Protein AF-A0AA48L8S7-F1 (afdb_monomer_lite)

Sequence (577 aa):
MWNQPLPTMQGAMQGAVQNVGHGKAKVSKDSKDSMDSMANSGSRNTSRSRLGARAPCTAPFRMSGSRSGSWAASNRTNSGKAKVSGKAKPQPSWSQSQNQQQQSWGQQNNAQQHGQNHGQGKPHDGHHGKHGKPYKPSGFNAFAADSEDEDDSFEAFMHGTGKFATGKKNKHQTASVPLHGGNTMSSFNGRSDRLINAPTGHGVRHHYLNAKLGPPLLSRSPFIPRAIVEHLMRRKKDAAISIKYMPGDAISNMEGVAHTFVTPIVLALMHGDYAYKGSHTVLPYAGRAREVVVSAAIQPDFEDTNGMMALARLEHYPIQGEDWKAWNQNIASPDEKYNNNTRMSYDARVRSHLIFHLIKRLPSLSEVQILSVSQAIKHIEAGGITKGMAVQLKKGVVSLELLFRSYVEALSNEIGALEATCLKYVYTSDPPAIFARECDATLLNRLQATALKHLVNLNPGQIKNMRIFAFNDYADPQSVSYFANALLMTNTMVMSKSDLFPTSQGGYYWPPPEGRGCLLVLHNNSDAFGQNIETEGPGGSMDGAIGCNSSVAGSLRRDRHDLVSQIFERGMRLSVW

Foldseek 3Di:
DDDDDDDDDDDDDDDDDDDDDDDDDDDDDDDDDDDDDDDDDDDDDDDDDDDDDDYDDDDDDDDDDDDDDDDDDDDDDDDDDDDDDDDDDDDDDPDDDPVVVLVVLVVVVVVVPPDDDDDDDDDDDDDDDDDDDDDDDDDDDDDDDDDDDDDDDDDDDDDDPDDDDPPPPPPPPFFWFAFPPGDTDGFDAFAQQDKDFDDPPDFQLVVLLPDDFAAWFKFFFPLQDLLLVLQLLQQFDADCPPHQDDQLRLAALLSLLRQLRIKTKDFKWFQFCWDDDVFTAGHGDVRITGGFIEIAREAQFQLDCTGNVVLFFAAQAKQAADRPVCCSPPRDGSNLCSPVVSVVVVSSNSSSNLCCVQPRMGHHPVQADEDELVRLLVCLVVVHDQPRYWYDWPVGIGRSSSLLSSLLSSCLRRLLVCLSRWQAEAEEDEFLVSRCNGHQSSSSLSSNLSSLLLLCVQFQPSNARYAEYAYACPRPVCSQVSNCVSCVRYNYHTYHVCVQQPVVVVRGGDDDPSSGSGHYYHHANDGSRHCCLQRPDLGHGSSNNRSSRMSVNSNSPSPDPCNSVNYGDPVSGRDRD

Structure (mmCIF, N/CA/C/O backbone):
data_AF-A0AA48L8S7-F1
#
_entry.id   AF-A0AA48L8S7-F1
#
loop_
_atom_site.group_PDB
_atom_site.id
_atom_site.type_symbol
_atom_site.label_atom_id
_atom_site.label_alt_id
_atom_site.label_comp_id
_atom_site.label_asym_id
_atom_site.label_entity_id
_atom_site.label_seq_id
_atom_site.pdbx_PDB_ins_code
_atom_site.Cartn_x
_atom_site.Cartn_y
_atom_site.Cartn_z
_atom_site.occupancy
_atom_site.B_iso_or_equiv
_atom_site.auth_seq_id
_atom_site.auth_comp_id
_atom_site.auth_asym_id
_atom_site.auth_atom_id
_atom_site.pdbx_PDB_model_num
ATOM 1 N N . MET A 1 1 ? -25.498 22.545 -37.491 1.00 37.38 1 MET A N 1
ATOM 2 C CA . MET A 1 1 ? -26.957 22.487 -37.753 1.00 37.38 1 MET A CA 1
ATOM 3 C C . MET A 1 1 ? -27.326 21.027 -37.976 1.00 37.38 1 MET A C 1
ATOM 5 O O . MET A 1 1 ? -26.505 20.365 -38.592 1.00 37.38 1 MET A O 1
ATOM 9 N N . TRP A 1 2 ? -28.504 20.573 -37.511 1.00 32.12 2 TRP A N 1
ATOM 10 C CA . TRP A 1 2 ? -28.992 19.170 -37.547 1.00 32.12 2 TRP A CA 1
ATOM 11 C C . TRP A 1 2 ? -28.115 18.196 -36.719 1.00 32.12 2 TRP A C 1
ATOM 13 O O . TRP A 1 2 ? -26.974 17.948 -37.077 1.00 32.12 2 TRP A O 1
ATOM 23 N N . ASN A 1 3 ? -28.479 17.681 -35.537 1.00 33.22 3 ASN A N 1
ATOM 24 C CA . ASN A 1 3 ? -29.747 17.575 -34.793 1.00 33.22 3 ASN A CA 1
ATOM 25 C C . ASN A 1 3 ? -30.712 16.466 -35.277 1.00 33.22 3 ASN A C 1
ATOM 27 O O . ASN A 1 3 ? -31.530 16.736 -36.149 1.00 33.22 3 ASN A O 1
ATOM 31 N N . GLN A 1 4 ? -30.620 15.262 -34.676 1.00 33.00 4 GLN A N 1
ATOM 32 C CA . GLN A 1 4 ? -31.693 14.420 -34.070 1.00 33.00 4 GLN A CA 1
ATOM 33 C C . GLN A 1 4 ? -31.244 12.925 -33.927 1.00 33.00 4 GLN A C 1
ATOM 35 O O . GLN A 1 4 ? -30.268 12.541 -34.573 1.00 33.00 4 GLN A O 1
ATOM 40 N N . PRO A 1 5 ? -31.846 12.110 -33.023 1.00 39.62 5 PRO A N 1
ATOM 41 C CA . PRO A 1 5 ? -31.195 10.928 -32.426 1.00 39.62 5 PRO A CA 1
ATOM 42 C C . PRO A 1 5 ? -31.658 9.548 -32.947 1.00 39.62 5 PRO A C 1
ATOM 44 O O . PRO A 1 5 ? -32.644 9.422 -33.669 1.00 39.62 5 PRO A O 1
ATOM 47 N N . LEU A 1 6 ? -30.959 8.493 -32.503 1.00 33.22 6 LEU A N 1
ATOM 48 C CA . LEU A 1 6 ? -31.337 7.082 -32.686 1.00 33.22 6 LEU A CA 1
ATOM 49 C C . LEU A 1 6 ? -32.454 6.645 -31.706 1.00 33.22 6 LEU A C 1
ATOM 51 O O . LEU A 1 6 ? -32.449 7.093 -30.557 1.00 33.22 6 LEU A O 1
ATOM 55 N N . PRO A 1 7 ? -33.382 5.758 -32.120 1.00 38.47 7 PRO A N 1
ATOM 56 C CA . PRO A 1 7 ? -34.530 5.352 -31.309 1.00 38.47 7 PRO A CA 1
ATOM 57 C C . PRO A 1 7 ? -34.220 4.240 -30.295 1.00 38.47 7 PRO A C 1
ATOM 59 O O . PRO A 1 7 ? -33.364 3.379 -30.503 1.00 38.47 7 PRO A O 1
ATOM 62 N N . THR A 1 8 ? -34.989 4.229 -29.208 1.00 35.38 8 THR A N 1
ATOM 63 C CA . THR A 1 8 ? -35.020 3.175 -28.187 1.00 35.38 8 THR A CA 1
ATOM 64 C C . THR A 1 8 ? -35.781 1.933 -28.663 1.00 35.38 8 THR A C 1
ATOM 66 O O . THR A 1 8 ? -36.837 2.040 -29.281 1.00 35.38 8 THR A O 1
ATOM 69 N N . MET A 1 9 ? -35.294 0.739 -28.304 1.00 31.64 9 MET A N 1
ATOM 70 C CA . MET A 1 9 ? -36.049 -0.513 -28.438 1.00 31.64 9 MET A CA 1
ATOM 71 C C . MET A 1 9 ? -36.555 -1.008 -27.077 1.00 31.64 9 MET A C 1
ATOM 73 O O . MET A 1 9 ? -35.789 -1.483 -26.242 1.00 31.64 9 MET A O 1
ATOM 77 N N . GLN A 1 10 ? -37.873 -0.951 -26.898 1.00 31.28 10 GLN A N 1
ATOM 78 C CA . GLN A 1 10 ? -38.652 -1.734 -25.938 1.00 31.28 10 GLN A CA 1
ATOM 79 C C . GLN A 1 10 ? -39.882 -2.257 -26.687 1.00 31.28 10 GLN A C 1
ATOM 81 O O . GLN A 1 10 ? -40.591 -1.461 -27.296 1.00 31.28 10 GLN A O 1
ATOM 86 N N . GLY A 1 11 ? -40.156 -3.566 -26.650 1.00 30.83 11 GLY A N 1
ATOM 87 C CA . GLY A 1 11 ? -41.373 -4.094 -27.280 1.00 30.83 11 GLY A CA 1
ATOM 88 C C . GLY A 1 11 ? -41.393 -5.596 -27.567 1.00 30.83 11 GLY A C 1
ATOM 89 O O . GLY A 1 11 ? -41.032 -6.014 -28.654 1.00 30.83 11 GLY A O 1
ATOM 90 N N . ALA A 1 12 ? -41.892 -6.358 -26.590 1.00 29.77 12 ALA A N 1
ATOM 91 C CA . ALA A 1 12 ? -42.728 -7.560 -26.731 1.00 29.77 12 ALA A CA 1
ATOM 92 C C . ALA A 1 12 ? -42.362 -8.697 -27.721 1.00 29.77 12 ALA A C 1
ATOM 94 O O . ALA A 1 12 ? -42.488 -8.571 -28.934 1.00 29.77 12 ALA A O 1
ATOM 95 N N . MET A 1 13 ? -42.202 -9.905 -27.161 1.00 28.94 13 MET A N 1
ATOM 96 C CA . MET A 1 13 ? -42.764 -11.130 -27.752 1.00 28.94 13 MET A CA 1
ATOM 97 C C . MET A 1 13 ? -43.433 -12.008 -26.679 1.00 28.94 13 MET A C 1
ATOM 99 O O . MET A 1 13 ? -42.788 -12.787 -25.983 1.00 28.94 13 MET A O 1
ATOM 103 N N . GLN A 1 14 ? -44.758 -11.896 -26.588 1.00 31.69 14 GLN A N 1
ATOM 104 C CA . GLN A 1 14 ? -45.634 -13.068 -26.461 1.00 31.69 14 GLN A CA 1
ATOM 105 C C . GLN A 1 14 ? -45.866 -13.574 -27.902 1.00 31.69 14 GLN A C 1
ATOM 107 O O . GLN A 1 14 ? -45.894 -12.759 -28.816 1.00 31.69 14 GLN A O 1
ATOM 112 N N . GLY A 1 15 ? -46.056 -14.851 -28.218 1.00 30.27 15 GLY A N 1
ATOM 113 C CA . GLY A 1 15 ? -46.039 -16.080 -27.428 1.00 30.27 15 GLY A CA 1
ATOM 114 C C . GLY A 1 15 ? -46.705 -17.182 -28.267 1.00 30.27 15 GLY A C 1
ATOM 115 O O . GLY A 1 15 ? -47.681 -16.902 -28.956 1.00 30.27 15 GLY A O 1
ATOM 116 N N . ALA A 1 16 ? -46.200 -18.418 -28.244 1.00 29.30 16 ALA A N 1
ATOM 117 C CA . ALA A 1 16 ? -46.860 -19.549 -28.903 1.00 29.30 16 ALA A CA 1
ATOM 118 C C . ALA A 1 16 ? -46.525 -20.867 -28.193 1.00 29.30 16 ALA A C 1
ATOM 120 O O . ALA A 1 16 ? -45.362 -21.238 -28.047 1.00 29.30 16 ALA A O 1
ATOM 121 N N . VAL A 1 17 ? -47.567 -21.565 -27.748 1.00 33.66 17 VAL A N 1
ATOM 122 C CA . VAL A 1 17 ? -47.509 -22.897 -27.136 1.00 33.66 17 VAL A CA 1
ATOM 123 C C . VAL A 1 17 ? -47.839 -23.932 -28.204 1.00 33.66 17 VAL A C 1
ATOM 125 O O . VAL A 1 17 ? -48.873 -23.784 -28.849 1.00 33.66 17 VAL A O 1
ATOM 128 N N . GLN A 1 18 ? -47.065 -25.019 -28.311 1.00 31.56 18 GLN A N 1
ATOM 129 C CA . GLN A 1 18 ? -47.638 -26.347 -28.576 1.00 31.56 18 GLN A CA 1
ATOM 130 C C . GLN A 1 18 ? -46.699 -27.511 -28.214 1.00 31.56 18 GLN A C 1
ATOM 132 O O . GLN A 1 18 ? -45.484 -27.366 -28.119 1.00 31.56 18 GLN A O 1
ATOM 137 N N . ASN A 1 19 ? -47.331 -28.650 -27.925 1.00 34.12 19 ASN A N 1
ATOM 138 C CA . ASN A 1 19 ? -46.771 -29.844 -27.292 1.00 34.12 19 ASN A CA 1
ATOM 139 C C . ASN A 1 19 ? -45.838 -30.689 -28.178 1.00 34.12 19 ASN A C 1
ATOM 141 O O . ASN A 1 19 ? -45.963 -30.682 -29.397 1.00 34.12 19 ASN A O 1
ATOM 145 N N . VAL A 1 20 ? -45.050 -31.533 -27.491 1.00 32.75 20 VAL A N 1
ATOM 146 C CA . VAL A 1 20 ? -44.791 -32.993 -27.660 1.00 32.75 20 VAL A CA 1
ATOM 147 C C . VAL A 1 20 ? -43.320 -33.232 -27.261 1.00 32.75 20 VAL A C 1
ATOM 149 O O . VAL A 1 20 ? -42.444 -32.518 -27.718 1.00 32.75 20 VAL A O 1
ATOM 152 N N . GLY A 1 21 ? -42.919 -34.173 -26.404 1.00 29.70 21 GLY A N 1
ATOM 153 C CA . GLY A 1 21 ? -43.577 -35.311 -25.766 1.00 29.70 21 GLY A CA 1
ATOM 154 C C . GLY A 1 21 ? -42.628 -35.939 -24.723 1.00 29.70 21 GLY A C 1
ATOM 155 O O . GLY A 1 21 ? -41.503 -35.481 -24.529 1.00 29.70 21 GLY A O 1
ATOM 156 N N . HIS A 1 22 ? -43.082 -36.962 -23.995 1.00 35.31 22 HIS A N 1
ATOM 157 C CA . HIS A 1 22 ? -42.318 -37.555 -22.889 1.00 35.31 22 HIS A CA 1
ATOM 158 C C . HIS A 1 22 ? -41.214 -38.528 -23.339 1.00 35.31 22 HIS A C 1
ATOM 160 O O . HIS A 1 22 ? -41.480 -39.468 -24.081 1.00 35.31 22 HIS A O 1
ATOM 166 N N . GLY A 1 23 ? -40.021 -38.397 -22.748 1.00 30.55 23 GLY A N 1
ATOM 167 C CA . GLY A 1 23 ? -38.948 -39.395 -22.807 1.00 30.55 23 GLY A CA 1
ATOM 168 C C . GLY A 1 23 ? -38.259 -39.557 -21.449 1.00 30.55 23 GLY A C 1
ATOM 169 O O . GLY A 1 23 ? -37.340 -38.813 -21.124 1.00 30.55 23 GLY A O 1
ATOM 170 N N . LYS A 1 24 ? -38.705 -40.521 -20.630 1.00 35.34 24 LYS A N 1
ATOM 171 C CA . LYS A 1 24 ? -38.028 -40.891 -19.373 1.00 35.34 24 LYS A CA 1
ATOM 172 C C . LYS A 1 24 ? -36.927 -41.914 -19.659 1.00 35.34 24 LYS A C 1
ATOM 174 O O . LYS A 1 24 ? -37.247 -43.037 -20.036 1.00 35.34 24 LYS A O 1
ATOM 179 N N . ALA A 1 25 ? -35.672 -41.582 -19.365 1.00 33.31 25 ALA A N 1
ATOM 180 C CA . ALA A 1 25 ? -34.589 -42.561 -19.274 1.00 33.31 25 ALA A CA 1
ATOM 181 C C . ALA A 1 25 ? -34.227 -42.806 -17.799 1.00 33.31 25 ALA A C 1
ATOM 183 O O . ALA A 1 25 ? -33.749 -41.911 -17.105 1.00 33.31 25 ALA A O 1
ATOM 184 N N . LYS A 1 26 ? -34.476 -44.028 -17.313 1.00 35.41 26 LYS A N 1
ATOM 185 C CA . LYS A 1 26 ? -33.884 -44.533 -16.065 1.00 35.41 26 LYS A CA 1
ATOM 186 C C . LYS A 1 26 ? -32.418 -44.880 -16.335 1.00 35.41 26 LYS A C 1
ATOM 188 O O . LYS A 1 26 ? -32.140 -45.504 -17.353 1.00 35.41 26 LYS A O 1
ATOM 193 N N . VAL A 1 27 ? -31.530 -44.613 -15.382 1.00 33.75 27 VAL A N 1
ATOM 194 C CA . VAL A 1 27 ? -30.256 -45.340 -15.261 1.00 33.75 27 VAL A CA 1
ATOM 195 C C . VAL A 1 27 ? -30.267 -46.049 -13.912 1.00 33.75 27 VAL A C 1
ATOM 197 O O . VAL A 1 27 ? -30.553 -45.438 -12.882 1.00 33.75 27 VAL A O 1
ATOM 200 N N . SER A 1 28 ? -30.065 -47.363 -13.946 1.00 32.44 28 SER A N 1
ATOM 201 C CA . SER A 1 28 ? -30.156 -48.261 -12.796 1.00 32.44 28 SER A CA 1
ATOM 202 C C . SER A 1 28 ? -28.821 -48.436 -12.073 1.00 32.44 28 SER A C 1
ATOM 204 O O . SER A 1 28 ? -27.749 -48.160 -12.604 1.00 32.44 28 SER A O 1
ATOM 206 N N . LYS A 1 29 ? -28.931 -48.919 -10.837 1.00 36.25 29 LYS A N 1
ATOM 207 C CA . LYS A 1 29 ? -27.844 -49.356 -9.961 1.00 36.25 29 LYS A CA 1
ATOM 208 C C . LYS A 1 29 ? -27.402 -50.811 -10.243 1.00 36.25 29 LYS A C 1
ATOM 210 O O . LYS A 1 29 ? -28.127 -51.550 -10.901 1.00 36.25 29 LYS A O 1
ATOM 215 N N . ASP A 1 30 ? -26.290 -51.169 -9.589 1.00 33.66 30 ASP A N 1
ATOM 216 C CA . ASP A 1 30 ? -25.870 -52.499 -9.086 1.00 33.66 30 ASP A CA 1
ATOM 217 C C . ASP A 1 30 ? -25.132 -53.510 -9.998 1.00 33.66 30 ASP A C 1
ATOM 219 O O . ASP A 1 30 ? -25.738 -54.187 -10.818 1.00 33.66 30 ASP A O 1
ATOM 223 N N . SER A 1 31 ? -23.825 -53.672 -9.712 1.00 31.12 31 SER A N 1
ATOM 224 C CA . SER A 1 31 ? -23.009 -54.918 -9.592 1.00 31.12 31 SER A CA 1
ATOM 225 C C . SER A 1 31 ? -21.522 -54.485 -9.565 1.00 31.12 31 SER A C 1
ATOM 227 O O . SER A 1 31 ? -21.091 -53.856 -10.526 1.00 31.12 31 SER A O 1
ATOM 229 N N . LYS A 1 32 ? -20.673 -54.578 -8.530 1.00 33.44 32 LYS A N 1
ATOM 230 C CA . LYS A 1 32 ? -20.447 -55.478 -7.377 1.00 33.44 32 LYS A CA 1
ATOM 231 C C . LYS A 1 32 ? -19.621 -56.747 -7.690 1.00 33.44 32 LYS A C 1
ATOM 233 O O . LYS A 1 32 ? -19.941 -57.457 -8.631 1.00 33.44 32 LYS A O 1
ATOM 238 N N . ASP A 1 33 ? -18.632 -56.986 -6.812 1.00 31.09 33 ASP A N 1
ATOM 239 C CA . ASP A 1 33 ? -17.780 -58.183 -6.622 1.00 31.09 33 ASP A CA 1
ATOM 240 C C . ASP A 1 33 ? -16.675 -58.449 -7.690 1.00 31.09 33 ASP A C 1
ATOM 242 O O . ASP A 1 33 ? -16.882 -58.186 -8.866 1.00 31.09 33 ASP A O 1
ATOM 246 N N . SER A 1 34 ? -15.461 -58.953 -7.385 1.00 33.12 34 SER A N 1
ATOM 247 C CA . SER A 1 34 ? -14.708 -59.131 -6.112 1.00 33.12 34 SER A CA 1
ATOM 248 C C . SER A 1 34 ? -13.234 -59.549 -6.383 1.00 33.12 34 SER A C 1
ATOM 250 O O . SER A 1 34 ? -12.939 -59.939 -7.508 1.00 33.12 34 SER A O 1
ATOM 252 N N . MET A 1 35 ? -12.374 -59.564 -5.342 1.00 31.28 35 MET A N 1
ATOM 253 C CA . MET A 1 35 ? -11.051 -60.253 -5.268 1.00 31.28 35 MET A CA 1
ATOM 254 C C . MET A 1 35 ? -9.908 -59.698 -6.178 1.00 31.28 35 MET A C 1
ATOM 256 O O . MET A 1 35 ? -10.165 -59.086 -7.203 1.00 31.28 35 MET A O 1
ATOM 260 N N . ASP A 1 36 ? -8.608 -59.799 -5.858 1.00 31.20 36 ASP A N 1
ATOM 261 C CA . ASP A 1 36 ? -7.956 -60.357 -4.666 1.00 31.20 36 ASP A CA 1
ATOM 262 C C . ASP A 1 36 ? -6.653 -59.628 -4.253 1.00 31.20 36 ASP A C 1
ATOM 264 O O . ASP A 1 36 ? -6.027 -58.871 -4.992 1.00 31.20 36 ASP A O 1
ATOM 268 N N . SER A 1 37 ? -6.304 -59.916 -3.008 1.00 33.19 37 SER A N 1
ATOM 269 C CA . SER A 1 37 ? -5.162 -59.586 -2.161 1.00 33.19 37 SER A CA 1
ATOM 270 C C . SER A 1 37 ? -3.735 -59.875 -2.680 1.00 33.19 37 SER A C 1
ATOM 272 O O . SER A 1 37 ? -3.486 -60.854 -3.374 1.00 33.19 37 SER A O 1
ATOM 274 N N . MET A 1 38 ? -2.749 -59.104 -2.185 1.00 31.91 38 MET A N 1
ATOM 275 C CA . MET A 1 38 ? -1.490 -59.659 -1.644 1.00 31.91 38 MET A CA 1
ATOM 276 C C . MET A 1 38 ? -0.722 -58.651 -0.767 1.00 31.91 38 MET A C 1
ATOM 278 O O . MET A 1 38 ? -0.798 -57.441 -0.973 1.00 31.91 38 MET A O 1
ATOM 282 N N . ALA A 1 39 ? 0.025 -59.157 0.221 1.00 34.44 39 ALA A N 1
ATOM 283 C CA . ALA A 1 39 ? 0.775 -58.367 1.201 1.00 34.44 39 ALA A CA 1
ATOM 284 C C . ALA A 1 39 ? 2.172 -58.957 1.476 1.00 34.44 39 ALA A C 1
ATOM 286 O O . ALA A 1 39 ? 2.334 -60.172 1.459 1.00 34.44 39 ALA A O 1
ATOM 287 N N . ASN A 1 40 ? 3.151 -58.095 1.783 1.00 30.88 40 ASN A N 1
ATOM 288 C CA . ASN A 1 40 ? 4.361 -58.352 2.594 1.00 30.88 40 ASN A CA 1
ATOM 289 C C . ASN A 1 40 ? 5.097 -57.003 2.777 1.00 30.88 40 ASN A C 1
ATOM 291 O O . ASN A 1 40 ? 5.200 -56.262 1.807 1.00 30.88 40 ASN A O 1
ATOM 295 N N . SER A 1 41 ? 5.522 -56.499 3.945 1.00 33.09 41 SER A N 1
ATOM 296 C CA . SER A 1 41 ? 5.994 -57.030 5.248 1.00 33.09 41 SER A CA 1
ATOM 297 C C . SER A 1 41 ? 7.527 -57.231 5.358 1.00 33.09 41 SER A C 1
ATOM 299 O O . SER A 1 41 ? 8.147 -57.820 4.480 1.00 33.09 41 SER A O 1
ATOM 301 N N . GLY A 1 42 ? 8.131 -56.688 6.438 1.00 28.78 42 GLY A N 1
ATOM 302 C CA . GLY A 1 42 ? 9.591 -56.588 6.693 1.00 28.78 42 GLY A CA 1
ATOM 303 C C . GLY A 1 42 ? 10.009 -55.155 7.111 1.00 28.78 42 GLY A C 1
ATOM 304 O O . GLY A 1 42 ? 9.984 -54.284 6.254 1.00 28.78 42 GLY A O 1
ATOM 305 N N . SER A 1 43 ? 10.302 -54.732 8.360 1.00 31.39 43 SER A N 1
ATOM 306 C CA . SER A 1 43 ? 10.898 -55.363 9.569 1.00 31.39 43 SER A CA 1
ATOM 307 C C . SER A 1 43 ? 12.363 -55.792 9.331 1.00 31.39 43 SER A C 1
ATOM 309 O O . SER A 1 43 ? 12.585 -56.549 8.398 1.00 31.39 43 SER A O 1
ATOM 311 N N . ARG A 1 44 ? 13.408 -55.394 10.096 1.00 35.28 44 ARG A N 1
ATOM 312 C CA . ARG A 1 44 ? 13.523 -54.800 11.462 1.00 35.28 44 ARG A CA 1
ATOM 313 C C . ARG A 1 44 ? 14.959 -54.260 11.740 1.00 35.28 44 ARG A C 1
ATOM 315 O O . ARG A 1 44 ? 15.892 -54.774 11.141 1.00 35.28 44 ARG A O 1
ATOM 322 N N . ASN A 1 45 ? 15.121 -53.432 12.792 1.00 31.44 45 ASN A N 1
ATOM 323 C CA . ASN A 1 45 ? 16.344 -53.235 13.629 1.00 31.44 45 ASN A CA 1
ATOM 324 C C . ASN A 1 45 ? 17.620 -52.625 12.961 1.00 31.44 45 ASN A C 1
ATOM 326 O O . ASN A 1 45 ? 17.728 -52.598 11.747 1.00 31.44 45 ASN A O 1
ATOM 330 N N . THR A 1 46 ? 18.619 -52.043 13.660 1.00 29.95 46 THR A N 1
ATOM 331 C CA . THR A 1 46 ? 19.047 -52.129 15.085 1.00 29.95 46 THR A CA 1
ATOM 332 C C . THR A 1 46 ? 19.687 -50.810 15.604 1.00 29.95 46 THR A C 1
ATOM 334 O O . THR A 1 46 ? 19.919 -49.878 14.845 1.00 29.95 46 THR A O 1
ATOM 337 N N . SER A 1 47 ? 19.986 -50.741 16.909 1.00 31.61 47 SER A N 1
ATOM 338 C CA . SER A 1 47 ? 20.473 -49.576 17.691 1.00 31.61 47 SER A CA 1
ATOM 339 C C . SER A 1 47 ? 21.989 -49.562 18.023 1.00 31.61 47 SER A C 1
ATOM 341 O O . SER A 1 47 ? 22.627 -50.598 17.862 1.00 31.61 47 SER A O 1
ATOM 343 N N . ARG A 1 48 ? 22.470 -48.478 18.692 1.00 31.53 48 ARG A N 1
ATOM 344 C CA . ARG A 1 48 ? 23.803 -48.213 19.346 1.00 31.53 48 ARG A CA 1
ATOM 345 C C . ARG A 1 48 ? 24.843 -47.465 18.472 1.00 31.53 48 ARG A C 1
ATOM 347 O O . ARG A 1 48 ? 24.862 -47.684 17.275 1.00 31.53 48 ARG A O 1
ATOM 354 N N . SER A 1 49 ? 25.769 -46.627 18.986 1.00 30.89 49 SER A N 1
ATOM 355 C CA . SER A 1 49 ? 25.945 -45.937 20.299 1.00 30.89 49 SER A CA 1
ATOM 356 C C . SER A 1 49 ? 27.201 -45.021 20.303 1.00 30.89 49 SER A C 1
ATOM 358 O O . SER A 1 49 ? 28.091 -45.301 19.508 1.00 30.89 49 SER A O 1
ATOM 360 N N . ARG A 1 50 ? 27.352 -44.123 21.313 1.00 30.20 50 ARG A N 1
ATOM 361 C CA . ARG A 1 50 ? 28.620 -43.456 21.774 1.00 30.20 50 ARG A CA 1
ATOM 362 C C . ARG A 1 50 ? 29.239 -42.420 20.802 1.00 30.20 50 ARG A C 1
ATOM 364 O O . ARG A 1 50 ? 28.989 -42.502 19.614 1.00 30.20 50 ARG A O 1
ATOM 371 N N . LEU A 1 51 ? 30.119 -41.470 21.155 1.00 32.34 51 LEU A N 1
ATOM 372 C CA . LEU A 1 51 ? 30.542 -40.649 22.325 1.00 32.34 51 LEU A CA 1
ATOM 373 C C . LEU A 1 51 ? 31.919 -40.050 21.903 1.00 32.34 51 LEU A C 1
ATOM 375 O O . LEU A 1 51 ? 32.689 -40.764 21.267 1.00 32.34 51 LEU A O 1
ATOM 379 N N . GLY A 1 52 ? 32.275 -38.818 22.300 1.00 28.70 52 GLY A N 1
ATOM 380 C CA . GLY A 1 52 ? 33.605 -38.205 22.046 1.00 28.70 52 GLY A CA 1
ATOM 381 C C . GLY A 1 52 ? 33.568 -37.052 21.017 1.00 28.70 52 GLY A C 1
ATOM 382 O O . GLY A 1 52 ? 33.035 -37.261 19.938 1.00 28.70 52 GLY A O 1
ATOM 383 N N . ALA A 1 53 ? 34.002 -35.795 21.202 1.00 31.27 53 ALA A N 1
ATOM 384 C CA . ALA A 1 53 ? 34.855 -35.043 22.147 1.00 31.27 53 ALA A CA 1
ATOM 385 C C . ALA A 1 53 ? 36.167 -34.496 21.514 1.00 31.27 53 ALA A C 1
ATOM 387 O O . ALA A 1 53 ? 37.106 -35.242 21.285 1.00 31.27 53 ALA A O 1
ATOM 388 N N . ARG A 1 54 ? 36.218 -33.156 21.370 1.00 31.09 54 ARG A N 1
ATOM 389 C CA . ARG A 1 54 ? 37.384 -32.227 21.372 1.00 31.09 54 ARG A CA 1
ATOM 390 C C . ARG A 1 54 ? 38.545 -32.339 20.338 1.00 31.09 54 ARG A C 1
ATOM 392 O O . ARG A 1 54 ? 39.520 -33.028 20.590 1.00 31.09 54 ARG A O 1
ATOM 399 N N . ALA A 1 55 ? 38.541 -31.371 19.401 1.00 29.97 55 ALA A N 1
ATOM 400 C CA . ALA A 1 55 ? 39.593 -30.337 19.178 1.00 29.97 55 ALA A CA 1
ATOM 401 C C . ALA A 1 55 ? 41.008 -30.759 18.629 1.00 29.97 55 ALA A C 1
ATOM 403 O O . ALA A 1 55 ? 41.195 -31.926 18.315 1.00 29.97 55 ALA A O 1
ATOM 404 N N . PRO A 1 56 ? 41.982 -29.831 18.403 1.00 54.94 56 PRO A N 1
ATOM 405 C CA . PRO A 1 56 ? 42.047 -28.946 17.215 1.00 54.94 56 PRO A CA 1
ATOM 406 C C . PRO A 1 56 ? 43.459 -28.824 16.543 1.00 54.94 56 PRO A C 1
ATOM 408 O O . PRO A 1 56 ? 44.404 -29.485 16.960 1.00 54.94 56 PRO A O 1
ATOM 411 N N . CYS A 1 57 ? 43.609 -27.874 15.591 1.00 27.53 57 CYS A N 1
ATOM 412 C CA . CYS A 1 57 ? 44.856 -27.421 14.905 1.00 27.53 57 CYS A CA 1
ATOM 413 C C . CYS A 1 57 ? 45.393 -28.380 13.798 1.00 27.53 57 CYS A C 1
ATOM 415 O O . CYS A 1 57 ? 45.063 -29.555 13.821 1.00 27.53 57 CYS A O 1
ATOM 417 N N . THR A 1 58 ? 46.153 -27.985 12.755 1.00 29.70 58 THR A N 1
ATOM 418 C CA . THR A 1 58 ? 47.000 -26.797 12.458 1.00 29.70 58 THR A CA 1
ATOM 419 C C . THR A 1 58 ? 47.040 -26.408 10.952 1.00 29.70 58 THR A C 1
ATOM 421 O O . THR A 1 58 ? 47.067 -27.281 10.098 1.00 29.70 58 THR A O 1
ATOM 424 N N . ALA A 1 59 ? 47.176 -25.096 10.678 1.00 32.88 59 ALA A N 1
ATOM 425 C CA . ALA A 1 59 ? 48.061 -24.409 9.695 1.00 32.88 59 ALA A CA 1
ATOM 426 C C . ALA A 1 59 ? 48.114 -24.772 8.165 1.00 32.88 59 ALA A C 1
ATOM 428 O O . ALA A 1 59 ? 47.709 -25.850 7.746 1.00 32.88 59 ALA A O 1
ATOM 429 N N . PRO A 1 60 ? 48.593 -23.847 7.288 1.00 45.00 60 PRO A N 1
ATOM 430 C CA . PRO A 1 60 ? 48.304 -23.872 5.846 1.00 45.00 60 PRO A CA 1
ATOM 431 C C . PRO A 1 60 ? 49.468 -24.316 4.938 1.00 45.00 60 PRO A C 1
ATOM 433 O O . PRO A 1 60 ? 50.641 -24.177 5.283 1.00 45.00 60 PRO A O 1
ATOM 436 N N . PHE A 1 61 ? 49.140 -24.711 3.702 1.00 29.19 61 PHE A N 1
ATOM 437 C CA . PHE A 1 61 ? 50.112 -24.900 2.619 1.00 29.19 61 PHE A CA 1
ATOM 438 C C . PHE A 1 61 ? 50.169 -23.684 1.682 1.00 29.19 61 PHE A C 1
ATOM 440 O O . PHE A 1 61 ? 49.152 -23.224 1.166 1.00 29.19 61 PHE A O 1
ATOM 447 N N . ARG A 1 62 ? 51.384 -23.187 1.427 1.00 31.31 62 ARG A N 1
ATOM 448 C CA . ARG A 1 62 ? 51.693 -22.142 0.442 1.00 31.31 62 ARG A CA 1
ATOM 449 C C . ARG A 1 62 ? 52.946 -22.584 -0.308 1.00 31.31 62 ARG A C 1
ATOM 451 O O . ARG A 1 62 ? 53.982 -22.761 0.323 1.00 31.31 62 ARG A O 1
ATOM 458 N N . MET A 1 63 ? 52.877 -22.735 -1.628 1.00 30.27 63 MET A N 1
ATOM 459 C CA . MET A 1 63 ? 54.072 -22.903 -2.462 1.00 30.27 63 MET A CA 1
ATOM 460 C C . MET A 1 63 ? 53.991 -22.107 -3.762 1.00 30.27 63 MET A C 1
ATOM 462 O O . MET A 1 63 ? 52.921 -21.687 -4.199 1.00 30.27 63 MET A O 1
ATOM 466 N N . SER A 1 64 ? 55.174 -21.828 -4.298 1.00 30.50 64 SER A N 1
ATOM 467 C CA . SER A 1 64 ? 55.487 -20.825 -5.311 1.00 30.50 64 SER A CA 1
ATOM 468 C C . SER A 1 64 ? 56.186 -21.451 -6.523 1.00 30.50 64 SER A C 1
ATOM 470 O O . SER A 1 64 ? 56.784 -22.517 -6.420 1.00 30.50 64 SER A O 1
ATOM 472 N N . GLY A 1 65 ? 56.156 -20.747 -7.660 1.00 27.16 65 GLY A N 1
ATOM 473 C CA . GLY A 1 65 ? 56.848 -21.124 -8.903 1.00 27.16 65 GLY A CA 1
ATOM 474 C C . GLY A 1 65 ? 55.948 -20.846 -10.116 1.00 27.16 65 GLY A C 1
ATOM 475 O O . GLY A 1 65 ? 54.950 -21.534 -10.256 1.00 27.16 65 GLY A O 1
ATOM 476 N N . SER A 1 66 ? 56.065 -19.812 -10.961 1.00 28.75 66 SER A N 1
ATOM 477 C CA . SER A 1 66 ? 57.157 -18.972 -11.505 1.00 28.75 66 SER A CA 1
ATOM 478 C C . SER A 1 66 ? 57.575 -19.384 -12.925 1.00 28.75 66 SER A C 1
ATOM 480 O O . SER A 1 66 ? 57.939 -20.539 -13.117 1.00 28.75 66 SER A O 1
ATOM 482 N N . ARG A 1 67 ? 57.677 -18.389 -13.832 1.00 29.73 67 ARG A N 1
ATOM 483 C CA . ARG A 1 67 ? 58.213 -18.460 -15.219 1.00 29.73 67 ARG A CA 1
ATOM 484 C C . ARG A 1 67 ? 57.349 -19.262 -16.218 1.00 29.73 67 ARG A C 1
ATOM 486 O O . ARG A 1 67 ? 56.670 -20.194 -15.829 1.00 29.73 67 ARG A O 1
ATOM 493 N N . SER A 1 68 ? 57.320 -18.964 -17.521 1.00 28.81 68 SER A N 1
ATOM 494 C CA . SER A 1 68 ? 57.768 -17.796 -18.318 1.00 28.81 68 SER A CA 1
ATOM 495 C C . SER A 1 68 ? 57.254 -17.958 -19.758 1.00 28.81 68 SER A C 1
ATOM 497 O O . SER A 1 68 ? 57.175 -19.092 -20.220 1.00 28.81 68 SER A O 1
ATOM 499 N N . GLY A 1 69 ? 56.998 -16.878 -20.506 1.00 27.59 69 GLY A N 1
ATOM 500 C CA . GLY A 1 69 ? 56.646 -17.014 -21.928 1.00 27.59 69 GLY A CA 1
ATOM 501 C C . GLY A 1 69 ? 56.230 -15.717 -22.617 1.00 27.59 69 GLY A C 1
ATOM 502 O O . GLY A 1 69 ? 55.045 -15.466 -22.797 1.00 27.59 69 GLY A O 1
ATOM 503 N N . SER A 1 70 ? 57.200 -14.897 -23.022 1.00 27.95 70 SER A N 1
ATOM 504 C CA . SER A 1 70 ? 56.976 -13.758 -23.919 1.00 27.95 70 SER A CA 1
ATOM 505 C C . SER A 1 70 ? 57.292 -14.139 -25.364 1.00 27.95 70 SER A C 1
ATOM 507 O O . SER A 1 70 ? 58.410 -14.577 -25.627 1.00 27.95 70 SER A O 1
ATOM 509 N N . TRP A 1 71 ? 56.384 -13.863 -26.299 1.00 29.33 71 TRP A N 1
ATOM 510 C CA . TRP A 1 71 ? 56.718 -13.612 -27.707 1.00 29.33 71 TRP A CA 1
ATOM 511 C C . TRP A 1 71 ? 56.030 -12.317 -28.154 1.00 29.33 71 TRP A C 1
ATOM 513 O O . TRP A 1 71 ? 54.996 -11.936 -27.605 1.00 29.33 71 TRP A O 1
ATOM 523 N N . ALA A 1 72 ? 56.665 -11.591 -29.072 1.00 28.86 72 ALA A N 1
ATOM 524 C CA . ALA A 1 72 ? 56.401 -10.177 -29.334 1.00 28.86 72 ALA A CA 1
ATOM 525 C C . ALA A 1 72 ? 56.327 -9.863 -30.838 1.00 28.86 72 ALA A C 1
ATOM 527 O O . ALA A 1 72 ? 56.768 -10.673 -31.646 1.00 28.86 72 ALA A O 1
ATOM 528 N N . ALA A 1 73 ? 55.904 -8.624 -31.151 1.00 29.44 73 ALA A N 1
ATOM 529 C CA . ALA A 1 73 ? 56.025 -7.937 -32.452 1.00 29.44 73 ALA A CA 1
ATOM 530 C C . ALA A 1 73 ? 55.134 -8.493 -33.599 1.00 29.44 73 ALA A C 1
ATOM 532 O O . ALA A 1 73 ? 54.904 -9.688 -33.683 1.00 29.44 73 ALA A O 1
ATOM 533 N N . SER A 1 74 ? 54.586 -7.708 -34.543 1.00 29.39 74 SER A N 1
ATOM 534 C CA . SER A 1 74 ? 54.498 -6.239 -34.771 1.00 29.39 74 SER A CA 1
ATOM 535 C C . SER A 1 74 ? 53.219 -5.941 -35.616 1.00 29.39 74 SER A C 1
ATOM 537 O O . SER A 1 74 ? 52.414 -6.852 -35.760 1.00 29.39 74 SER A O 1
ATOM 539 N N . ASN A 1 75 ? 52.878 -4.775 -36.195 1.00 27.92 75 ASN A N 1
ATOM 540 C CA . ASN A 1 75 ? 53.502 -3.453 -36.436 1.00 27.92 75 ASN A CA 1
ATOM 541 C C . ASN A 1 75 ? 52.354 -2.386 -36.512 1.00 27.92 75 ASN A C 1
ATOM 543 O O . ASN A 1 75 ? 51.195 -2.763 -36.628 1.00 27.92 75 ASN A O 1
ATOM 547 N N . ARG A 1 76 ? 52.536 -1.082 -36.225 1.00 30.59 76 ARG A N 1
ATOM 548 C CA . ARG A 1 76 ? 52.896 0.050 -37.136 1.00 30.59 76 ARG A CA 1
ATOM 549 C C . ARG A 1 76 ? 52.103 0.104 -38.465 1.00 30.59 76 ARG A C 1
ATOM 551 O O . ARG A 1 76 ? 52.056 -0.906 -39.147 1.00 30.59 76 ARG A O 1
ATOM 558 N N . THR A 1 77 ? 51.554 1.228 -38.955 1.00 31.19 77 THR A N 1
ATOM 559 C CA . THR A 1 77 ? 51.569 2.679 -38.587 1.00 31.19 77 THR A CA 1
ATOM 560 C C . THR A 1 77 ? 50.115 3.270 -38.682 1.00 31.19 77 THR A C 1
ATOM 562 O O . THR A 1 77 ? 49.186 2.477 -38.729 1.00 31.19 77 THR A O 1
ATOM 565 N N . ASN A 1 78 ? 49.762 4.578 -38.658 1.00 30.30 78 ASN A N 1
ATOM 566 C CA . ASN A 1 78 ? 50.539 5.830 -38.600 1.00 30.30 78 ASN A CA 1
ATOM 567 C C . ASN A 1 78 ? 49.827 7.056 -37.956 1.00 30.30 78 ASN A C 1
ATOM 569 O O . ASN A 1 78 ? 48.612 7.187 -37.964 1.00 30.30 78 ASN A O 1
ATOM 573 N N . SER A 1 79 ? 50.665 7.977 -37.469 1.00 29.89 79 SER A N 1
ATOM 574 C CA . SER A 1 79 ? 50.595 9.456 -37.442 1.00 29.89 79 SER A CA 1
ATOM 575 C C . SER A 1 79 ? 49.275 10.258 -37.537 1.00 29.89 79 SER A C 1
ATOM 577 O O . SER A 1 79 ? 48.668 10.367 -38.599 1.00 29.89 79 SER A O 1
ATOM 579 N N . GLY A 1 80 ? 49.034 11.078 -36.504 1.00 29.62 80 GLY A N 1
ATOM 580 C CA . GLY A 1 80 ? 48.214 12.298 -36.558 1.00 29.62 80 GLY A CA 1
ATOM 581 C C . GLY A 1 80 ? 48.476 13.200 -35.342 1.00 29.62 80 GLY A C 1
ATOM 582 O O . GLY A 1 80 ? 47.869 13.013 -34.293 1.00 29.62 80 GLY A O 1
ATOM 583 N N . LYS A 1 81 ? 49.429 14.142 -35.435 1.00 32.59 81 LYS A N 1
ATOM 584 C CA . LYS A 1 81 ? 49.780 15.062 -34.332 1.00 32.59 81 LYS A CA 1
ATOM 585 C C . LYS A 1 81 ? 48.902 16.320 -34.349 1.00 32.59 81 LYS A C 1
ATOM 587 O O . LYS A 1 81 ? 48.953 17.069 -35.316 1.00 32.59 81 LYS A O 1
ATOM 592 N N . ALA A 1 82 ? 48.288 16.643 -33.214 1.00 32.38 82 ALA A N 1
ATOM 593 C CA . ALA A 1 82 ? 48.025 18.016 -32.774 1.00 32.38 82 ALA A CA 1
ATOM 594 C C . ALA A 1 82 ? 48.203 18.072 -31.243 1.00 32.38 82 ALA A C 1
ATOM 596 O O . ALA A 1 82 ? 47.949 17.080 -30.560 1.00 32.38 82 ALA A O 1
ATOM 597 N N . LYS A 1 83 ? 48.734 19.172 -30.696 1.00 32.56 83 LYS A N 1
ATOM 598 C CA . LYS A 1 83 ? 49.208 19.246 -29.299 1.00 32.56 83 LYS A CA 1
ATOM 599 C C . LYS A 1 83 ? 49.021 20.664 -28.744 1.00 32.56 83 LYS A C 1
ATOM 601 O O . LYS A 1 83 ? 49.275 21.604 -29.486 1.00 32.56 83 LYS A O 1
ATOM 606 N N . VAL A 1 84 ? 48.760 20.771 -27.427 1.00 33.62 84 VAL A N 1
ATOM 607 C CA . VAL A 1 84 ? 48.720 22.020 -26.611 1.00 33.62 84 VAL A CA 1
ATOM 608 C C . VAL A 1 84 ? 47.457 22.873 -26.874 1.00 33.62 84 VAL A C 1
ATOM 610 O O . VAL A 1 84 ? 47.065 23.005 -28.022 1.00 33.62 84 VAL A O 1
ATOM 613 N N . SER A 1 85 ? 46.729 23.465 -25.915 1.00 30.02 85 SER A N 1
ATOM 614 C CA . SER A 1 85 ? 46.725 23.567 -24.428 1.00 30.02 85 SER A CA 1
ATOM 615 C C . SER A 1 85 ? 45.243 23.597 -23.958 1.00 30.02 85 SER A C 1
ATOM 617 O O . SER A 1 85 ? 44.348 23.722 -24.780 1.00 30.02 85 SER A O 1
ATOM 619 N N . GLY A 1 86 ? 44.832 23.492 -22.688 1.00 29.69 86 GLY A N 1
ATOM 620 C CA . GLY A 1 86 ? 45.547 23.439 -21.412 1.00 29.69 86 GLY A CA 1
ATOM 621 C C . GLY A 1 86 ? 44.972 24.445 -20.399 1.00 29.69 86 GLY A C 1
ATOM 622 O O . GLY A 1 86 ? 45.491 25.551 -20.302 1.00 29.69 86 GLY A O 1
ATOM 623 N N . LYS A 1 87 ? 43.922 24.054 -19.650 1.00 29.45 87 LYS A N 1
ATOM 624 C CA . LYS A 1 87 ? 43.526 24.565 -18.310 1.00 29.45 87 LYS A CA 1
ATOM 625 C C . LYS A 1 87 ? 42.271 23.827 -17.808 1.00 29.45 87 LYS A C 1
ATOM 627 O O . LYS A 1 87 ? 41.151 24.184 -18.158 1.00 29.45 87 LYS A O 1
ATOM 632 N N . ALA A 1 88 ? 42.458 22.796 -16.984 1.00 31.03 88 ALA A N 1
ATOM 633 C CA . ALA A 1 88 ? 41.357 22.143 -16.274 1.00 31.03 88 ALA A CA 1
ATOM 634 C C . ALA A 1 88 ? 40.952 22.973 -15.041 1.00 31.03 88 ALA A C 1
ATOM 636 O O . ALA A 1 88 ? 41.820 23.460 -14.316 1.00 31.03 88 ALA A O 1
ATOM 637 N N . LYS A 1 89 ? 39.645 23.126 -14.796 1.00 32.81 89 LYS A N 1
ATOM 638 C CA . LYS A 1 89 ? 39.101 23.645 -13.528 1.00 32.81 89 LYS A CA 1
ATOM 639 C C . LYS A 1 89 ? 38.761 22.468 -12.595 1.00 32.81 89 LYS A C 1
ATOM 641 O O . LYS A 1 89 ? 38.395 21.408 -13.104 1.00 32.81 89 LYS A O 1
ATOM 646 N N . PRO A 1 90 ? 38.893 22.621 -11.265 1.00 33.19 90 PRO A N 1
ATOM 647 C CA . PRO A 1 90 ? 38.689 21.527 -10.316 1.00 33.19 90 PRO A CA 1
ATOM 648 C C . PRO A 1 90 ? 37.212 21.130 -10.175 1.00 33.19 90 PRO A C 1
ATOM 650 O O . PRO A 1 90 ? 36.310 21.937 -10.401 1.00 33.19 90 PRO A O 1
ATOM 653 N N . GLN A 1 91 ? 36.980 19.880 -9.762 1.00 32.84 91 GLN A N 1
ATOM 654 C CA . GLN A 1 91 ? 35.654 19.374 -9.398 1.00 32.84 91 GLN A CA 1
ATOM 655 C C . GLN A 1 91 ? 35.112 20.100 -8.152 1.00 32.84 91 GLN A C 1
ATOM 657 O O . GLN A 1 91 ? 35.872 20.292 -7.201 1.00 32.84 91 GLN A O 1
ATOM 662 N N . PRO A 1 92 ? 33.811 20.434 -8.090 1.00 31.33 92 PRO A N 1
ATOM 663 C CA . PRO A 1 92 ? 33.175 20.827 -6.842 1.00 31.33 92 PRO A CA 1
ATOM 664 C C . PRO A 1 92 ? 32.891 19.592 -5.973 1.00 31.33 92 PRO A C 1
ATOM 666 O O . PRO A 1 92 ? 32.283 18.614 -6.412 1.00 31.33 92 PRO A O 1
ATOM 669 N N . SER A 1 93 ? 33.329 19.657 -4.719 1.00 27.06 93 SER A N 1
ATOM 670 C CA . SER A 1 93 ? 33.044 18.678 -3.670 1.00 27.06 93 SER A CA 1
ATOM 671 C C . SER A 1 93 ? 31.560 18.675 -3.289 1.00 27.06 93 SER A C 1
ATOM 673 O O . SER A 1 93 ? 30.997 19.720 -2.957 1.00 27.06 93 SER A O 1
ATOM 675 N N . TRP A 1 94 ? 30.934 17.498 -3.271 1.00 28.75 94 TRP A N 1
ATOM 676 C CA . TRP A 1 94 ? 29.555 17.328 -2.805 1.00 28.75 94 TRP A CA 1
ATOM 677 C C . TRP A 1 94 ? 29.482 17.319 -1.274 1.00 28.75 94 TRP A C 1
ATOM 679 O O . TRP A 1 94 ? 29.587 16.269 -0.647 1.00 28.75 94 TRP A O 1
ATOM 689 N N . SER A 1 95 ? 29.275 18.491 -0.668 1.00 37.00 95 SER A N 1
ATOM 690 C CA . SER A 1 95 ? 29.013 18.601 0.774 1.00 37.00 95 SER A CA 1
ATOM 691 C C . SER A 1 95 ? 28.266 19.888 1.162 1.00 37.00 95 SER A C 1
ATOM 693 O O . SER A 1 95 ? 28.798 20.684 1.930 1.00 37.00 95 SER A O 1
ATOM 695 N N . GLN A 1 96 ? 27.050 20.109 0.636 1.00 31.58 96 GLN A N 1
ATOM 696 C CA . GLN A 1 96 ? 26.038 21.037 1.195 1.00 31.58 96 GLN A CA 1
ATOM 697 C C . GLN A 1 96 ? 24.722 21.008 0.386 1.00 31.58 96 GLN A C 1
ATOM 699 O O . GLN A 1 96 ? 24.711 21.436 -0.764 1.00 31.58 96 GLN A O 1
ATOM 704 N N . SER A 1 97 ? 23.608 20.545 0.980 1.00 32.88 97 SER A N 1
ATOM 705 C CA . SER A 1 97 ? 22.223 20.937 0.593 1.00 32.88 97 SER A CA 1
ATOM 706 C C . SER A 1 97 ? 21.095 20.367 1.488 1.00 32.88 97 SER A C 1
ATOM 708 O O . SER A 1 97 ? 19.968 20.206 1.031 1.00 32.88 97 SER A O 1
ATOM 710 N N . GLN A 1 98 ? 21.315 20.141 2.793 1.00 36.28 98 GLN A N 1
ATOM 711 C CA . GLN A 1 98 ? 20.202 19.770 3.696 1.00 36.28 98 GLN A CA 1
ATOM 712 C C . GLN A 1 98 ? 19.223 20.935 3.982 1.00 36.28 98 GLN A C 1
ATOM 714 O O . GLN A 1 98 ? 18.033 20.698 4.172 1.00 36.28 98 GLN A O 1
ATOM 719 N N . ASN A 1 99 ? 19.665 22.201 3.913 1.00 34.09 99 ASN A N 1
ATOM 720 C CA . ASN A 1 99 ? 18.805 23.360 4.223 1.00 34.09 99 ASN A CA 1
ATOM 721 C C . ASN A 1 99 ? 17.866 23.822 3.089 1.00 34.09 99 ASN A C 1
ATOM 723 O O . ASN A 1 99 ? 16.935 24.575 3.361 1.00 34.09 99 ASN A O 1
ATOM 727 N N . GLN A 1 100 ? 18.057 23.391 1.835 1.00 32.69 100 GLN A N 1
ATOM 728 C CA . GLN A 1 100 ? 17.131 23.757 0.745 1.00 32.69 100 GLN A CA 1
ATOM 729 C C . GLN A 1 100 ? 15.907 22.832 0.663 1.00 32.69 100 GLN A C 1
ATOM 731 O O . GLN A 1 100 ? 14.847 23.266 0.212 1.00 32.69 100 GLN A O 1
ATOM 736 N N . GLN A 1 101 ? 16.001 21.590 1.156 1.00 35.41 101 GLN A N 1
ATOM 737 C CA . GLN A 1 101 ? 14.860 20.668 1.153 1.00 35.41 101 GLN A CA 1
ATOM 738 C C . GLN A 1 101 ? 13.718 21.129 2.070 1.00 35.41 101 GLN A C 1
ATOM 740 O O . GLN A 1 101 ? 12.566 20.988 1.678 1.00 35.41 101 GLN A O 1
ATOM 745 N N . GLN A 1 102 ? 13.993 21.763 3.217 1.00 34.94 102 GLN A N 1
ATOM 746 C CA . GLN A 1 102 ? 12.931 22.269 4.104 1.00 34.94 102 GLN A CA 1
ATOM 747 C C . GLN A 1 102 ? 12.198 23.509 3.552 1.00 34.94 102 GLN A C 1
ATOM 749 O O . GLN A 1 10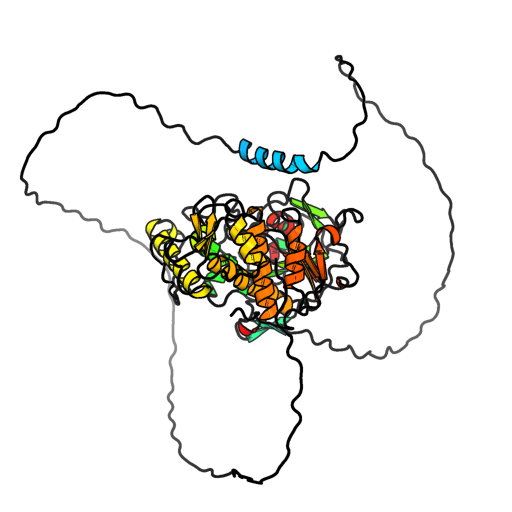2 ? 11.019 23.700 3.843 1.00 34.94 102 GLN A O 1
ATOM 754 N N . GLN A 1 103 ? 12.843 24.340 2.724 1.00 33.06 103 GLN A N 1
ATOM 755 C CA . GLN A 1 103 ? 12.238 25.600 2.265 1.00 33.06 103 GLN A CA 1
ATOM 756 C C . GLN A 1 103 ? 11.163 25.413 1.180 1.00 33.06 103 GLN A C 1
ATOM 758 O O . GLN A 1 103 ? 10.185 26.161 1.168 1.00 33.06 103 GLN A O 1
ATOM 763 N N . SER A 1 104 ? 11.277 24.392 0.319 1.00 33.41 104 SER A N 1
ATOM 764 C CA . SER A 1 104 ? 10.240 24.115 -0.698 1.00 33.41 104 SER A CA 1
ATOM 765 C C . SER A 1 104 ? 8.897 23.683 -0.086 1.00 33.41 104 SER A C 1
ATOM 767 O O . SER A 1 104 ? 7.843 24.115 -0.549 1.00 33.41 104 SER A O 1
ATOM 769 N N . TRP A 1 105 ? 8.932 22.929 1.020 1.00 34.88 105 TRP A N 1
ATOM 770 C CA . TRP A 1 105 ? 7.740 22.511 1.770 1.00 34.88 105 TRP A CA 1
ATOM 771 C C . TRP A 1 105 ? 7.070 23.664 2.530 1.00 34.88 105 TRP A C 1
ATOM 773 O O . TRP A 1 105 ? 5.853 23.656 2.710 1.00 34.88 105 TRP A O 1
ATOM 783 N N . GLY A 1 106 ? 7.831 24.682 2.944 1.00 35.09 106 GLY A N 1
ATOM 784 C CA . GLY A 1 106 ? 7.262 25.898 3.531 1.00 35.09 106 GLY A CA 1
ATOM 785 C C . GLY A 1 106 ? 6.504 26.754 2.509 1.00 35.09 106 GLY A C 1
ATOM 786 O O . GLY A 1 106 ? 5.425 27.264 2.802 1.00 35.09 106 GLY A O 1
ATOM 787 N N . GLN A 1 107 ? 7.027 26.884 1.285 1.00 34.25 107 GLN A N 1
ATOM 788 C CA . GLN A 1 107 ? 6.454 27.803 0.293 1.00 34.25 107 GLN A CA 1
ATOM 789 C C . GLN A 1 107 ? 5.146 27.315 -0.348 1.00 34.25 107 GLN A C 1
ATOM 791 O O . GLN A 1 107 ? 4.296 28.151 -0.646 1.00 34.25 107 GLN A O 1
ATOM 796 N N . GLN A 1 108 ? 4.924 26.003 -0.504 1.00 35.12 108 GLN A N 1
ATOM 797 C CA . GLN A 1 108 ? 3.627 25.498 -0.992 1.00 35.12 108 GLN A CA 1
ATOM 798 C C . GLN A 1 108 ? 2.501 25.616 0.053 1.00 35.12 108 GLN A C 1
ATOM 800 O O . GLN A 1 108 ? 1.345 25.790 -0.325 1.00 35.12 108 GLN A O 1
ATOM 805 N N . ASN A 1 109 ? 2.819 25.601 1.352 1.00 39.34 109 ASN A N 1
ATOM 806 C CA . ASN A 1 109 ? 1.815 25.681 2.423 1.00 39.34 109 ASN A CA 1
ATOM 807 C C . ASN A 1 109 ? 1.398 27.122 2.784 1.00 39.34 109 ASN A C 1
ATOM 809 O O . ASN A 1 109 ? 0.298 27.333 3.295 1.00 39.34 109 ASN A O 1
ATOM 813 N N . ASN A 1 110 ? 2.201 28.139 2.447 1.00 33.66 110 ASN A N 1
ATOM 814 C CA . ASN A 1 110 ? 1.822 29.545 2.664 1.00 33.66 110 ASN A CA 1
ATOM 815 C C . ASN A 1 110 ? 0.636 30.009 1.791 1.00 33.66 110 ASN A C 1
ATOM 817 O O . ASN A 1 110 ? -0.002 31.012 2.110 1.00 33.66 110 ASN A O 1
ATOM 821 N N . ALA A 1 111 ? 0.283 29.269 0.733 1.00 32.47 111 ALA A N 1
ATOM 822 C CA . ALA A 1 111 ? -0.897 29.548 -0.087 1.00 32.47 111 ALA A CA 1
ATOM 823 C C . ALA A 1 111 ? -2.238 29.309 0.647 1.00 32.47 111 ALA A C 1
ATOM 825 O O . ALA A 1 111 ? -3.270 29.781 0.180 1.00 32.47 111 ALA A O 1
ATOM 826 N N . GLN A 1 112 ? -2.239 28.620 1.798 1.00 40.97 112 GLN A N 1
ATOM 827 C CA . GLN A 1 112 ? -3.447 28.348 2.593 1.00 40.97 112 GLN A CA 1
ATOM 828 C C . GLN A 1 112 ? -3.690 29.338 3.753 1.00 40.97 112 GLN A C 1
ATOM 830 O O . GLN A 1 112 ? -4.668 29.176 4.477 1.00 40.97 112 GLN A O 1
ATOM 835 N N . GLN A 1 113 ? -2.849 30.367 3.947 1.00 35.50 113 GLN A N 1
ATOM 836 C CA . GLN A 1 113 ? -2.992 31.317 5.072 1.00 35.50 113 GLN A CA 1
ATOM 837 C C . GLN A 1 113 ? -3.452 32.739 4.702 1.00 35.50 113 GLN A C 1
ATOM 839 O O . GLN A 1 113 ? -3.740 33.531 5.598 1.00 35.50 113 GLN A O 1
ATOM 844 N N . HIS A 1 114 ? -3.606 33.076 3.418 1.00 31.14 114 HIS A N 1
ATOM 845 C CA . HIS A 1 114 ? -4.133 34.384 3.003 1.00 31.14 114 HIS A CA 1
ATOM 846 C C . HIS A 1 114 ? -5.583 34.297 2.525 1.00 31.14 114 HIS A C 1
ATOM 848 O O . HIS A 1 114 ? -5.866 34.238 1.332 1.00 31.14 114 HIS A O 1
ATOM 854 N N . GLY A 1 115 ? -6.501 34.310 3.497 1.00 33.66 115 GLY A N 1
ATOM 855 C CA . GLY A 1 115 ? -7.944 34.243 3.252 1.00 33.66 115 GLY A CA 1
ATOM 856 C C . GLY A 1 115 ? -8.834 35.005 4.239 1.00 33.66 115 GLY A C 1
ATOM 857 O O . GLY A 1 115 ? -10.045 34.817 4.178 1.00 33.66 115 GLY A O 1
ATOM 858 N N . GLN A 1 116 ? -8.296 35.841 5.143 1.00 35.56 116 GLN A N 1
ATOM 859 C CA . GLN A 1 116 ? -9.113 36.669 6.049 1.00 35.56 116 GLN A CA 1
ATOM 860 C C . GLN A 1 116 ? -8.521 38.068 6.324 1.00 35.56 116 GLN A C 1
ATOM 862 O O . GLN A 1 116 ? -7.354 38.209 6.671 1.00 35.56 116 GLN A O 1
ATOM 867 N N . ASN A 1 117 ? -9.406 39.066 6.215 1.00 33.03 117 ASN A N 1
ATOM 868 C CA . ASN A 1 117 ? -9.397 40.426 6.777 1.00 33.03 117 ASN A CA 1
ATOM 869 C C . ASN A 1 117 ? -8.220 41.386 6.501 1.00 33.03 117 ASN A C 1
ATOM 871 O O . ASN A 1 117 ? -7.206 41.406 7.195 1.00 33.03 117 ASN A O 1
ATOM 875 N N . HIS A 1 118 ? -8.478 42.356 5.614 1.00 30.86 118 HIS A N 1
ATOM 876 C CA . HIS A 1 118 ? -7.825 43.666 5.651 1.00 30.86 118 HIS A CA 1
ATOM 877 C C . HIS A 1 118 ? -8.456 44.558 6.736 1.00 30.86 118 HIS A C 1
ATOM 879 O O . HIS A 1 118 ? -9.606 44.971 6.609 1.00 30.86 118 HIS A O 1
ATOM 885 N N . GLY A 1 119 ? -7.674 44.920 7.755 1.00 30.97 119 GLY A N 1
ATOM 886 C CA . GLY A 1 119 ? -7.947 46.034 8.670 1.00 30.97 119 GLY A CA 1
ATOM 887 C C . GLY A 1 119 ? -6.770 47.009 8.636 1.00 30.97 119 GLY A C 1
ATOM 888 O O . GLY A 1 119 ? -5.622 46.589 8.756 1.00 30.97 119 GLY A O 1
ATOM 889 N N . GLN A 1 120 ? -7.027 48.295 8.394 1.00 34.72 120 GLN A N 1
ATOM 890 C CA . GLN A 1 120 ? -5.975 49.294 8.171 1.00 34.72 120 GLN A CA 1
ATOM 891 C C . GLN A 1 120 ? -5.357 49.789 9.490 1.00 34.72 120 GLN A C 1
ATOM 893 O O . GLN A 1 120 ? -6.078 50.161 10.411 1.00 34.72 120 GLN A O 1
ATOM 898 N N . GLY A 1 121 ? -4.025 49.882 9.545 1.00 31.36 121 GLY A N 1
ATOM 899 C CA . GLY A 1 121 ? -3.283 50.514 10.642 1.00 31.36 121 GLY A CA 1
ATOM 900 C C . GLY A 1 121 ? -1.847 50.831 10.218 1.00 31.36 121 GLY A C 1
ATOM 901 O O . GLY A 1 121 ? -1.141 49.953 9.729 1.00 31.36 121 GLY A O 1
ATOM 902 N N . LYS A 1 122 ? -1.430 52.098 10.340 1.00 36.41 122 LYS A N 1
ATOM 903 C CA . LYS A 1 122 ? -0.084 52.580 9.968 1.00 36.41 122 LYS A CA 1
ATOM 904 C C . LYS A 1 122 ? 0.924 52.425 11.127 1.00 36.41 122 LYS A C 1
ATOM 906 O O . LYS A 1 122 ? 0.495 52.309 12.273 1.00 36.41 122 LYS A O 1
ATOM 911 N N . PRO A 1 123 ? 2.242 52.401 10.843 1.00 40.97 123 PRO A N 1
ATOM 912 C CA . PRO A 1 123 ? 3.267 52.061 11.829 1.00 40.97 123 PRO A CA 1
ATOM 913 C C . PRO A 1 123 ? 3.711 53.260 12.678 1.00 40.97 123 PRO A C 1
ATOM 915 O O . PRO A 1 123 ? 3.564 54.408 12.263 1.00 40.97 123 PRO A O 1
ATOM 918 N N . HIS A 1 124 ? 4.349 52.967 13.813 1.00 37.16 124 HIS A N 1
ATOM 919 C CA . HIS A 1 124 ? 5.241 53.893 14.510 1.00 37.16 124 HIS A CA 1
ATOM 920 C C . HIS A 1 124 ? 6.527 53.183 14.949 1.00 37.16 124 HIS A C 1
ATOM 922 O O . HIS A 1 124 ? 6.506 52.005 15.312 1.00 37.16 124 HIS A O 1
ATOM 928 N N . ASP A 1 125 ? 7.633 53.921 14.876 1.00 33.97 125 ASP A N 1
ATOM 929 C CA . ASP A 1 125 ? 8.993 53.440 15.107 1.00 33.97 125 ASP A CA 1
ATOM 930 C C . ASP A 1 125 ? 9.348 53.209 16.584 1.00 33.97 125 ASP A C 1
ATOM 932 O O . ASP A 1 125 ? 8.711 53.716 17.507 1.00 33.97 125 ASP A O 1
ATOM 936 N N . GLY A 1 126 ? 10.391 52.401 16.783 1.00 32.03 126 GLY A N 1
ATOM 937 C CA . GLY A 1 126 ? 10.785 51.849 18.076 1.00 32.03 126 GLY A CA 1
ATOM 938 C C . GLY A 1 126 ? 11.526 52.767 19.050 1.00 32.03 126 GLY A C 1
ATOM 939 O O . GLY A 1 126 ? 11.783 53.937 18.793 1.00 32.03 126 GLY A O 1
ATOM 940 N N . HIS A 1 127 ? 11.965 52.158 20.159 1.00 32.91 127 HIS A N 1
ATOM 941 C CA . HIS A 1 127 ? 13.259 52.456 20.781 1.00 32.91 127 HIS A CA 1
ATOM 942 C C . HIS A 1 127 ? 13.703 51.383 21.795 1.00 32.91 127 HIS A C 1
ATOM 944 O O . HIS A 1 127 ? 12.952 50.483 22.166 1.00 32.91 127 HIS A O 1
ATOM 950 N N . HIS A 1 128 ? 14.972 51.471 22.204 1.00 33.50 128 HIS A N 1
ATOM 951 C CA . HIS A 1 128 ? 15.653 50.551 23.120 1.00 33.50 128 HIS A CA 1
ATOM 952 C C . HIS A 1 128 ? 15.193 50.692 24.585 1.00 33.50 128 HIS A C 1
ATOM 954 O O . HIS A 1 128 ? 14.913 51.795 25.042 1.00 33.50 128 HIS A O 1
ATOM 960 N N . GLY A 1 129 ? 15.276 49.608 25.368 1.00 31.16 129 GLY A N 1
ATOM 961 C CA . GLY A 1 129 ? 15.112 49.636 26.830 1.00 31.16 129 GLY A CA 1
ATOM 962 C C . GLY A 1 129 ? 15.791 48.442 27.515 1.00 31.16 129 GLY A C 1
ATOM 963 O O . GLY A 1 129 ? 15.687 47.315 27.040 1.00 31.16 129 GLY A O 1
ATOM 964 N N . LYS A 1 130 ? 16.537 48.685 28.602 1.00 33.84 130 LYS A N 1
ATOM 965 C CA . LYS A 1 130 ? 17.367 47.686 29.312 1.00 33.84 130 LYS A CA 1
ATOM 966 C C . LYS A 1 130 ? 16.642 47.048 30.512 1.00 33.84 130 LYS A C 1
ATOM 968 O O . LYS A 1 130 ? 15.776 47.670 31.105 1.00 33.84 130 LYS A O 1
ATOM 973 N N . HIS A 1 131 ? 17.112 45.854 30.893 1.00 37.38 131 HIS A N 1
ATOM 974 C CA . HIS A 1 131 ? 17.093 45.209 32.224 1.00 37.38 131 HIS A CA 1
ATOM 975 C C . HIS A 1 131 ? 16.007 45.579 33.265 1.00 37.38 131 HIS A C 1
ATOM 977 O O . HIS A 1 131 ? 16.028 46.658 33.847 1.00 37.38 131 HIS A O 1
ATOM 983 N N . GLY A 1 132 ? 15.234 44.569 33.689 1.00 31.50 132 GLY A N 1
ATOM 984 C CA . GLY A 1 132 ? 14.468 44.560 34.944 1.00 31.50 132 GLY A CA 1
ATOM 985 C C . GLY A 1 132 ? 14.384 43.144 35.539 1.00 31.50 132 GLY A C 1
ATOM 986 O O . GLY A 1 132 ? 14.275 42.171 34.798 1.00 31.50 132 GLY A O 1
ATOM 987 N N . LYS A 1 133 ? 14.501 43.020 36.869 1.00 34.66 133 LYS A N 1
ATOM 988 C CA . LYS A 1 133 ? 14.436 41.751 37.636 1.00 34.66 133 LYS A CA 1
ATOM 989 C C . LYS A 1 133 ? 12.980 41.433 38.079 1.00 34.66 133 LYS A C 1
ATOM 991 O O . LYS A 1 133 ? 12.106 42.262 37.843 1.00 34.66 133 LYS A O 1
ATOM 996 N N . PRO A 1 134 ? 12.672 40.231 38.616 1.00 42.94 134 PRO A N 1
ATOM 997 C CA . PRO A 1 134 ? 11.350 39.619 38.445 1.00 42.94 134 PRO A CA 1
ATOM 998 C C . PRO A 1 134 ? 10.260 40.170 39.373 1.00 42.94 134 PRO A C 1
ATOM 1000 O O . PRO A 1 134 ? 10.519 40.516 40.525 1.00 42.94 134 PRO A O 1
ATOM 1003 N N . TYR A 1 135 ? 9.021 40.142 38.879 1.00 30.42 135 TYR A N 1
ATOM 1004 C CA . TYR A 1 135 ? 7.812 40.496 39.623 1.00 30.42 135 TYR A CA 1
ATOM 1005 C C . TYR A 1 135 ? 7.058 39.233 40.071 1.00 30.42 135 TYR A C 1
ATOM 1007 O O . TYR A 1 135 ? 6.887 38.297 39.290 1.00 30.42 135 TYR A O 1
ATOM 1015 N N . LYS A 1 136 ? 6.591 39.209 41.325 1.00 40.25 136 LYS A N 1
ATOM 1016 C CA . LYS A 1 136 ? 5.617 38.218 41.819 1.00 40.25 136 LYS A CA 1
ATOM 1017 C C . LYS A 1 136 ? 4.201 38.643 41.406 1.00 40.25 136 LYS A C 1
ATOM 1019 O O . LYS A 1 136 ? 3.896 39.822 41.571 1.00 40.25 136 LYS A O 1
ATOM 1024 N N . PRO A 1 137 ? 3.304 37.721 41.027 1.00 45.19 137 PRO A N 1
ATOM 1025 C CA . PRO A 1 137 ? 1.871 37.974 41.059 1.00 45.19 137 PRO A CA 1
ATOM 1026 C C . PRO A 1 137 ? 1.269 37.537 42.404 1.00 45.19 137 PRO A C 1
ATOM 1028 O O . PRO A 1 137 ? 1.353 36.371 42.791 1.00 45.19 137 PRO A O 1
ATOM 1031 N N . SER A 1 138 ? 0.595 38.467 43.079 1.00 31.77 138 SER A N 1
ATOM 1032 C CA . SER A 1 138 ? -0.708 38.181 43.695 1.00 31.77 138 SER A CA 1
ATOM 1033 C C . SER A 1 138 ? -1.653 37.623 42.605 1.00 31.77 138 SER A C 1
ATOM 1035 O O . SER A 1 138 ? -1.513 37.967 41.437 1.00 31.77 138 SER A O 1
ATOM 1037 N N . GLY A 1 139 ? -2.598 36.720 42.856 1.00 31.11 139 GLY A N 1
ATOM 1038 C CA . GLY A 1 139 ? -3.416 36.589 44.054 1.00 31.11 139 GLY A CA 1
ATOM 1039 C C . GLY A 1 139 ? -4.689 37.418 43.882 1.00 31.11 139 GLY A C 1
ATOM 1040 O O . GLY A 1 139 ? -4.698 38.560 44.321 1.00 31.11 139 GLY A O 1
ATOM 1041 N N . PHE A 1 140 ? -5.721 36.861 43.232 1.00 29.67 140 PHE A N 1
ATOM 1042 C CA . PHE A 1 140 ? -7.113 37.329 43.315 1.00 29.67 140 PHE A CA 1
ATOM 1043 C C . PHE A 1 140 ? -8.112 36.249 42.848 1.00 29.67 140 PHE A C 1
ATOM 1045 O O . PHE A 1 140 ? -7.885 35.582 41.844 1.00 29.67 140 PHE A O 1
ATOM 1052 N N . ASN A 1 141 ? -9.174 36.114 43.647 1.00 31.03 141 ASN A N 1
ATOM 1053 C CA . ASN A 1 141 ? -10.511 35.505 43.510 1.00 31.03 141 ASN A CA 1
ATOM 1054 C C . ASN A 1 141 ? -10.869 34.735 42.212 1.00 31.03 141 ASN A C 1
ATOM 1056 O O . ASN A 1 141 ? -10.646 35.219 41.110 1.00 31.03 141 ASN A O 1
ATOM 1060 N N . ALA A 1 142 ? -11.452 33.529 42.248 1.00 31.41 142 ALA A N 1
ATOM 1061 C CA . ALA A 1 142 ? -12.627 33.066 43.012 1.00 31.41 142 ALA A CA 1
ATOM 1062 C C . ALA A 1 142 ? -13.942 33.762 42.598 1.00 31.41 142 ALA A C 1
ATOM 1064 O O . ALA A 1 142 ? -14.312 34.796 43.146 1.00 31.41 142 ALA A O 1
ATOM 1065 N N . PHE A 1 143 ? -14.664 33.148 41.660 1.00 31.73 143 PHE A N 1
ATOM 1066 C CA . PHE A 1 143 ? -16.084 33.404 41.418 1.00 31.73 143 PHE A CA 1
ATOM 1067 C C . PHE A 1 143 ? -16.861 32.123 41.713 1.00 31.73 143 PHE A C 1
ATOM 1069 O O . PHE A 1 143 ? -16.513 31.060 41.199 1.00 31.73 143 PHE A O 1
ATOM 1076 N N . ALA A 1 144 ? -17.878 32.240 42.561 1.00 33.56 144 ALA A N 1
ATOM 1077 C CA . ALA A 1 144 ? -18.864 31.199 42.802 1.00 33.56 144 ALA A CA 1
ATOM 1078 C C . ALA A 1 144 ? -20.038 31.356 41.825 1.00 33.56 144 ALA A C 1
ATOM 1080 O O . ALA A 1 144 ? -20.326 32.469 41.379 1.00 33.56 144 ALA A O 1
ATOM 1081 N N . ALA A 1 145 ? -20.703 30.243 41.533 1.00 34.94 145 ALA A N 1
ATOM 1082 C CA . ALA A 1 145 ? -22.036 30.201 40.951 1.00 34.94 145 ALA A CA 1
ATOM 1083 C C . ALA A 1 145 ? -22.723 28.912 41.431 1.00 34.94 145 ALA A C 1
ATOM 1085 O O . ALA A 1 145 ? -22.408 27.823 40.953 1.00 34.94 145 ALA A O 1
ATOM 1086 N N . ASP A 1 146 ? -23.551 29.072 42.461 1.00 31.78 146 ASP A N 1
ATOM 1087 C CA . ASP A 1 146 ? -24.843 28.421 42.733 1.00 31.78 146 ASP A CA 1
ATOM 1088 C C . ASP A 1 146 ? -25.257 27.366 41.675 1.00 31.78 146 ASP A C 1
ATOM 1090 O O . ASP A 1 146 ? -25.351 27.674 40.488 1.00 31.78 146 ASP A O 1
ATOM 1094 N N . SER A 1 147 ? -25.334 26.067 41.986 1.00 33.94 147 SER A N 1
ATOM 1095 C CA . SER A 1 147 ? -26.289 25.361 42.869 1.00 33.94 147 SER A CA 1
ATOM 1096 C C . SER A 1 147 ? -27.697 25.205 42.275 1.00 33.94 147 SER A C 1
ATOM 1098 O O . SER A 1 147 ? -28.546 26.073 42.458 1.00 33.94 147 SER A O 1
ATOM 1100 N N . GLU A 1 148 ? -27.960 24.042 41.676 1.00 37.03 148 GLU A N 1
ATOM 1101 C CA . GLU A 1 148 ? -29.260 23.361 41.764 1.00 37.03 148 GLU A CA 1
ATOM 1102 C C . GLU A 1 148 ? -28.971 21.872 42.010 1.00 37.03 148 GLU A C 1
ATOM 1104 O O . GLU A 1 148 ? -28.452 21.174 41.136 1.00 37.03 148 GLU A O 1
ATOM 1109 N N . ASP A 1 149 ? -29.231 21.422 43.238 1.00 32.50 149 ASP A N 1
ATOM 1110 C CA . ASP A 1 149 ? -29.205 20.013 43.629 1.00 32.50 149 ASP A CA 1
ATOM 1111 C C . ASP A 1 149 ? -30.594 19.408 43.372 1.00 32.50 149 ASP A C 1
ATOM 1113 O O . ASP A 1 149 ? -31.594 19.943 43.852 1.00 32.50 149 ASP A O 1
ATOM 1117 N N . GLU A 1 150 ? -30.665 18.267 42.682 1.00 39.97 150 GLU A N 1
ATOM 1118 C CA . GLU A 1 150 ? -31.803 17.349 42.815 1.00 39.97 150 GLU A CA 1
ATOM 1119 C C . GLU A 1 150 ? -31.335 16.103 43.573 1.00 39.97 150 GLU A C 1
ATOM 1121 O O . GLU A 1 150 ? -30.588 15.267 43.055 1.00 39.97 150 GLU A O 1
ATOM 1126 N N . ASP A 1 151 ? -31.772 16.012 44.831 1.00 33.12 151 ASP A N 1
ATOM 1127 C CA . ASP A 1 151 ? -31.727 14.792 45.629 1.00 33.12 151 ASP A CA 1
ATOM 1128 C C . ASP A 1 151 ? -32.562 13.699 44.952 1.00 33.12 151 ASP A C 1
ATOM 1130 O O . ASP A 1 151 ? -33.753 13.888 44.708 1.00 33.12 151 ASP A O 1
ATOM 1134 N N . ASP A 1 152 ? -31.986 12.509 44.783 1.00 32.22 152 ASP A N 1
ATOM 1135 C CA . ASP A 1 152 ? -32.790 11.290 44.758 1.00 32.22 152 ASP A CA 1
ATOM 1136 C C . ASP A 1 152 ? -32.085 10.205 45.579 1.00 32.22 152 ASP A C 1
ATOM 1138 O O . ASP A 1 152 ? -31.110 9.563 45.170 1.00 32.22 152 ASP A O 1
ATOM 1142 N N . SER A 1 153 ? -32.546 10.072 46.821 1.00 33.47 153 SER A N 1
ATOM 1143 C CA . SER A 1 153 ? -32.013 9.121 47.789 1.00 33.47 153 SER A CA 1
ATOM 1144 C C . SER A 1 153 ? -32.642 7.746 47.573 1.00 33.47 153 SER A C 1
ATOM 1146 O O . SER A 1 153 ? -33.861 7.604 47.513 1.00 33.47 153 SER A O 1
ATOM 1148 N N . PHE A 1 154 ? -31.814 6.702 47.498 1.00 29.19 154 PHE A N 1
ATOM 1149 C CA . PHE A 1 154 ? -32.307 5.327 47.542 1.00 29.19 154 PHE A CA 1
ATOM 1150 C C . PHE A 1 154 ? -31.541 4.519 48.585 1.00 29.19 154 PHE A C 1
ATOM 1152 O O . PHE A 1 154 ? -30.405 4.088 48.371 1.00 29.19 154 PHE A O 1
ATOM 1159 N N . GLU A 1 155 ? -32.175 4.339 49.743 1.00 31.52 155 GLU A N 1
ATOM 1160 C CA . GLU A 1 155 ? -31.655 3.498 50.814 1.00 31.52 155 GLU A CA 1
ATOM 1161 C C . GLU A 1 155 ? -31.557 2.030 50.385 1.00 31.52 155 GLU A C 1
ATOM 1163 O O . GLU A 1 155 ? -32.363 1.497 49.617 1.00 31.52 155 GLU A O 1
ATOM 1168 N N . ALA A 1 156 ? -30.564 1.342 50.941 1.00 32.12 156 ALA A N 1
ATOM 1169 C CA . ALA A 1 156 ? -30.430 -0.095 50.803 1.00 32.12 156 ALA A CA 1
ATOM 1170 C C . ALA A 1 156 ? -31.341 -0.820 51.799 1.00 32.12 156 ALA A C 1
ATOM 1172 O O . ALA A 1 156 ? -31.210 -0.597 52.998 1.00 32.12 156 ALA A O 1
ATOM 1173 N N . PHE A 1 157 ? -32.137 -1.795 51.345 1.00 28.91 157 PHE A N 1
ATOM 1174 C CA . PHE A 1 157 ? -32.471 -2.952 52.182 1.00 28.91 157 PHE A CA 1
ATOM 1175 C C . PHE A 1 157 ? -32.853 -4.203 51.372 1.00 28.91 157 PHE A C 1
ATOM 1177 O O . PHE A 1 157 ? -33.257 -4.132 50.216 1.00 28.91 157 PHE A O 1
ATOM 1184 N N . MET A 1 158 ? -32.769 -5.344 52.063 1.00 28.92 158 MET A N 1
ATOM 1185 C CA . MET A 1 158 ? -33.221 -6.699 51.709 1.00 28.92 158 MET A CA 1
ATOM 1186 C C . MET A 1 158 ? -32.338 -7.588 50.817 1.00 28.92 158 MET A C 1
ATOM 1188 O O . MET A 1 158 ? -32.267 -7.491 49.594 1.00 28.92 158 MET A O 1
ATOM 1192 N N . HIS A 1 159 ? -31.790 -8.610 51.483 1.00 34.50 159 HIS A N 1
ATOM 1193 C CA . HIS A 1 159 ? -31.339 -9.862 50.886 1.00 34.50 159 HIS A CA 1
ATOM 1194 C C . HIS A 1 159 ? -32.463 -10.549 50.092 1.00 34.50 159 HIS A C 1
ATOM 1196 O O . HIS A 1 159 ? -33.507 -10.884 50.649 1.00 34.50 159 HIS A O 1
ATOM 1202 N N . GLY A 1 160 ? -32.198 -10.881 48.827 1.00 27.83 160 GLY A N 1
ATOM 1203 C CA . GLY A 1 160 ? -33.051 -11.750 48.014 1.00 27.83 160 GLY A CA 1
ATOM 1204 C C . GLY A 1 160 ? -32.216 -12.747 47.213 1.00 27.83 160 GLY A C 1
ATOM 1205 O O . GLY A 1 160 ? -31.570 -12.381 46.235 1.00 27.83 160 GLY A O 1
ATOM 1206 N N . THR A 1 161 ? -32.229 -14.024 47.602 1.00 37.31 161 THR A N 1
ATOM 1207 C CA . THR A 1 161 ? -31.514 -15.118 46.917 1.00 37.31 161 THR A CA 1
ATOM 1208 C C . THR A 1 161 ? -32.236 -15.568 45.638 1.00 37.31 161 THR A C 1
ATOM 1210 O O . THR A 1 161 ? -32.687 -16.705 45.496 1.00 37.31 161 THR A O 1
ATOM 1213 N N . GLY A 1 162 ? -32.333 -14.658 44.666 1.00 29.05 162 GLY A N 1
ATOM 1214 C CA . GLY A 1 162 ? -32.894 -14.924 43.345 1.00 29.05 162 GLY A CA 1
ATOM 1215 C C . GLY A 1 162 ? -31.968 -15.784 42.481 1.00 29.05 162 GLY A C 1
ATOM 1216 O O . GLY A 1 162 ? -30.899 -15.341 42.061 1.00 29.05 162 GLY A O 1
ATOM 1217 N N . LYS A 1 163 ? -32.392 -17.012 42.156 1.00 33.62 163 LYS A N 1
ATOM 1218 C CA . LYS A 1 163 ? -31.737 -17.848 41.136 1.00 33.62 163 LYS A CA 1
ATOM 1219 C C . LYS A 1 163 ? -31.874 -17.184 39.763 1.00 33.62 163 LYS A C 1
ATOM 1221 O O . LYS A 1 163 ? -32.897 -17.344 39.101 1.00 33.62 163 LYS A O 1
ATOM 1226 N N . PHE A 1 164 ? -30.836 -16.483 39.311 1.00 32.19 164 PHE A N 1
ATOM 1227 C CA . PHE A 1 164 ? -30.779 -15.987 37.937 1.00 32.19 164 PHE A CA 1
ATOM 1228 C C . PHE A 1 164 ? -30.808 -17.159 36.954 1.00 32.19 164 PHE A C 1
ATOM 1230 O O . PHE A 1 164 ? -29.885 -17.974 36.900 1.00 32.19 164 PHE A O 1
ATOM 1237 N N . ALA A 1 165 ? -31.873 -17.224 36.153 1.00 33.31 165 ALA A N 1
ATOM 1238 C CA . ALA A 1 165 ? -31.939 -18.123 35.016 1.00 33.31 165 ALA A CA 1
ATOM 1239 C C . ALA A 1 165 ? -30.753 -17.833 34.089 1.00 33.31 165 ALA A C 1
ATOM 1241 O O . ALA A 1 165 ? -30.547 -16.696 33.659 1.00 33.31 165 ALA A O 1
ATOM 1242 N N . THR A 1 166 ? -29.964 -18.861 33.776 1.00 35.41 166 THR A N 1
ATOM 1243 C CA . THR A 1 166 ? -28.822 -18.744 32.867 1.00 35.41 166 THR A CA 1
ATOM 1244 C C . THR A 1 166 ? -29.323 -18.422 31.465 1.00 35.41 166 THR A C 1
ATOM 1246 O O . THR A 1 166 ? -29.661 -19.323 30.693 1.00 35.41 166 THR A O 1
ATOM 1249 N N . GLY A 1 167 ? -29.380 -17.127 31.144 1.00 33.88 167 GLY A N 1
ATOM 1250 C CA . GLY A 1 167 ? -29.739 -16.640 29.821 1.00 33.88 167 GLY A CA 1
ATOM 1251 C C . GLY A 1 167 ? -28.898 -17.353 28.769 1.00 33.88 167 GLY A C 1
ATOM 1252 O O . GLY A 1 167 ? -27.668 -17.393 28.870 1.00 33.88 167 GLY A O 1
ATOM 1253 N N . LYS A 1 168 ? -29.567 -17.950 27.774 1.00 35.78 168 LYS A N 1
ATOM 1254 C CA . LYS A 1 168 ? -28.907 -18.609 26.645 1.00 35.78 168 LYS A CA 1
ATOM 1255 C C . LYS A 1 168 ? -27.991 -17.586 25.978 1.00 35.78 168 LYS A C 1
ATOM 1257 O O . LYS A 1 168 ? -28.466 -16.724 25.245 1.00 35.78 168 LYS A O 1
ATOM 1262 N N . LYS A 1 169 ? -26.681 -17.674 26.237 1.00 38.53 169 LYS A N 1
ATOM 1263 C CA . LYS A 1 169 ? -25.681 -16.889 25.512 1.00 38.53 169 LYS A CA 1
ATOM 1264 C C . LYS A 1 169 ? -25.845 -17.232 24.039 1.00 38.53 169 LYS A C 1
ATOM 1266 O O . LYS A 1 169 ? -25.499 -18.343 23.634 1.00 38.53 169 LYS A O 1
ATOM 1271 N N . ASN A 1 170 ? -26.384 -16.296 23.259 1.00 38.53 170 ASN A N 1
ATOM 1272 C CA . ASN A 1 170 ? -26.396 -16.411 21.810 1.00 38.53 170 ASN A CA 1
ATOM 1273 C C . ASN A 1 170 ? -24.949 -16.634 21.376 1.00 38.53 170 ASN A C 1
ATOM 1275 O O . ASN A 1 170 ? -24.100 -15.755 21.539 1.00 38.53 170 ASN A O 1
ATOM 1279 N N . LYS A 1 171 ? -24.657 -17.840 20.873 1.00 42.59 171 LYS A N 1
ATOM 1280 C CA . LYS A 1 171 ? -23.388 -18.136 20.216 1.00 42.59 171 LYS A CA 1
ATOM 1281 C C . LYS A 1 171 ? -23.367 -17.324 18.928 1.00 42.59 171 LYS A C 1
ATOM 1283 O O . LYS A 1 171 ? -23.755 -17.824 17.876 1.00 42.59 171 LYS A O 1
ATOM 1288 N N . HIS A 1 172 ? -22.933 -16.069 19.022 1.00 50.38 172 HIS A N 1
ATOM 1289 C CA . HIS A 1 172 ? -22.482 -15.323 17.861 1.00 50.38 172 HIS A CA 1
ATOM 1290 C C . HIS A 1 172 ? -21.400 -16.174 17.203 1.00 50.38 172 HIS A C 1
ATOM 1292 O O . HIS A 1 172 ? -20.335 -16.383 17.785 1.00 50.38 172 HIS A O 1
ATOM 1298 N N . GLN A 1 173 ? -21.710 -16.735 16.033 1.00 50.50 173 GLN A N 1
ATOM 1299 C CA . GLN A 1 173 ? -20.719 -17.417 15.217 1.00 50.50 173 GLN A CA 1
ATOM 1300 C C . GLN A 1 173 ? -19.687 -16.368 14.812 1.00 50.50 173 GLN A C 1
ATOM 1302 O O . GLN A 1 173 ? -19.937 -15.533 13.946 1.00 50.50 173 GLN A O 1
ATOM 1307 N N . THR A 1 174 ? -18.542 -16.378 15.489 1.00 62.97 174 THR A N 1
ATOM 1308 C CA . THR A 1 174 ? -17.374 -15.609 15.079 1.00 62.97 174 THR A CA 1
ATOM 1309 C C . THR A 1 174 ? -16.949 -16.135 13.720 1.00 62.97 174 THR A C 1
ATOM 1311 O O . THR A 1 174 ? -16.556 -17.300 13.620 1.00 62.97 174 THR A O 1
ATOM 1314 N N . ALA A 1 175 ? -17.055 -15.305 12.683 1.00 79.75 175 ALA A N 1
ATOM 1315 C CA . ALA A 1 175 ? -16.588 -15.680 11.360 1.00 79.75 175 ALA A CA 1
ATOM 1316 C C . ALA A 1 175 ? -15.095 -16.051 11.438 1.00 79.75 175 ALA A C 1
ATOM 1318 O O . ALA A 1 175 ? -14.283 -15.349 12.047 1.00 79.75 175 ALA A O 1
ATOM 1319 N N . SER A 1 176 ? -14.762 -17.216 10.888 1.00 88.38 176 SER A N 1
ATOM 1320 C CA . SER A 1 176 ? -13.402 -17.737 10.834 1.00 88.38 176 SER A CA 1
ATOM 1321 C C . SER A 1 176 ? -12.757 -17.315 9.521 1.00 88.38 176 SER A C 1
ATOM 1323 O O . SER A 1 176 ? -13.229 -17.696 8.449 1.00 88.38 176 SER A O 1
ATOM 1325 N N . VAL A 1 177 ? -11.669 -16.561 9.603 1.00 90.19 177 VAL A N 1
ATOM 1326 C CA . VAL A 1 177 ? -10.861 -16.153 8.453 1.00 90.19 177 VAL A CA 1
ATOM 1327 C C . VAL A 1 177 ? -9.863 -17.272 8.155 1.00 90.19 177 VAL A C 1
ATOM 1329 O O . VAL A 1 177 ? -9.056 -17.593 9.035 1.00 90.19 177 VAL A O 1
ATOM 1332 N N . PRO A 1 178 ? -9.895 -17.895 6.965 1.00 90.94 178 PRO A N 1
ATOM 1333 C CA . PRO A 1 178 ? -8.985 -18.981 6.646 1.00 90.94 178 PRO A CA 1
ATOM 1334 C C . PRO A 1 178 ? -7.587 -18.455 6.308 1.00 90.94 178 PRO A C 1
ATOM 1336 O O . PRO A 1 178 ? -7.396 -17.380 5.728 1.00 90.94 178 PRO A O 1
ATOM 1339 N N . LEU A 1 179 ? -6.595 -19.245 6.701 1.00 92.44 179 LEU A N 1
ATOM 1340 C CA . LEU A 1 179 ? -5.177 -18.962 6.563 1.00 92.44 179 LEU A CA 1
ATOM 1341 C C . LEU A 1 179 ? -4.512 -20.029 5.698 1.00 92.44 179 LEU A C 1
ATOM 1343 O O . LEU A 1 179 ? -4.871 -21.209 5.703 1.00 92.44 179 LEU A O 1
ATOM 1347 N N . HIS A 1 180 ? -3.459 -19.621 5.000 1.00 87.62 180 HIS A N 1
ATOM 1348 C CA . HIS A 1 180 ? -2.624 -20.524 4.230 1.00 87.62 180 HIS A CA 1
ATOM 1349 C C . HIS A 1 180 ? -2.055 -21.650 5.115 1.00 87.62 180 HIS A C 1
ATOM 1351 O O . HIS A 1 180 ? -1.364 -21.394 6.102 1.00 87.62 180 HIS A O 1
ATOM 1357 N N . GLY A 1 181 ? -2.331 -22.900 4.731 1.00 86.25 181 GLY A N 1
ATOM 1358 C CA . GLY A 1 181 ? -2.010 -24.095 5.519 1.00 86.25 181 GLY A CA 1
ATOM 1359 C C . GLY A 1 181 ? -3.201 -24.709 6.266 1.00 86.25 181 GLY A C 1
ATOM 1360 O O . GLY A 1 181 ? -2.991 -25.642 7.031 1.00 86.25 181 GLY A O 1
ATOM 1361 N N . GLY A 1 182 ? -4.429 -24.217 6.055 1.00 87.50 182 GLY A N 1
ATOM 1362 C CA . GLY A 1 182 ? -5.659 -24.809 6.605 1.00 87.50 182 GLY A CA 1
ATOM 1363 C C . GLY A 1 182 ? -6.003 -24.377 8.034 1.00 87.50 182 GLY A C 1
ATOM 1364 O O . GLY A 1 182 ? -6.990 -24.842 8.597 1.00 87.50 182 GLY A O 1
ATOM 1365 N N . ASN A 1 183 ? -5.214 -23.474 8.618 1.00 90.94 183 ASN A N 1
ATOM 1366 C CA . ASN A 1 183 ? -5.530 -22.835 9.894 1.00 90.94 183 ASN A CA 1
ATOM 1367 C C . ASN A 1 183 ? -6.608 -21.753 9.712 1.00 90.94 183 ASN A C 1
ATOM 1369 O O . ASN A 1 183 ? -6.850 -21.276 8.606 1.00 90.94 183 ASN A O 1
ATOM 1373 N N . THR A 1 184 ? -7.201 -21.293 10.813 1.00 92.62 184 THR A N 1
ATOM 1374 C CA . THR A 1 184 ? -8.126 -20.149 10.823 1.00 92.62 184 THR A CA 1
ATOM 1375 C C . THR A 1 184 ? -7.777 -19.174 11.940 1.00 92.62 184 THR A C 1
ATOM 1377 O O . THR A 1 184 ? -7.385 -19.606 13.023 1.00 92.62 184 THR A O 1
ATOM 1380 N N . MET A 1 185 ? -8.005 -17.880 11.724 1.00 93.50 185 MET A N 1
ATOM 1381 C CA . MET A 1 185 ? -8.069 -16.873 12.791 1.00 93.50 185 MET A CA 1
ATOM 1382 C C . MET A 1 185 ? -9.510 -16.384 12.982 1.00 93.50 185 MET A C 1
ATOM 1384 O O . MET A 1 185 ? -10.331 -16.472 12.070 1.00 93.50 185 MET A O 1
ATOM 1388 N N . SER A 1 186 ? -9.828 -15.845 14.155 1.00 92.25 186 SER A N 1
ATOM 1389 C CA . SER A 1 186 ? -11.088 -15.123 14.360 1.00 92.25 186 SER A CA 1
ATOM 1390 C C . SER A 1 186 ? -11.074 -13.795 13.599 1.00 92.25 186 SER A C 1
ATOM 1392 O O . SER A 1 186 ? -10.043 -13.121 13.573 1.00 92.25 186 SER A O 1
ATOM 1394 N N . SER A 1 187 ? -12.221 -13.377 13.057 1.00 93.38 187 SER A N 1
ATOM 1395 C CA . SER A 1 187 ? -12.439 -11.978 12.663 1.00 93.38 187 SER A CA 1
ATOM 1396 C C . SER A 1 187 ? -12.124 -11.012 13.814 1.00 93.38 187 SER A C 1
ATOM 1398 O O . SER A 1 187 ? -12.295 -11.341 14.994 1.00 93.38 187 SER A O 1
ATOM 1400 N N . PHE A 1 188 ? -11.700 -9.799 13.467 1.00 95.19 188 PHE A N 1
ATOM 1401 C CA . PHE A 1 188 ? -11.511 -8.717 14.419 1.00 95.19 188 PHE A CA 1
ATOM 1402 C C . PHE A 1 188 ? -12.865 -8.275 14.973 1.00 95.19 188 PHE A C 1
ATOM 1404 O O . PHE A 1 188 ? -13.749 -7.815 14.248 1.00 95.19 188 PHE A O 1
ATOM 1411 N N . ASN A 1 189 ? -12.998 -8.408 16.288 1.00 90.12 189 ASN A N 1
ATOM 1412 C CA . ASN A 1 189 ? -14.076 -7.814 17.058 1.00 90.12 189 ASN A CA 1
ATOM 1413 C C . ASN A 1 189 ? -13.541 -6.527 17.688 1.00 90.12 189 ASN A C 1
ATOM 1415 O O . ASN A 1 189 ? -12.397 -6.500 18.133 1.00 90.12 189 ASN A O 1
ATOM 1419 N N . GLY A 1 190 ? -14.369 -5.490 17.739 1.00 91.94 190 GLY A N 1
ATOM 1420 C CA . GLY A 1 190 ? -14.019 -4.207 18.339 1.00 91.94 190 GLY A CA 1
ATOM 1421 C C . GLY A 1 190 ? -14.869 -3.082 17.764 1.00 91.94 190 GLY A C 1
ATOM 1422 O O . GLY A 1 190 ? -15.694 -3.313 16.875 1.00 91.94 190 GLY A O 1
ATOM 1423 N N . ARG A 1 191 ? -14.689 -1.867 18.280 1.00 96.62 191 ARG A N 1
ATOM 1424 C CA . ARG A 1 191 ? -15.340 -0.661 17.744 1.00 96.62 191 ARG A CA 1
ATOM 1425 C C . ARG A 1 191 ? -14.522 0.591 18.020 1.00 96.62 191 ARG A C 1
ATOM 1427 O O . ARG A 1 191 ? -14.085 0.834 19.139 1.00 96.62 191 ARG A O 1
ATOM 1434 N N . SER A 1 192 ? -14.391 1.433 17.007 1.00 97.81 192 SER A N 1
ATOM 1435 C CA . SER A 1 192 ? -13.532 2.614 17.063 1.00 97.81 192 SER A CA 1
ATOM 1436 C C . SER A 1 192 ? -14.267 3.889 17.451 1.00 97.81 192 SER A C 1
ATOM 1438 O O . SER A 1 192 ? -13.631 4.911 17.645 1.00 97.81 192 SER A O 1
ATOM 1440 N N . ASP A 1 193 ? -15.587 3.878 17.619 1.00 96.31 193 ASP A N 1
ATOM 1441 C CA . ASP A 1 193 ? -16.358 5.032 18.110 1.00 96.31 193 ASP A CA 1
ATOM 1442 C C . ASP A 1 193 ? -16.353 5.163 19.649 1.00 96.31 193 ASP A C 1
ATOM 1444 O O . ASP A 1 193 ? -17.066 5.992 20.211 1.00 96.31 193 ASP A O 1
ATOM 1448 N N . ARG A 1 194 ? -15.546 4.354 20.348 1.00 96.06 194 ARG A N 1
ATOM 1449 C CA . ARG A 1 194 ? -15.328 4.431 21.798 1.00 96.06 194 ARG A CA 1
ATOM 1450 C C . ARG A 1 194 ? -13.837 4.425 22.122 1.00 96.06 194 ARG A C 1
ATOM 1452 O O . ARG A 1 194 ? -13.027 3.893 21.369 1.00 96.06 194 ARG A O 1
ATOM 1459 N N . LEU A 1 195 ? -13.502 5.017 23.265 1.00 96.81 195 LEU A N 1
ATOM 1460 C CA . LEU A 1 195 ? -12.176 4.946 23.869 1.00 96.81 195 LEU A CA 1
ATOM 1461 C C . LEU A 1 195 ? -12.214 3.969 25.044 1.00 96.81 195 LEU A C 1
ATOM 1463 O O . LEU A 1 195 ? -13.173 3.975 25.817 1.00 96.81 195 LEU A O 1
ATOM 1467 N N . ILE A 1 196 ? -11.165 3.167 25.187 1.00 96.19 196 ILE A N 1
ATOM 1468 C CA . ILE A 1 196 ? -10.958 2.244 26.306 1.00 96.19 196 ILE A CA 1
ATOM 1469 C C . ILE A 1 196 ? -9.763 2.697 27.147 1.00 96.19 196 ILE A C 1
ATOM 1471 O O . ILE A 1 196 ? -8.868 3.380 26.648 1.00 96.19 196 ILE A O 1
ATOM 1475 N N . ASN A 1 197 ? -9.727 2.308 28.419 1.00 95.69 197 ASN A N 1
ATOM 1476 C CA . ASN A 1 197 ? -8.560 2.540 29.270 1.00 95.69 197 ASN A CA 1
ATOM 1477 C C . ASN A 1 197 ? -7.373 1.720 28.747 1.00 95.69 197 ASN A C 1
ATOM 1479 O O . ASN A 1 197 ? -7.532 0.542 28.423 1.00 95.69 197 ASN A O 1
ATOM 1483 N N . ALA A 1 198 ? -6.194 2.335 28.666 1.00 92.06 198 ALA A N 1
ATOM 1484 C CA . ALA A 1 198 ? -4.993 1.702 28.129 1.00 92.06 198 ALA A CA 1
ATOM 1485 C C . ALA A 1 198 ? -3.744 2.097 28.939 1.00 92.06 198 ALA A C 1
ATOM 1487 O O . ALA A 1 198 ? -3.757 3.125 29.613 1.00 92.06 198 ALA A O 1
ATOM 1488 N N . PRO A 1 199 ? -2.650 1.311 28.901 1.00 81.06 199 PRO A N 1
ATOM 1489 C CA . PRO A 1 199 ? -1.450 1.618 29.679 1.00 81.06 199 PRO A CA 1
ATOM 1490 C C . PRO A 1 199 ? -0.753 2.893 29.185 1.00 81.06 199 PRO A C 1
ATOM 1492 O O . PRO A 1 199 ? -0.299 2.948 28.045 1.00 81.06 199 PRO A O 1
ATOM 1495 N N . THR A 1 200 ? -0.607 3.894 30.057 1.00 67.81 200 THR A N 1
ATOM 1496 C CA . THR A 1 200 ? 0.041 5.188 29.749 1.00 67.81 200 THR A CA 1
ATOM 1497 C C . THR A 1 200 ? 1.362 5.400 30.498 1.00 67.81 200 THR A C 1
ATOM 1499 O O . THR A 1 200 ? 1.692 6.514 30.896 1.00 67.81 200 THR A O 1
ATOM 1502 N N . GLY A 1 201 ? 2.100 4.312 30.738 1.00 65.69 201 GLY A N 1
ATOM 1503 C CA . GLY A 1 201 ? 3.426 4.334 31.367 1.00 65.69 201 GLY A CA 1
ATOM 1504 C C . GLY A 1 201 ? 4.551 4.763 30.414 1.00 65.69 201 GLY A C 1
ATOM 1505 O O . GLY A 1 201 ? 4.314 5.434 29.413 1.00 65.69 201 GLY A O 1
ATOM 1506 N N . HIS A 1 202 ? 5.787 4.354 30.726 1.00 56.22 202 HIS A N 1
ATOM 1507 C CA . HIS A 1 202 ? 7.024 4.708 30.011 1.00 56.22 202 HIS A CA 1
ATOM 1508 C C . HIS A 1 202 ? 6.974 4.466 28.485 1.00 56.22 202 HIS A C 1
ATOM 1510 O O . HIS A 1 202 ? 7.390 3.411 28.015 1.00 56.22 202 HIS A O 1
ATOM 1516 N N . GLY A 1 203 ? 6.513 5.465 27.722 1.00 85.62 203 GLY A N 1
ATOM 1517 C CA . GLY A 1 203 ? 6.482 5.497 26.255 1.00 85.62 203 GLY A CA 1
ATOM 1518 C C . GLY A 1 203 ? 5.592 4.422 25.617 1.00 85.62 203 GLY A C 1
ATOM 1519 O O . GLY A 1 203 ? 5.939 3.245 25.618 1.00 85.62 203 GLY A O 1
ATOM 1520 N N . VAL A 1 204 ? 4.488 4.821 24.976 1.00 91.69 204 VAL A N 1
ATOM 1521 C CA . VAL A 1 204 ? 3.504 3.900 24.361 1.00 91.69 204 VAL A CA 1
ATOM 1522 C C . VAL A 1 204 ? 4.164 2.827 23.475 1.00 91.69 204 VAL A C 1
ATOM 1524 O O . VAL A 1 204 ? 3.936 1.634 23.686 1.00 91.69 204 VAL A O 1
ATOM 1527 N N . ARG A 1 205 ? 5.065 3.215 22.556 1.00 92.25 205 ARG A N 1
ATOM 1528 C CA . ARG A 1 205 ? 5.872 2.259 21.772 1.00 92.25 205 ARG A CA 1
ATOM 1529 C C . ARG A 1 205 ? 6.701 1.313 22.641 1.00 92.25 205 ARG A C 1
ATOM 1531 O O . ARG A 1 205 ? 6.689 0.115 22.389 1.00 92.25 205 ARG A O 1
ATOM 1538 N N . HIS A 1 206 ? 7.438 1.817 23.631 1.00 92.56 206 HIS A N 1
ATOM 1539 C CA . HIS A 1 206 ? 8.314 0.984 24.462 1.00 92.56 206 HIS A CA 1
ATOM 1540 C C . HIS A 1 206 ? 7.514 -0.040 25.280 1.00 92.56 206 HIS A C 1
ATOM 1542 O O . HIS A 1 206 ? 7.917 -1.199 25.368 1.00 92.56 206 HIS A O 1
ATOM 1548 N N . HIS A 1 207 ? 6.340 0.342 25.791 1.00 93.19 207 HIS A N 1
ATOM 1549 C CA . HIS A 1 207 ? 5.399 -0.602 26.389 1.00 93.19 207 HIS A CA 1
ATOM 1550 C C . HIS A 1 207 ? 5.005 -1.711 25.395 1.00 93.19 207 HIS A C 1
ATOM 1552 O O . HIS A 1 207 ? 5.176 -2.894 25.691 1.00 93.19 207 HIS A O 1
ATOM 1558 N N . TYR A 1 208 ? 4.535 -1.353 24.195 1.00 94.50 208 TYR A N 1
ATOM 1559 C CA . TYR A 1 208 ? 4.045 -2.343 23.231 1.00 94.50 208 TYR A CA 1
ATOM 1560 C C . TYR A 1 208 ? 5.129 -3.179 22.547 1.00 94.50 208 TYR A C 1
ATOM 1562 O O . TYR A 1 208 ? 4.861 -4.331 22.213 1.00 94.50 208 TYR A O 1
ATOM 1570 N N . LEU A 1 209 ? 6.353 -2.669 22.394 1.00 93.00 209 LEU A N 1
ATOM 1571 C CA . LEU A 1 209 ? 7.501 -3.463 21.940 1.00 93.00 209 LEU A CA 1
ATOM 1572 C C . LEU A 1 209 ? 7.832 -4.608 22.909 1.00 93.00 209 LEU A C 1
ATOM 1574 O O . LEU A 1 209 ? 8.411 -5.598 22.472 1.00 93.00 209 LEU A O 1
ATOM 1578 N N . ASN A 1 210 ? 7.447 -4.502 24.185 1.00 92.50 210 ASN A N 1
ATOM 1579 C CA . ASN A 1 210 ? 7.632 -5.536 25.207 1.00 92.50 210 ASN A CA 1
ATOM 1580 C C . ASN A 1 210 ? 6.343 -6.322 25.530 1.00 92.50 210 ASN A C 1
ATOM 1582 O O . ASN A 1 210 ? 6.379 -7.277 26.307 1.00 92.50 210 ASN A O 1
ATOM 1586 N N . ALA A 1 211 ? 5.200 -5.946 24.950 1.00 92.88 211 ALA A N 1
ATOM 1587 C CA . ALA A 1 211 ? 3.912 -6.578 25.217 1.00 92.88 211 ALA A CA 1
ATOM 1588 C C . ALA A 1 211 ? 3.702 -7.854 24.383 1.00 92.88 211 ALA A C 1
ATOM 1590 O O . ALA A 1 211 ? 4.112 -7.951 23.225 1.00 92.88 211 ALA A O 1
ATOM 1591 N N . LYS A 1 212 ? 2.970 -8.827 24.942 1.00 92.88 212 LYS A N 1
ATOM 1592 C CA . LYS A 1 212 ? 2.505 -10.004 24.195 1.00 92.88 212 LYS A CA 1
ATOM 1593 C C . LYS A 1 212 ? 1.291 -9.629 23.340 1.00 92.88 212 LYS A C 1
ATOM 1595 O O . LYS A 1 212 ? 0.161 -9.645 23.819 1.00 92.88 212 LYS A O 1
ATOM 1600 N N . LEU A 1 213 ? 1.539 -9.297 22.078 1.00 94.62 213 LEU A N 1
ATOM 1601 C CA . LEU A 1 213 ? 0.524 -8.902 21.097 1.00 94.62 213 LEU A CA 1
ATOM 1602 C C . LEU A 1 213 ? 0.226 -10.040 20.111 1.00 94.62 213 LEU A C 1
ATOM 1604 O O . LEU A 1 213 ? 1.042 -10.947 19.945 1.00 94.62 213 LEU A O 1
ATOM 1608 N N . GLY A 1 214 ? -0.910 -9.978 19.414 1.00 93.31 214 GLY A N 1
ATOM 1609 C CA . GLY A 1 214 ? -1.168 -10.865 18.273 1.00 93.31 214 GLY A CA 1
ATOM 1610 C C . GLY A 1 214 ? -0.190 -10.608 17.111 1.00 93.31 214 GLY A C 1
ATOM 1611 O O . GLY A 1 214 ? 0.393 -9.521 17.041 1.00 93.31 214 GLY A O 1
ATOM 1612 N N . PRO A 1 215 ? 0.034 -11.592 16.223 1.00 94.94 215 PRO A N 1
ATOM 1613 C CA . PRO A 1 215 ? 0.722 -11.369 14.954 1.00 94.94 215 PRO A CA 1
ATOM 1614 C C . PRO A 1 215 ? -0.184 -10.606 13.964 1.00 94.94 215 PRO A C 1
ATOM 1616 O O . PRO A 1 215 ? -1.405 -10.585 14.143 1.00 94.94 215 PRO A O 1
ATOM 1619 N N . PRO A 1 216 ? 0.385 -9.990 12.912 1.00 96.31 216 PRO A N 1
ATOM 1620 C CA . PRO A 1 216 ? -0.390 -9.396 11.825 1.00 96.31 216 PRO A CA 1
ATOM 1621 C C . PRO A 1 216 ? -1.012 -10.478 10.934 1.00 96.31 216 PRO A C 1
ATOM 1623 O O . PRO A 1 216 ? -0.422 -11.544 10.752 1.00 96.31 216 PRO A O 1
ATOM 1626 N N . LEU A 1 217 ? -2.131 -10.164 10.275 1.00 97.06 217 LEU A N 1
ATOM 1627 C CA . LEU A 1 217 ? -2.550 -10.909 9.088 1.00 97.06 217 LEU A CA 1
ATOM 1628 C C . LEU A 1 217 ? -1.790 -10.367 7.875 1.00 97.06 217 LEU A C 1
ATOM 1630 O O . LEU A 1 217 ? -1.898 -9.188 7.552 1.00 97.06 217 LEU A O 1
ATOM 1634 N N . LEU A 1 218 ? -1.054 -11.223 7.173 1.00 97.12 218 LEU A N 1
ATOM 1635 C CA . LEU A 1 218 ? -0.346 -10.860 5.948 1.00 97.12 218 LEU A CA 1
ATOM 1636 C C . LEU A 1 218 ? -1.157 -11.273 4.717 1.00 97.12 218 LEU A C 1
ATOM 1638 O O . LEU A 1 218 ? -1.223 -12.455 4.366 1.00 97.12 218 LEU A O 1
ATOM 1642 N N . SER A 1 219 ? -1.751 -10.295 4.040 1.00 96.38 219 SER A N 1
ATOM 1643 C CA . SER A 1 219 ? -2.316 -10.476 2.702 1.00 96.38 219 SER A CA 1
ATOM 1644 C C . SER A 1 219 ? -1.216 -10.352 1.649 1.00 96.38 219 SER A C 1
ATOM 1646 O O . SER A 1 219 ? -0.293 -9.553 1.809 1.00 96.38 219 SER A O 1
ATOM 1648 N N . ARG A 1 220 ? -1.271 -11.150 0.579 1.00 96.06 220 ARG A N 1
ATOM 1649 C CA . ARG A 1 220 ? -0.267 -11.114 -0.497 1.00 96.06 220 ARG A CA 1
ATOM 1650 C C . ARG A 1 220 ? -0.855 -11.500 -1.844 1.00 96.06 220 ARG A C 1
ATOM 1652 O O . ARG A 1 220 ? -1.709 -12.391 -1.919 1.00 96.06 220 ARG A O 1
ATOM 1659 N N . SER A 1 221 ? -0.312 -10.928 -2.916 1.00 96.44 221 SER A N 1
ATOM 1660 C CA . SER A 1 221 ? -0.631 -11.407 -4.258 1.00 96.44 221 SER A CA 1
ATOM 1661 C C . SER A 1 221 ? -0.064 -12.817 -4.470 1.00 96.44 221 SER A C 1
ATOM 1663 O O . SER A 1 221 ? 0.980 -13.165 -3.902 1.00 96.44 221 SER A O 1
ATOM 1665 N N . PRO A 1 222 ? -0.719 -13.673 -5.279 1.00 94.06 222 PRO A N 1
ATOM 1666 C CA . PRO A 1 222 ? -0.396 -15.100 -5.315 1.00 94.06 222 PRO A CA 1
ATOM 1667 C C . PRO A 1 222 ? 1.024 -15.392 -5.794 1.00 94.06 222 PRO A C 1
ATOM 1669 O O . PRO A 1 222 ? 1.625 -16.370 -5.346 1.00 94.06 222 PRO A O 1
ATOM 1672 N N . PHE A 1 223 ? 1.524 -14.526 -6.678 1.00 95.75 223 PHE A N 1
ATOM 1673 C CA . PHE A 1 223 ? 2.840 -14.599 -7.293 1.00 95.75 223 PHE A CA 1
ATOM 1674 C C . PHE A 1 223 ? 3.991 -14.244 -6.345 1.00 95.75 223 PHE A C 1
ATOM 1676 O O . PHE A 1 223 ? 5.088 -14.732 -6.571 1.00 95.75 223 PHE A O 1
ATOM 1683 N N . ILE A 1 224 ? 3.760 -13.507 -5.249 1.00 96.94 224 ILE A N 1
ATOM 1684 C CA . ILE A 1 224 ? 4.798 -13.237 -4.239 1.00 96.94 224 ILE A CA 1
ATOM 1685 C C . ILE A 1 224 ? 4.973 -14.471 -3.340 1.00 96.94 224 ILE A C 1
ATOM 1687 O O . ILE A 1 224 ? 4.077 -14.751 -2.538 1.00 96.94 224 ILE A O 1
ATOM 1691 N N . PRO A 1 225 ? 6.081 -15.235 -3.412 1.00 95.19 225 PRO A N 1
ATOM 1692 C CA . PRO A 1 225 ? 6.219 -16.470 -2.643 1.00 95.19 225 PRO A CA 1
ATOM 1693 C C . PRO A 1 225 ? 6.303 -16.230 -1.129 1.00 95.19 225 PRO A C 1
ATOM 1695 O O . PRO A 1 225 ? 6.774 -15.187 -0.679 1.00 95.19 225 PRO A O 1
ATOM 1698 N N . ARG A 1 226 ? 5.937 -17.233 -0.314 1.00 94.31 226 ARG A N 1
ATOM 1699 C CA . ARG A 1 226 ? 6.002 -17.138 1.163 1.00 94.31 226 ARG A CA 1
ATOM 1700 C C . ARG A 1 226 ? 7.389 -16.730 1.678 1.00 94.31 226 ARG A C 1
ATOM 1702 O O . ARG A 1 226 ? 7.471 -15.896 2.570 1.00 94.31 226 ARG A O 1
ATOM 1709 N N . ALA A 1 227 ? 8.455 -17.286 1.100 1.00 96.19 227 ALA A N 1
ATOM 1710 C CA . ALA A 1 227 ? 9.829 -16.952 1.476 1.00 96.19 227 ALA A CA 1
ATOM 1711 C C . ALA A 1 227 ? 10.192 -15.487 1.161 1.00 96.19 227 ALA A C 1
ATOM 1713 O O . ALA A 1 227 ? 10.932 -14.869 1.919 1.00 96.19 227 ALA A O 1
ATOM 1714 N N . ILE A 1 228 ? 9.619 -14.906 0.098 1.00 96.94 228 ILE A N 1
ATOM 1715 C CA . ILE A 1 228 ? 9.774 -13.480 -0.219 1.00 96.94 228 ILE A CA 1
ATOM 1716 C C . ILE A 1 228 ? 8.992 -12.620 0.769 1.00 96.94 228 ILE A C 1
ATOM 1718 O O . ILE A 1 228 ? 9.543 -11.644 1.257 1.00 96.94 228 ILE A O 1
ATOM 1722 N N . VAL A 1 229 ? 7.767 -13.000 1.150 1.00 96.12 229 VAL A N 1
ATOM 1723 C CA . VAL A 1 229 ? 7.040 -12.294 2.223 1.00 96.12 229 VAL A CA 1
ATOM 1724 C C . VAL A 1 229 ? 7.835 -12.299 3.528 1.00 96.12 229 VAL A C 1
ATOM 1726 O O . VAL A 1 229 ? 7.949 -11.264 4.173 1.00 96.12 229 VAL A O 1
ATOM 1729 N N . GLU A 1 230 ? 8.437 -13.428 3.906 1.00 96.31 230 GLU A N 1
ATOM 1730 C CA . GLU A 1 230 ? 9.288 -13.489 5.098 1.00 96.31 230 GLU A CA 1
ATOM 1731 C C . GLU A 1 230 ? 10.568 -12.656 4.967 1.00 96.31 230 GLU A C 1
ATOM 1733 O O . GLU A 1 230 ? 10.923 -11.939 5.901 1.00 96.31 230 GLU A O 1
ATOM 1738 N N . HIS A 1 231 ? 11.231 -12.687 3.811 1.00 96.38 231 HIS A N 1
ATOM 1739 C CA . HIS A 1 231 ? 12.377 -11.826 3.537 1.00 96.38 231 HIS A CA 1
ATOM 1740 C C . HIS A 1 231 ? 12.004 -10.339 3.662 1.00 96.38 231 HIS A C 1
ATOM 1742 O O . HIS A 1 231 ? 12.609 -9.626 4.460 1.00 96.38 231 HIS A O 1
ATOM 1748 N N . LEU A 1 232 ? 10.962 -9.897 2.954 1.00 94.94 232 LEU A N 1
ATOM 1749 C CA . LEU A 1 232 ? 10.484 -8.514 2.948 1.00 94.94 232 LEU A CA 1
ATOM 1750 C C . LEU A 1 232 ? 10.059 -8.036 4.343 1.00 94.94 232 LEU A C 1
ATOM 1752 O O . LEU A 1 232 ? 10.483 -6.968 4.772 1.00 94.94 232 LEU A O 1
ATOM 1756 N N . MET A 1 233 ? 9.297 -8.844 5.087 1.00 94.81 233 MET A N 1
ATOM 1757 C CA . MET A 1 233 ? 8.803 -8.468 6.418 1.00 94.81 233 MET A CA 1
ATOM 1758 C C . MET A 1 233 ? 9.879 -8.489 7.512 1.00 94.81 233 MET A C 1
ATOM 1760 O O . MET A 1 233 ? 9.698 -7.834 8.533 1.00 94.81 233 MET A O 1
ATOM 1764 N N . ARG A 1 234 ? 10.979 -9.240 7.347 1.00 95.06 234 ARG A N 1
ATOM 1765 C CA . ARG A 1 234 ? 12.045 -9.354 8.365 1.00 95.06 234 ARG A CA 1
ATOM 1766 C C . ARG A 1 234 ? 13.297 -8.536 8.074 1.00 95.06 234 ARG A C 1
ATOM 1768 O O . ARG A 1 234 ? 14.055 -8.261 8.999 1.00 95.06 234 ARG A O 1
ATOM 1775 N N . ARG A 1 235 ? 13.576 -8.232 6.803 1.00 93.94 235 ARG A N 1
ATOM 1776 C CA . ARG A 1 235 ? 14.878 -7.707 6.353 1.00 93.94 235 ARG A CA 1
ATOM 1777 C C . ARG A 1 235 ? 14.853 -6.239 5.922 1.00 93.94 235 ARG A C 1
ATOM 1779 O O . ARG A 1 235 ? 15.861 -5.759 5.405 1.00 93.94 235 ARG A O 1
ATOM 1786 N N . LYS A 1 236 ? 13.753 -5.518 6.174 1.00 89.56 236 LYS A N 1
ATOM 1787 C CA . LYS A 1 236 ? 13.735 -4.048 6.111 1.00 89.56 236 LYS A CA 1
ATOM 1788 C C . LYS A 1 236 ? 14.801 -3.453 7.030 1.00 89.56 236 LYS A C 1
ATOM 1790 O O . LYS A 1 236 ? 15.074 -4.005 8.100 1.00 89.56 236 LYS A O 1
ATOM 1795 N N . LYS A 1 237 ? 15.354 -2.308 6.637 1.00 87.75 237 LYS A N 1
ATOM 1796 C CA . LYS A 1 237 ? 16.283 -1.512 7.457 1.00 87.75 237 LYS A CA 1
ATOM 1797 C C . LYS A 1 237 ? 15.532 -0.574 8.404 1.00 87.75 237 LYS A C 1
ATOM 1799 O O . LYS A 1 237 ? 14.318 -0.414 8.302 1.00 87.75 237 LYS A O 1
ATOM 1804 N N . ASP A 1 238 ? 16.260 0.035 9.333 1.00 81.69 238 ASP A N 1
ATOM 1805 C CA . ASP A 1 238 ? 15.667 0.837 10.411 1.00 81.69 238 ASP A CA 1
ATOM 1806 C C . ASP A 1 238 ? 15.116 2.192 9.951 1.00 81.69 238 ASP A C 1
ATOM 1808 O O . ASP A 1 238 ? 14.237 2.734 10.607 1.00 81.69 238 ASP A O 1
ATOM 1812 N N . ALA A 1 239 ? 15.595 2.740 8.837 1.00 69.31 239 ALA A N 1
ATOM 1813 C CA . ALA A 1 239 ? 15.030 3.934 8.215 1.00 69.31 239 ALA A CA 1
ATOM 1814 C C . ALA A 1 239 ? 15.318 3.917 6.711 1.00 69.31 239 ALA A C 1
ATOM 1816 O O . ALA A 1 239 ? 16.394 3.484 6.284 1.00 69.31 239 ALA A O 1
ATOM 1817 N N . ALA A 1 240 ? 14.368 4.399 5.911 1.00 63.88 240 ALA A N 1
ATOM 1818 C CA . ALA A 1 240 ? 14.492 4.456 4.452 1.00 63.88 240 ALA A CA 1
ATOM 1819 C C . ALA A 1 240 ? 14.426 5.869 3.858 1.00 63.88 240 ALA A C 1
ATOM 1821 O O . ALA A 1 240 ? 14.495 6.011 2.636 1.00 63.88 240 ALA A O 1
ATOM 1822 N N . ILE A 1 241 ? 14.371 6.910 4.699 1.00 61.09 241 ILE A N 1
ATOM 1823 C CA . ILE A 1 241 ? 14.352 8.315 4.271 1.00 61.09 241 ILE A CA 1
ATOM 1824 C C . ILE A 1 241 ? 15.433 8.567 3.204 1.00 61.09 241 ILE A C 1
ATOM 1826 O O . ILE A 1 241 ? 16.633 8.503 3.474 1.00 61.09 241 ILE A O 1
ATOM 1830 N N . SER A 1 242 ? 14.989 8.902 1.989 1.00 62.03 242 SER A N 1
ATOM 1831 C CA . SER A 1 242 ? 15.764 9.302 0.799 1.00 62.03 242 SER A CA 1
ATOM 1832 C C . SER A 1 242 ? 16.667 8.272 0.095 1.00 62.03 242 SER A C 1
ATOM 1834 O O . SER A 1 242 ? 17.079 8.550 -1.033 1.00 62.03 242 SER A O 1
ATOM 1836 N N . ILE A 1 243 ? 16.980 7.101 0.671 1.00 69.62 243 ILE A N 1
ATOM 1837 C CA . ILE A 1 243 ? 17.849 6.103 0.012 1.00 69.62 243 ILE A CA 1
ATOM 1838 C C . ILE A 1 243 ? 17.233 4.703 0.073 1.00 69.62 243 ILE A C 1
ATOM 1840 O O . ILE A 1 243 ? 17.260 4.034 1.105 1.00 69.62 243 ILE A O 1
ATOM 1844 N N . LYS A 1 244 ? 16.750 4.227 -1.078 1.00 82.56 244 LYS A N 1
ATOM 1845 C CA . LYS A 1 244 ? 16.037 2.947 -1.222 1.00 82.56 244 LYS A CA 1
ATOM 1846 C C . LYS A 1 244 ? 16.956 1.740 -1.017 1.00 82.56 244 LYS A C 1
ATOM 1848 O O . LYS A 1 244 ? 16.767 1.008 -0.051 1.00 82.56 244 LYS A O 1
ATOM 1853 N N . TYR A 1 245 ? 18.016 1.616 -1.820 1.00 89.38 245 TYR A N 1
ATOM 1854 C CA . TYR A 1 245 ? 19.053 0.580 -1.694 1.00 89.38 245 TYR A CA 1
ATOM 1855 C C . TYR A 1 245 ? 20.451 1.177 -1.484 1.00 89.38 245 TYR A C 1
ATOM 1857 O O . TYR A 1 245 ? 20.868 2.066 -2.230 1.00 89.38 245 TYR A O 1
ATOM 1865 N N . MET A 1 246 ? 21.208 0.613 -0.543 1.00 89.62 246 MET A N 1
ATOM 1866 C CA . MET A 1 246 ? 22.652 0.795 -0.365 1.00 89.62 246 MET A CA 1
ATOM 1867 C C . MET A 1 246 ? 23.386 -0.557 -0.419 1.00 89.62 246 MET A C 1
ATOM 1869 O O . MET A 1 246 ? 22.800 -1.577 -0.061 1.00 89.62 246 MET A O 1
ATOM 1873 N N . PRO A 1 247 ? 24.668 -0.612 -0.833 1.00 89.06 247 PRO A N 1
ATOM 1874 C CA . PRO A 1 247 ? 25.461 -1.841 -0.772 1.00 89.06 247 PRO A CA 1
ATOM 1875 C C . PRO A 1 247 ? 25.467 -2.445 0.640 1.00 89.06 247 PRO A C 1
ATOM 1877 O O . PRO A 1 247 ? 25.838 -1.773 1.599 1.00 89.06 247 PRO A O 1
ATOM 1880 N N . GLY A 1 248 ? 25.053 -3.709 0.755 1.00 88.12 248 GLY A N 1
ATOM 1881 C CA . GLY A 1 248 ? 24.847 -4.399 2.035 1.00 88.12 248 GLY A CA 1
ATOM 1882 C C . GLY A 1 248 ? 23.397 -4.401 2.542 1.00 88.12 248 GLY A C 1
ATOM 1883 O O . GLY A 1 248 ? 23.082 -5.189 3.433 1.00 88.12 248 GLY A O 1
ATOM 1884 N N . ASP A 1 249 ? 22.490 -3.610 1.953 1.00 92.94 249 ASP A N 1
ATOM 1885 C CA . ASP A 1 249 ? 21.055 -3.739 2.225 1.00 92.94 249 ASP A CA 1
ATOM 1886 C C . ASP A 1 249 ? 20.553 -5.113 1.760 1.00 92.94 249 ASP A C 1
ATOM 1888 O O . ASP A 1 249 ? 20.877 -5.603 0.672 1.00 92.94 249 ASP A O 1
ATOM 1892 N N . ALA A 1 250 ? 19.716 -5.733 2.588 1.00 94.12 250 ALA A N 1
ATOM 1893 C CA . ALA A 1 250 ? 19.159 -7.045 2.300 1.00 94.12 250 ALA A CA 1
ATOM 1894 C C . ALA A 1 250 ? 18.033 -7.011 1.254 1.00 94.12 250 ALA A C 1
ATOM 1896 O O . ALA A 1 250 ? 17.856 -8.011 0.566 1.00 94.12 250 ALA A O 1
ATOM 1897 N N . ILE A 1 251 ? 17.313 -5.891 1.121 1.00 94.19 251 ILE A N 1
ATOM 1898 C CA . ILE A 1 251 ? 16.207 -5.694 0.170 1.00 94.19 251 ILE A CA 1
ATOM 1899 C C . ILE A 1 251 ? 16.686 -4.792 -0.973 1.00 94.19 251 ILE A C 1
ATOM 1901 O O . ILE A 1 251 ? 17.074 -3.649 -0.742 1.00 94.19 251 ILE A O 1
ATOM 1905 N N . SER A 1 252 ? 16.657 -5.299 -2.205 1.00 94.75 252 SER A N 1
ATOM 1906 C CA . SER A 1 252 ? 16.972 -4.556 -3.428 1.00 94.75 252 SER A CA 1
ATOM 1907 C C . SER A 1 252 ? 15.825 -3.639 -3.868 1.00 94.75 252 SER A C 1
ATOM 1909 O O . SER A 1 252 ? 14.691 -3.748 -3.399 1.00 94.75 252 SER A O 1
ATOM 1911 N N . ASN A 1 253 ? 16.091 -2.744 -4.827 1.00 92.75 253 ASN A N 1
ATOM 1912 C CA . ASN A 1 253 ? 15.074 -1.818 -5.336 1.00 92.75 253 ASN A CA 1
ATOM 1913 C C . ASN A 1 253 ? 13.839 -2.545 -5.896 1.00 92.75 253 ASN A C 1
ATOM 1915 O O . ASN A 1 253 ? 12.723 -2.097 -5.644 1.00 92.75 253 ASN A O 1
ATOM 1919 N N . MET A 1 254 ? 14.009 -3.653 -6.630 1.00 95.75 254 MET A N 1
ATOM 1920 C CA . MET A 1 254 ? 12.877 -4.373 -7.230 1.00 95.75 254 MET A CA 1
ATOM 1921 C C . MET A 1 254 ? 12.170 -5.318 -6.240 1.00 95.75 254 MET A C 1
ATOM 1923 O O . MET A 1 254 ? 10.968 -5.544 -6.364 1.00 95.75 254 MET A O 1
ATOM 1927 N N . GLU A 1 255 ? 12.863 -5.809 -5.208 1.00 95.75 255 GLU A N 1
ATOM 1928 C CA . GLU A 1 255 ? 12.210 -6.448 -4.054 1.00 95.75 255 GLU A CA 1
ATOM 1929 C C . GLU A 1 255 ? 11.352 -5.451 -3.269 1.00 95.75 255 GLU A C 1
ATOM 1931 O O . GLU A 1 255 ? 10.244 -5.791 -2.863 1.00 95.75 255 GLU A O 1
ATOM 1936 N N . GLY A 1 256 ? 11.804 -4.201 -3.126 1.00 93.44 256 GLY A N 1
ATOM 1937 C CA . GLY A 1 256 ? 10.978 -3.128 -2.575 1.00 93.44 256 GLY A CA 1
ATOM 1938 C C . GLY A 1 256 ? 9.667 -2.954 -3.350 1.00 93.44 256 GLY A C 1
ATOM 1939 O O . GLY A 1 256 ? 8.594 -2.931 -2.753 1.00 93.44 256 GLY A O 1
ATOM 1940 N N . VAL A 1 257 ? 9.711 -2.959 -4.688 1.00 94.94 257 VAL A N 1
ATOM 1941 C CA . VAL A 1 257 ? 8.485 -2.927 -5.516 1.00 94.94 257 VAL A CA 1
ATOM 1942 C C . VAL A 1 257 ? 7.590 -4.141 -5.269 1.00 94.94 257 VAL A C 1
ATOM 1944 O O . VAL A 1 257 ? 6.368 -4.014 -5.229 1.00 94.94 257 VAL A O 1
ATOM 1947 N N . ALA A 1 258 ? 8.172 -5.322 -5.053 1.00 96.12 258 ALA A N 1
ATOM 1948 C CA . ALA A 1 258 ? 7.403 -6.514 -4.716 1.00 96.12 258 ALA A CA 1
ATOM 1949 C C . ALA A 1 258 ? 6.630 -6.380 -3.385 1.00 96.12 258 ALA A C 1
ATOM 1951 O O . ALA A 1 258 ? 5.603 -7.038 -3.211 1.00 96.12 258 ALA A O 1
ATOM 1952 N N . HIS A 1 259 ? 7.063 -5.497 -2.478 1.00 93.06 259 HIS A N 1
ATOM 1953 C CA . HIS A 1 259 ? 6.369 -5.215 -1.220 1.00 93.06 259 HIS A CA 1
ATOM 1954 C C . HIS A 1 259 ? 5.031 -4.473 -1.408 1.00 93.06 259 HIS A C 1
ATOM 1956 O O . HIS A 1 259 ? 4.144 -4.624 -0.570 1.00 93.06 259 HIS A O 1
ATOM 1962 N N . THR A 1 260 ? 4.806 -3.769 -2.526 1.00 93.88 260 THR A N 1
ATOM 1963 C CA . THR A 1 260 ? 3.475 -3.232 -2.904 1.00 93.88 260 THR A CA 1
ATOM 1964 C C . THR A 1 260 ? 2.407 -4.335 -2.997 1.00 93.88 260 THR A C 1
ATOM 1966 O O . THR A 1 260 ? 1.217 -4.082 -2.831 1.00 93.88 260 THR A O 1
ATOM 1969 N N . PHE A 1 261 ? 2.824 -5.589 -3.195 1.00 96.19 261 PHE A N 1
ATOM 1970 C CA . PHE A 1 261 ? 1.951 -6.760 -3.293 1.00 96.19 261 PHE A CA 1
ATOM 1971 C C . PHE A 1 261 ? 1.883 -7.586 -1.995 1.00 96.19 261 PHE A C 1
ATOM 1973 O O . PHE A 1 261 ? 1.489 -8.757 -2.026 1.00 96.19 261 PHE A O 1
ATOM 1980 N N . VAL A 1 262 ? 2.266 -6.985 -0.862 1.00 95.81 262 VAL A N 1
ATOM 1981 C CA . VAL A 1 262 ? 2.186 -7.554 0.490 1.00 95.81 262 VAL A CA 1
ATOM 1982 C C . VAL A 1 262 ? 1.585 -6.510 1.433 1.00 95.81 262 VAL A C 1
ATOM 1984 O O . VAL A 1 262 ? 2.172 -5.453 1.650 1.00 95.81 262 VAL A O 1
ATOM 1987 N N . THR A 1 263 ? 0.436 -6.825 2.029 1.00 95.56 263 THR A N 1
ATOM 1988 C CA . THR A 1 263 ? -0.314 -5.924 2.9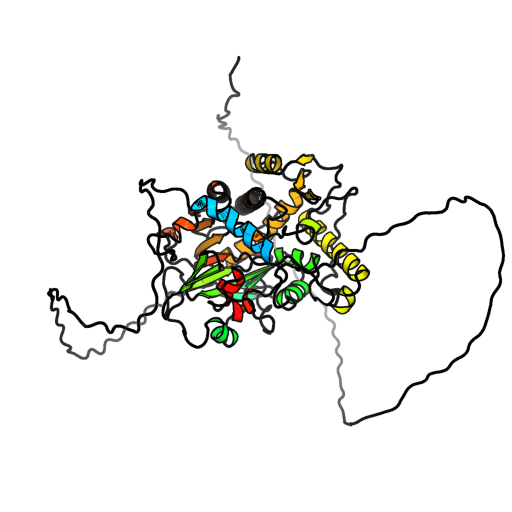15 1.00 95.56 263 THR A CA 1
ATOM 1989 C C . THR A 1 263 ? -0.469 -6.549 4.304 1.00 95.56 263 THR A C 1
ATOM 1991 O O . THR A 1 263 ? -1.287 -7.460 4.477 1.00 95.56 263 THR A O 1
ATOM 1994 N N . PRO A 1 264 ? 0.290 -6.085 5.312 1.00 96.25 264 PRO A N 1
ATOM 1995 C CA . PRO A 1 264 ? 0.051 -6.410 6.712 1.00 96.25 264 PRO A CA 1
ATOM 1996 C C . PRO A 1 264 ? -1.181 -5.668 7.243 1.00 96.25 264 PRO A C 1
ATOM 1998 O O . PRO A 1 264 ? -1.272 -4.446 7.134 1.00 96.25 264 PRO A O 1
ATOM 2001 N N . ILE A 1 265 ? -2.096 -6.406 7.863 1.00 97.38 265 ILE A N 1
ATOM 2002 C CA . ILE A 1 265 ? -3.285 -5.895 8.546 1.00 97.38 265 ILE A CA 1
ATOM 2003 C C . ILE A 1 265 ? -3.152 -6.193 10.046 1.00 97.38 265 ILE A C 1
ATOM 2005 O O . ILE A 1 265 ? -2.900 -7.335 10.441 1.00 97.38 265 ILE A O 1
ATOM 2009 N N . VAL A 1 266 ? -3.326 -5.173 10.890 1.00 97.38 266 VAL A N 1
ATOM 2010 C CA . VAL A 1 266 ? -3.088 -5.249 12.342 1.00 97.38 266 VAL A CA 1
ATOM 2011 C C . VAL A 1 266 ? -4.269 -4.681 13.122 1.00 97.38 266 VAL A C 1
ATOM 2013 O O . VAL A 1 266 ? -4.539 -3.490 13.022 1.00 97.38 266 VAL A O 1
ATOM 2016 N N . LEU A 1 267 ? -4.922 -5.487 13.964 1.00 97.50 267 LEU A N 1
ATOM 2017 C CA . LEU A 1 267 ? -5.791 -4.960 15.024 1.00 97.50 267 LEU A CA 1
ATOM 2018 C C . LEU A 1 267 ? -4.913 -4.372 16.139 1.00 97.50 267 LEU A C 1
ATOM 2020 O O . LEU A 1 267 ? -4.054 -5.065 16.687 1.00 97.50 267 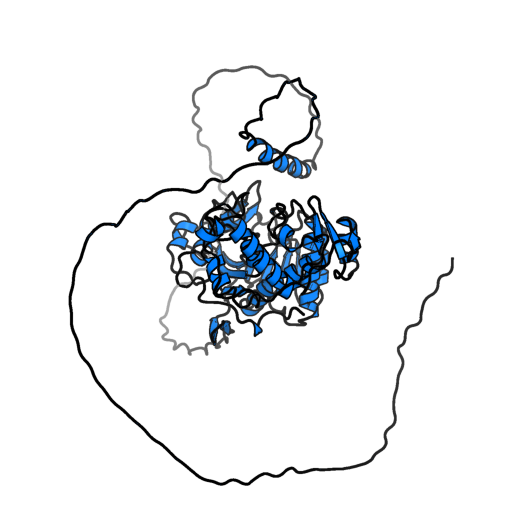LEU A O 1
ATOM 2024 N N . ALA A 1 268 ? -5.107 -3.096 16.457 1.00 96.94 268 ALA A N 1
ATOM 2025 C CA . ALA A 1 268 ? -4.219 -2.328 17.316 1.00 96.94 268 ALA A CA 1
ATOM 2026 C C . ALA A 1 268 ? -4.960 -1.405 18.291 1.00 96.94 268 ALA A C 1
ATOM 2028 O O . ALA A 1 268 ? -6.111 -1.024 18.083 1.00 96.94 268 ALA A O 1
ATOM 2029 N N . LEU A 1 269 ? -4.250 -1.006 19.345 1.00 97.12 269 LEU A N 1
ATOM 2030 C CA . LEU A 1 269 ? -4.644 0.073 20.245 1.00 97.12 269 LEU A CA 1
ATOM 2031 C C . LEU A 1 269 ? -3.866 1.332 19.873 1.00 97.12 269 LEU A C 1
ATOM 2033 O O . LEU A 1 269 ? -2.637 1.314 19.906 1.00 97.12 269 LEU A O 1
ATOM 2037 N N . MET A 1 270 ? -4.575 2.406 19.528 1.00 96.62 270 MET A N 1
ATOM 2038 C CA . MET A 1 270 ? -4.018 3.701 19.129 1.00 96.62 270 MET A CA 1
ATOM 2039 C C . MET A 1 270 ? -4.305 4.750 20.213 1.00 96.62 270 MET A C 1
ATOM 2041 O O . MET A 1 270 ? -5.457 4.951 20.589 1.00 96.62 270 MET A O 1
ATOM 2045 N N . HIS A 1 271 ? -3.272 5.423 20.721 1.00 96.38 271 HIS A N 1
ATOM 2046 C CA . HIS A 1 271 ? -3.344 6.367 21.856 1.00 96.38 271 HIS A CA 1
ATOM 2047 C C . HIS A 1 271 ? -3.653 7.818 21.442 1.00 96.38 271 HIS A C 1
ATOM 2049 O O . HIS A 1 271 ? -3.537 8.740 22.248 1.00 96.38 271 HIS A O 1
ATOM 2055 N N . GLY A 1 272 ? -4.063 8.032 20.192 1.00 95.62 272 GLY A N 1
ATOM 2056 C CA . GLY A 1 272 ? -4.527 9.320 19.687 1.00 95.62 272 GLY A CA 1
ATOM 2057 C C . GLY A 1 272 ? -4.975 9.255 18.227 1.00 95.62 272 GLY A C 1
ATOM 2058 O O . GLY A 1 272 ? -4.577 8.346 17.505 1.00 95.62 272 GLY A O 1
ATOM 2059 N N . ASP A 1 273 ? -5.775 10.216 17.767 1.00 96.06 273 ASP A N 1
ATOM 2060 C CA . ASP A 1 273 ? -6.113 10.313 16.338 1.00 96.06 273 ASP A CA 1
ATOM 2061 C C . ASP A 1 273 ? -4.932 10.914 15.562 1.00 96.06 273 ASP A C 1
ATOM 2063 O O . ASP A 1 273 ? -4.326 11.886 16.012 1.00 96.06 273 ASP A O 1
ATOM 2067 N N . TYR A 1 274 ? -4.574 10.346 14.406 1.00 93.75 274 TYR A N 1
ATOM 2068 C CA . TYR A 1 274 ? -3.511 10.902 13.560 1.00 93.75 274 TYR A CA 1
ATOM 2069 C C . TYR A 1 274 ? -3.874 12.316 13.088 1.00 93.75 274 TYR A C 1
ATOM 2071 O O . TYR A 1 274 ? -4.984 12.552 12.612 1.00 93.75 274 TYR A O 1
ATOM 2079 N N . ALA A 1 275 ? -2.910 13.235 13.146 1.00 91.25 275 ALA A N 1
ATOM 2080 C CA . ALA A 1 275 ? -3.051 14.583 12.616 1.00 91.25 275 ALA A CA 1
ATOM 2081 C C . ALA A 1 275 ? -1.761 15.056 11.934 1.00 91.25 275 ALA A C 1
ATOM 2083 O O . ALA A 1 275 ? -0.663 14.578 12.221 1.00 91.25 275 ALA A O 1
ATOM 2084 N N . TYR A 1 276 ? -1.897 16.052 11.059 1.00 88.81 276 TYR A N 1
ATOM 2085 C CA . TYR A 1 276 ? -0.774 16.764 10.460 1.00 88.81 276 TYR A CA 1
ATOM 2086 C C . TYR A 1 276 ? -0.857 18.249 10.823 1.00 88.81 276 TYR A C 1
ATOM 2088 O O . TYR A 1 276 ? -1.875 18.893 10.574 1.00 88.81 276 TYR A O 1
ATOM 2096 N N . LYS A 1 277 ? 0.195 18.790 11.446 1.00 87.38 277 LYS A N 1
ATOM 2097 C CA . LYS A 1 277 ? 0.274 20.197 11.889 1.00 87.38 277 LYS A CA 1
ATOM 2098 C C . LYS A 1 277 ? 1.666 20.771 11.601 1.00 87.38 277 LYS A C 1
ATOM 2100 O O . LYS A 1 277 ? 2.408 21.106 12.516 1.00 87.38 277 LYS A O 1
ATOM 2105 N N . GLY A 1 278 ? 2.057 20.780 10.325 1.00 85.62 278 GLY A N 1
ATOM 2106 C CA . GLY A 1 278 ? 3.426 21.094 9.876 1.00 85.62 278 GLY A CA 1
ATOM 2107 C C . GLY A 1 278 ? 4.426 19.940 10.061 1.00 85.62 278 GLY A C 1
ATOM 2108 O O . GLY A 1 278 ? 5.482 19.927 9.438 1.00 85.62 278 GLY A O 1
ATOM 2109 N N . SER A 1 279 ? 4.062 18.939 10.859 1.00 88.88 279 SER A N 1
ATOM 2110 C CA . SER A 1 279 ? 4.698 17.627 10.966 1.00 88.88 279 SER A CA 1
ATOM 2111 C C . SER A 1 279 ? 3.636 16.556 11.233 1.00 88.88 279 SER A C 1
ATOM 2113 O O . SER A 1 279 ? 2.485 16.873 11.566 1.00 88.88 279 SER A O 1
ATOM 2115 N N . HIS A 1 280 ? 4.015 15.286 11.082 1.00 90.81 280 HIS A N 1
ATOM 2116 C CA . HIS A 1 280 ? 3.185 14.160 11.508 1.00 90.81 280 HIS A CA 1
ATOM 2117 C C . HIS A 1 280 ? 3.063 14.149 13.040 1.00 90.81 280 HIS A C 1
ATOM 2119 O O . HIS A 1 280 ? 4.024 14.438 13.753 1.00 90.81 280 HIS A O 1
ATOM 2125 N N . THR A 1 281 ? 1.868 13.872 13.562 1.00 91.81 281 THR A N 1
ATOM 2126 C CA . THR A 1 281 ? 1.614 13.830 15.008 1.00 91.81 281 THR A CA 1
ATOM 2127 C C . THR A 1 281 ? 0.345 13.028 15.324 1.00 91.81 281 THR A C 1
ATOM 2129 O O . THR A 1 281 ? -0.323 12.508 14.428 1.00 91.81 281 THR A O 1
ATOM 2132 N N . VAL A 1 282 ? -0.001 12.928 16.607 1.00 93.62 282 VAL A N 1
ATOM 2133 C CA . VAL A 1 282 ? -1.283 12.391 17.078 1.00 93.62 282 VAL A CA 1
ATOM 2134 C C . VAL A 1 282 ? -1.934 13.354 18.071 1.00 93.62 282 VAL A C 1
ATOM 2136 O O . VAL A 1 282 ? -1.248 14.048 18.821 1.00 93.62 282 VAL A O 1
ATOM 2139 N N . LEU A 1 283 ? -3.263 13.389 18.092 1.00 95.06 283 LEU A N 1
ATOM 2140 C CA . LEU A 1 283 ? -4.068 14.080 19.095 1.00 95.06 283 LEU A CA 1
ATOM 2141 C C . LEU A 1 283 ? -4.320 13.097 20.252 1.00 95.06 283 LEU A C 1
ATOM 2143 O O . LEU A 1 283 ? -5.067 12.139 20.053 1.00 95.06 283 LEU A O 1
ATOM 2147 N N . PRO A 1 284 ? -3.673 13.253 21.421 1.00 94.50 284 PRO A N 1
ATOM 2148 C CA . PRO A 1 284 ? -3.583 12.187 22.417 1.00 94.50 284 PRO A CA 1
ATOM 2149 C C . PRO A 1 284 ? -4.881 11.981 23.204 1.00 94.50 284 PRO A C 1
ATOM 2151 O O . PRO A 1 284 ? -5.542 12.939 23.606 1.00 94.50 284 PRO A O 1
ATOM 2154 N N . TYR A 1 285 ? -5.193 10.730 23.541 1.00 93.56 285 TYR A N 1
ATOM 2155 C CA . TYR A 1 285 ? -6.248 10.415 24.504 1.00 93.56 285 TYR A CA 1
ATOM 2156 C C . TYR A 1 285 ? -5.649 10.209 25.898 1.00 93.56 285 TYR A C 1
ATOM 2158 O O . TYR A 1 285 ? -5.057 9.172 26.191 1.00 93.56 285 TYR A O 1
ATOM 2166 N N . ALA A 1 286 ? -5.835 11.178 26.795 1.00 88.50 286 ALA A N 1
ATOM 2167 C CA . ALA A 1 286 ? -5.366 11.068 28.177 1.00 88.50 286 ALA A CA 1
ATOM 2168 C C . ALA A 1 286 ? -5.857 9.758 28.841 1.00 88.50 286 ALA A C 1
ATOM 2170 O O . ALA A 1 286 ? -7.064 9.551 28.992 1.00 88.50 286 ALA A O 1
ATOM 2171 N N . GLY A 1 287 ? -4.923 8.865 29.196 1.00 88.81 287 GLY A N 1
ATOM 2172 C CA . GLY A 1 287 ? -5.197 7.575 29.852 1.00 88.81 287 GLY A CA 1
ATOM 2173 C C . GLY A 1 287 ? -5.773 6.458 28.963 1.00 88.81 287 GLY A C 1
ATOM 2174 O O . GLY A 1 287 ? -6.126 5.397 29.482 1.00 88.81 287 GLY A O 1
ATOM 2175 N N . ARG A 1 288 ? -5.969 6.687 27.656 1.00 95.19 288 ARG A N 1
ATOM 2176 C CA . ARG A 1 288 ? -6.891 5.877 26.840 1.00 95.19 288 ARG A CA 1
ATOM 2177 C C . ARG A 1 288 ? -6.352 5.535 25.452 1.00 95.19 288 ARG A C 1
ATOM 2179 O O . ARG A 1 288 ? -5.449 6.176 24.933 1.00 95.19 288 ARG A O 1
ATOM 2186 N N . ALA A 1 289 ? -6.964 4.533 24.830 1.00 96.88 289 ALA A N 1
ATOM 2187 C CA . ALA A 1 289 ? -6.731 4.169 23.439 1.00 96.88 289 ALA A CA 1
ATOM 2188 C C . ALA A 1 289 ? -8.049 3.910 22.698 1.00 96.88 289 ALA A C 1
ATOM 2190 O O . ALA A 1 289 ? -9.079 3.614 23.305 1.00 96.88 289 ALA A O 1
ATOM 2191 N N . ARG A 1 290 ? -7.996 3.989 21.371 1.00 96.69 290 ARG A N 1
ATOM 2192 C CA . ARG A 1 290 ? -9.038 3.539 20.447 1.00 96.69 290 ARG A CA 1
ATOM 2193 C C . ARG A 1 290 ? -8.606 2.198 19.855 1.00 96.69 290 ARG A C 1
ATOM 2195 O O . ARG A 1 290 ? -7.453 2.058 19.445 1.00 96.69 290 ARG A O 1
ATOM 2202 N N . GLU A 1 291 ? -9.509 1.223 19.796 1.00 97.75 291 GLU A N 1
ATOM 2203 C CA . GLU A 1 291 ? -9.303 0.041 18.950 1.00 97.75 291 GLU A CA 1
ATOM 2204 C C . GLU A 1 291 ? -9.339 0.496 17.491 1.00 97.75 291 GLU A C 1
ATOM 2206 O O . GLU A 1 291 ? -10.283 1.176 17.097 1.00 97.75 291 GLU A O 1
ATOM 2211 N N . VAL A 1 292 ? -8.337 0.154 16.688 1.00 98.12 292 VAL A N 1
ATOM 2212 C CA . VAL A 1 292 ? -8.270 0.466 15.252 1.00 98.12 292 VAL A CA 1
ATOM 2213 C C . VAL A 1 292 ? -7.704 -0.726 14.494 1.00 98.12 292 VAL A C 1
ATOM 2215 O O . VAL A 1 292 ? -7.025 -1.573 15.071 1.00 98.12 292 VAL A O 1
ATOM 2218 N N . VAL A 1 293 ? -7.933 -0.778 13.189 1.00 98.25 293 VAL A N 1
ATOM 2219 C CA . VAL A 1 293 ? -7.162 -1.640 12.292 1.00 98.25 293 VAL A CA 1
ATOM 2220 C C . VAL A 1 293 ? -6.162 -0.763 11.552 1.00 98.25 293 VAL A C 1
ATOM 2222 O O . VAL A 1 293 ? -6.525 0.285 11.034 1.00 98.25 293 VAL A O 1
ATOM 2225 N N . VAL A 1 294 ? -4.899 -1.166 11.491 1.00 97.56 294 VAL A N 1
ATOM 2226 C CA . VAL A 1 294 ? -3.893 -0.499 1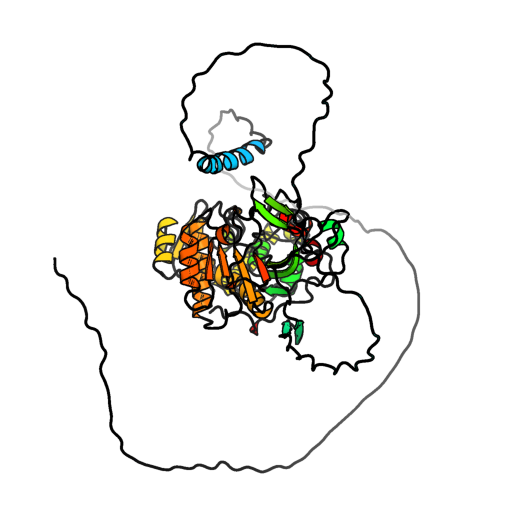0.659 1.00 97.56 294 VAL A CA 1
ATOM 2227 C C . VAL A 1 294 ? -3.578 -1.390 9.473 1.00 97.56 294 VAL A C 1
ATOM 2229 O O . VAL A 1 294 ? -3.206 -2.553 9.640 1.00 97.56 294 VAL A O 1
ATOM 2232 N N . SER A 1 295 ? -3.749 -0.832 8.279 1.00 96.31 295 SER A N 1
ATOM 2233 C CA . SER A 1 295 ? -3.302 -1.426 7.027 1.00 96.31 295 SER A CA 1
ATOM 2234 C C . SER A 1 295 ? -1.951 -0.821 6.674 1.00 96.31 295 SER A C 1
ATOM 2236 O O . SER A 1 295 ? -1.866 0.358 6.341 1.00 96.31 295 SER A O 1
ATOM 2238 N N . ALA A 1 296 ? -0.885 -1.613 6.766 1.00 93.56 296 ALA A N 1
ATOM 2239 C CA . ALA A 1 296 ? 0.465 -1.209 6.375 1.00 93.56 296 ALA A CA 1
ATOM 2240 C C . ALA A 1 296 ? 0.717 -1.486 4.880 1.00 93.56 296 ALA A C 1
ATOM 2242 O O . ALA A 1 296 ? 1.742 -2.055 4.502 1.00 93.56 296 ALA A O 1
ATOM 2243 N N . ALA A 1 297 ? -0.260 -1.148 4.034 1.00 91.19 297 ALA A N 1
ATOM 2244 C CA . ALA A 1 297 ? -0.138 -1.251 2.586 1.00 91.19 297 ALA A CA 1
ATOM 2245 C C . ALA A 1 297 ? 0.958 -0.305 2.071 1.00 91.19 297 ALA A C 1
ATOM 2247 O O . ALA A 1 297 ? 1.044 0.848 2.484 1.00 91.19 297 ALA A O 1
ATOM 2248 N N . ILE A 1 298 ? 1.792 -0.791 1.152 1.00 89.25 298 ILE A N 1
ATOM 2249 C CA . ILE A 1 298 ? 2.856 0.019 0.556 1.00 89.25 298 ILE A CA 1
ATOM 2250 C C . ILE A 1 298 ? 2.344 0.647 -0.738 1.00 89.25 298 ILE A C 1
ATOM 2252 O O . ILE A 1 298 ? 2.019 -0.067 -1.691 1.00 89.25 298 ILE A O 1
ATOM 2256 N N . GLN A 1 299 ? 2.299 1.977 -0.784 1.00 87.38 299 GLN A N 1
ATOM 2257 C CA . GLN A 1 299 ? 1.886 2.715 -1.980 1.00 87.38 299 GLN A CA 1
ATOM 2258 C C . GLN A 1 299 ? 2.911 2.558 -3.124 1.00 87.38 299 GLN A C 1
ATOM 2260 O O . GLN A 1 299 ? 4.111 2.418 -2.870 1.00 87.38 299 GLN A O 1
ATOM 2265 N N . PRO A 1 300 ? 2.479 2.592 -4.400 1.00 88.31 300 PRO A N 1
ATOM 2266 C CA . PRO A 1 300 ? 3.384 2.630 -5.545 1.00 88.31 300 PRO A CA 1
ATOM 2267 C C . PRO A 1 300 ? 4.329 3.840 -5.504 1.00 88.31 300 PRO A C 1
ATOM 2269 O O . PRO A 1 300 ? 3.902 4.991 -5.550 1.00 88.31 300 PRO A O 1
ATOM 2272 N N . ASP A 1 301 ? 5.629 3.565 -5.438 1.00 86.62 301 ASP A N 1
ATOM 2273 C CA . ASP A 1 301 ? 6.661 4.572 -5.194 1.00 86.62 301 ASP A CA 1
ATOM 2274 C C . ASP A 1 301 ? 7.260 5.158 -6.491 1.00 86.62 301 ASP A C 1
ATOM 2276 O O . ASP A 1 301 ? 7.932 4.456 -7.257 1.00 86.62 301 ASP A O 1
ATOM 2280 N N . PHE A 1 302 ? 7.040 6.463 -6.694 1.00 88.44 302 PHE A N 1
ATOM 2281 C CA . PHE A 1 302 ? 7.576 7.307 -7.771 1.00 88.44 302 PHE A CA 1
ATOM 2282 C C . PHE A 1 302 ? 8.367 8.514 -7.221 1.00 88.44 302 PHE A C 1
ATOM 2284 O O . PHE A 1 302 ? 8.342 9.603 -7.804 1.00 88.44 302 PHE A O 1
ATOM 2291 N N . GLU A 1 303 ? 9.064 8.364 -6.088 1.00 84.56 303 GLU A N 1
ATOM 2292 C CA . GLU A 1 303 ? 9.925 9.433 -5.550 1.00 84.56 303 GLU A CA 1
ATOM 2293 C C . GLU A 1 303 ? 11.113 9.748 -6.491 1.00 84.56 303 GLU A C 1
ATOM 2295 O O . GLU A 1 303 ? 11.629 10.868 -6.514 1.00 84.56 303 GLU A O 1
ATOM 2300 N N . ASP A 1 304 ? 11.551 8.754 -7.272 1.00 86.06 304 ASP A N 1
ATOM 2301 C CA . ASP A 1 304 ? 12.723 8.803 -8.148 1.00 86.06 304 ASP A CA 1
ATOM 2302 C C . ASP A 1 304 ? 12.590 7.865 -9.377 1.00 86.06 304 ASP A C 1
ATOM 2304 O O . ASP A 1 304 ? 11.494 7.508 -9.805 1.00 86.06 304 ASP A O 1
ATOM 2308 N N . THR A 1 305 ? 13.719 7.491 -9.994 1.00 87.94 305 THR A N 1
ATOM 2309 C CA . THR A 1 305 ? 13.783 6.554 -11.134 1.00 87.94 305 THR A CA 1
ATOM 2310 C C . THR A 1 305 ? 13.783 5.074 -10.754 1.00 87.94 305 THR A C 1
ATOM 2312 O O . THR A 1 305 ? 13.800 4.232 -11.650 1.00 87.94 305 THR A O 1
ATOM 2315 N N . ASN A 1 306 ? 13.827 4.754 -9.462 1.00 88.44 306 ASN A N 1
ATOM 2316 C CA . ASN A 1 306 ? 13.788 3.397 -8.927 1.00 88.44 306 ASN A CA 1
ATOM 2317 C C . ASN A 1 306 ? 12.325 3.018 -8.619 1.00 88.44 306 ASN A C 1
ATOM 2319 O O . ASN A 1 306 ? 11.400 3.607 -9.177 1.00 88.44 306 ASN A O 1
ATOM 2323 N N . GLY A 1 307 ? 12.087 2.020 -7.764 1.00 88.62 307 GLY A N 1
ATOM 2324 C CA . GLY A 1 307 ? 10.729 1.690 -7.318 1.00 88.62 307 GLY A CA 1
ATOM 2325 C C . GLY A 1 307 ? 9.766 1.377 -8.474 1.00 88.62 307 GLY A C 1
ATOM 2326 O O . GLY A 1 307 ? 10.137 0.725 -9.457 1.00 88.62 307 GLY A O 1
ATOM 2327 N N . MET A 1 308 ? 8.523 1.854 -8.369 1.00 93.25 308 MET A N 1
ATOM 2328 C CA . MET A 1 308 ? 7.479 1.597 -9.367 1.00 93.25 308 MET A CA 1
ATOM 2329 C C . MET A 1 308 ? 7.819 2.213 -10.731 1.00 93.25 308 MET A C 1
ATOM 2331 O O . MET A 1 308 ? 7.497 1.620 -11.762 1.00 93.25 308 MET A O 1
ATOM 2335 N N . MET A 1 309 ? 8.536 3.345 -10.758 1.00 93.31 309 MET A N 1
ATOM 2336 C CA . MET A 1 309 ? 9.047 3.934 -12.001 1.00 93.31 309 MET A CA 1
ATOM 2337 C C . MET A 1 309 ? 9.926 2.928 -12.761 1.00 93.31 309 MET A C 1
ATOM 2339 O O . MET A 1 309 ? 9.731 2.735 -13.959 1.00 93.31 309 MET A O 1
ATOM 2343 N N . ALA A 1 310 ? 10.846 2.236 -12.081 1.00 95.00 310 ALA A N 1
ATOM 2344 C CA . ALA A 1 310 ? 11.711 1.238 -12.716 1.00 95.00 310 ALA A CA 1
ATOM 2345 C C . ALA A 1 310 ? 10.939 0.013 -13.237 1.00 95.00 310 ALA A C 1
ATOM 2347 O O . ALA A 1 310 ? 11.275 -0.508 -14.300 1.00 95.00 310 ALA A O 1
ATOM 2348 N N . LEU A 1 311 ? 9.899 -0.441 -12.527 1.00 97.06 311 LEU A N 1
ATOM 2349 C CA . LEU A 1 311 ? 9.053 -1.543 -12.996 1.00 97.06 311 LEU A CA 1
ATOM 2350 C C . LEU A 1 311 ? 8.255 -1.144 -14.250 1.00 97.06 311 LEU A C 1
ATOM 2352 O O . LEU A 1 311 ? 8.271 -1.873 -15.241 1.00 97.06 311 LEU A O 1
ATOM 2356 N N . ALA A 1 312 ? 7.594 0.016 -14.212 1.00 97.19 312 ALA A N 1
ATOM 2357 C CA . ALA A 1 312 ? 6.633 0.457 -15.223 1.00 97.19 312 ALA A CA 1
ATOM 2358 C C . ALA A 1 312 ? 7.248 1.123 -16.468 1.00 97.19 312 ALA A C 1
ATOM 2360 O O . ALA A 1 312 ? 6.551 1.286 -17.474 1.00 97.19 312 ALA A O 1
ATOM 2361 N N . ARG A 1 313 ? 8.520 1.541 -16.405 1.00 97.44 313 ARG A N 1
ATOM 2362 C CA . ARG A 1 313 ? 9.213 2.271 -17.478 1.00 97.44 313 ARG A CA 1
ATOM 2363 C C . ARG A 1 313 ? 9.342 1.454 -18.759 1.00 97.44 313 ARG A C 1
ATOM 2365 O O . ARG A 1 313 ? 9.851 0.338 -18.740 1.00 97.44 313 ARG A O 1
ATOM 2372 N N . LEU A 1 314 ? 8.950 2.067 -19.872 1.00 98.19 314 LEU A N 1
ATOM 2373 C CA . LEU A 1 314 ? 9.100 1.516 -21.214 1.00 98.19 314 LEU A CA 1
ATOM 2374 C C . LEU A 1 314 ? 10.516 1.722 -21.763 1.00 98.19 314 LEU A C 1
ATOM 2376 O O . LEU A 1 314 ? 11.202 2.696 -21.437 1.00 98.19 314 LEU A O 1
ATOM 2380 N N . GLU A 1 315 ? 10.923 0.808 -22.639 1.00 97.44 315 GLU A N 1
ATOM 2381 C CA . GLU A 1 315 ? 12.227 0.785 -23.304 1.00 97.44 315 GLU A CA 1
ATOM 2382 C C . GLU A 1 315 ? 12.045 0.728 -24.834 1.00 97.44 315 GLU A C 1
ATOM 2384 O O . GLU A 1 315 ? 10.930 0.602 -25.346 1.00 97.44 315 GLU A O 1
ATOM 2389 N N . HIS A 1 316 ? 13.133 0.871 -25.597 1.00 97.81 316 HIS A N 1
ATOM 2390 C CA . HIS A 1 316 ? 13.069 0.841 -27.067 1.00 97.81 316 HIS A CA 1
ATOM 2391 C C . HIS A 1 316 ? 12.679 -0.539 -27.628 1.00 97.81 316 HIS A C 1
ATOM 2393 O O . HIS A 1 316 ? 12.177 -0.622 -28.746 1.00 97.81 316 HIS A O 1
ATOM 2399 N N . TYR A 1 317 ? 12.867 -1.602 -26.846 1.00 97.69 317 TYR A N 1
ATOM 2400 C CA . TYR A 1 317 ? 12.415 -2.964 -27.126 1.00 97.69 317 TYR A CA 1
ATOM 2401 C C . TYR A 1 317 ? 11.365 -3.396 -26.082 1.00 97.69 317 TYR A C 1
ATOM 2403 O O . TYR A 1 317 ? 11.370 -2.874 -24.963 1.00 97.69 317 TYR A O 1
ATOM 2411 N N . PRO A 1 318 ? 10.452 -4.327 -26.417 1.00 97.94 318 PRO A N 1
ATOM 2412 C CA . PRO A 1 318 ? 9.497 -4.862 -25.454 1.00 97.94 318 PRO A CA 1
ATOM 2413 C C . PRO A 1 318 ? 10.203 -5.777 -24.446 1.00 97.94 318 PRO A C 1
ATOM 2415 O O . PRO A 1 318 ? 11.141 -6.494 -24.796 1.00 97.94 318 PRO A O 1
ATOM 2418 N N . ILE A 1 319 ? 9.722 -5.801 -23.203 1.00 98.19 319 ILE A N 1
ATOM 2419 C CA . ILE A 1 319 ? 10.244 -6.686 -22.153 1.00 98.19 319 ILE A CA 1
ATOM 2420 C C . ILE A 1 319 ? 9.264 -7.835 -21.953 1.00 98.19 319 ILE A C 1
ATOM 2422 O O . ILE A 1 319 ? 8.132 -7.645 -21.497 1.00 98.19 319 ILE A O 1
ATOM 2426 N N . GLN A 1 320 ? 9.711 -9.043 -22.285 1.00 98.38 320 GLN A N 1
ATOM 2427 C CA . GLN A 1 320 ? 8.968 -10.261 -22.002 1.00 98.38 320 GLN A CA 1
ATOM 2428 C C . GLN A 1 320 ? 9.015 -10.561 -20.501 1.00 98.38 320 GLN A C 1
ATOM 2430 O O . GLN A 1 320 ? 10.089 -10.590 -19.907 1.00 98.38 320 GLN A O 1
ATOM 2435 N N . GLY A 1 321 ? 7.847 -10.774 -19.892 1.00 98.31 321 GLY A N 1
ATOM 2436 C CA . GLY A 1 321 ? 7.764 -11.275 -18.526 1.00 98.31 321 GLY A CA 1
ATOM 2437 C C . GLY A 1 321 ? 7.928 -12.793 -18.485 1.00 98.31 321 GLY A C 1
ATOM 2438 O O . GLY A 1 321 ? 7.395 -13.499 -19.345 1.00 98.31 321 GLY A O 1
ATOM 2439 N N . GLU A 1 322 ? 8.605 -13.299 -17.457 1.00 98.12 322 GLU A N 1
ATOM 2440 C CA . GLU A 1 322 ? 8.852 -14.724 -17.223 1.00 98.12 322 GLU A CA 1
ATOM 2441 C C . GLU A 1 322 ? 8.485 -15.136 -15.790 1.00 98.12 322 GLU A C 1
ATOM 2443 O O . GLU A 1 322 ? 8.907 -14.511 -14.818 1.00 98.12 322 GLU A O 1
ATOM 2448 N N . ASP A 1 323 ? 7.727 -16.224 -15.625 1.00 97.44 323 ASP A N 1
ATOM 2449 C CA . ASP A 1 323 ? 7.362 -16.731 -14.297 1.00 97.44 323 ASP A CA 1
ATOM 2450 C C . ASP A 1 323 ? 8.558 -17.379 -13.579 1.00 97.44 323 ASP A C 1
ATOM 2452 O O . ASP A 1 323 ? 8.811 -18.580 -13.707 1.00 97.44 323 ASP A O 1
ATOM 2456 N N . TRP A 1 324 ? 9.294 -16.591 -12.791 1.00 96.94 324 TRP A N 1
ATOM 2457 C CA . TRP A 1 324 ? 10.409 -17.098 -11.989 1.00 96.94 324 TRP A CA 1
ATOM 2458 C C . TRP A 1 324 ? 9.965 -17.941 -10.772 1.00 96.94 324 TRP A C 1
ATOM 2460 O O . TRP A 1 324 ? 10.107 -17.551 -9.614 1.00 96.94 324 TRP A O 1
ATOM 2470 N N . LYS A 1 325 ? 9.471 -19.157 -11.030 1.00 93.62 325 LYS A N 1
ATOM 2471 C CA . LYS A 1 325 ? 8.975 -20.111 -10.014 1.00 93.62 325 LYS A CA 1
ATOM 2472 C C . LYS A 1 325 ? 9.961 -20.404 -8.880 1.00 93.62 325 LYS A C 1
ATOM 2474 O O . LYS A 1 325 ? 9.540 -20.673 -7.760 1.00 93.62 325 LYS A O 1
ATOM 2479 N N . ALA A 1 326 ? 11.261 -20.357 -9.172 1.00 94.56 326 ALA A N 1
ATOM 2480 C CA . ALA A 1 326 ? 12.332 -20.667 -8.227 1.00 94.56 326 ALA A CA 1
ATOM 2481 C C . ALA A 1 326 ? 12.749 -19.474 -7.339 1.00 94.56 326 ALA A C 1
ATOM 2483 O O . ALA A 1 326 ? 13.688 -19.598 -6.552 1.00 94.56 326 ALA A O 1
ATOM 2484 N N . TRP A 1 327 ? 12.081 -18.318 -7.436 1.00 95.50 327 TRP A N 1
ATOM 2485 C CA . TRP A 1 327 ? 12.392 -17.131 -6.628 1.00 95.50 327 TRP A CA 1
ATOM 2486 C C . TRP A 1 327 ? 12.275 -17.390 -5.114 1.00 95.50 327 TRP A C 1
ATOM 2488 O O . TRP A 1 327 ? 13.032 -16.838 -4.323 1.00 95.50 327 TRP A O 1
ATOM 2498 N N . ASN A 1 328 ? 11.407 -18.323 -4.705 1.00 92.56 328 ASN A N 1
ATOM 2499 C CA . ASN A 1 328 ? 11.270 -18.782 -3.318 1.00 92.56 328 ASN A CA 1
ATOM 2500 C C . ASN A 1 328 ? 12.535 -19.430 -2.716 1.00 92.56 328 ASN A C 1
ATOM 2502 O O . ASN A 1 328 ? 12.633 -19.518 -1.496 1.00 92.56 328 ASN A O 1
ATOM 2506 N N . GLN A 1 329 ? 13.451 -19.918 -3.555 1.00 93.62 329 GLN A N 1
ATOM 2507 C CA . GLN A 1 329 ? 14.691 -20.602 -3.169 1.00 93.62 329 GLN A CA 1
ATOM 2508 C C . GLN A 1 329 ? 15.943 -19.793 -3.533 1.00 93.62 329 GLN A C 1
ATOM 2510 O O . GLN A 1 329 ? 17.013 -20.053 -2.996 1.00 93.62 329 GLN A O 1
ATOM 2515 N N . ASN A 1 330 ? 15.813 -18.813 -4.431 1.00 95.50 330 ASN A N 1
ATOM 2516 C CA . ASN A 1 330 ? 16.920 -18.045 -5.004 1.00 95.50 330 ASN A CA 1
ATOM 2517 C C . ASN A 1 330 ? 16.837 -16.563 -4.610 1.00 95.50 330 ASN A C 1
ATOM 2519 O O . ASN A 1 330 ? 16.957 -15.682 -5.459 1.00 95.50 330 ASN A O 1
ATOM 2523 N N . ILE A 1 331 ? 16.587 -16.288 -3.327 1.00 96.94 331 ILE A N 1
ATOM 2524 C CA . ILE A 1 331 ? 16.632 -14.931 -2.770 1.00 96.94 331 ILE A CA 1
ATOM 2525 C C . ILE A 1 331 ? 18.104 -14.549 -2.617 1.00 96.94 331 ILE A C 1
ATOM 2527 O O . ILE A 1 331 ? 18.791 -15.124 -1.775 1.00 96.94 331 ILE A O 1
ATOM 2531 N N . ALA A 1 332 ? 18.591 -13.597 -3.415 1.00 96.75 332 ALA A N 1
ATOM 2532 C CA . ALA A 1 332 ? 19.989 -13.183 -3.336 1.00 96.75 332 ALA A CA 1
ATOM 2533 C C . ALA A 1 332 ? 20.308 -12.591 -1.949 1.00 96.75 332 ALA A C 1
ATOM 2535 O O . ALA A 1 332 ? 19.555 -11.775 -1.405 1.00 96.75 332 ALA A O 1
ATOM 2536 N N . SER A 1 333 ? 21.430 -13.015 -1.379 1.00 97.06 333 SER A N 1
ATOM 2537 C CA . SER A 1 333 ? 21.954 -12.542 -0.096 1.00 97.06 333 SER A CA 1
ATOM 2538 C C . SER A 1 333 ? 22.446 -11.084 -0.166 1.00 97.06 333 SER A C 1
ATOM 2540 O O . SER A 1 333 ? 22.672 -10.560 -1.262 1.00 97.06 333 SER A O 1
ATOM 2542 N N . PRO A 1 334 ? 22.647 -10.405 0.983 1.00 96.38 334 PRO A N 1
ATOM 2543 C CA . PRO A 1 334 ? 23.251 -9.071 1.013 1.00 96.38 334 PRO A CA 1
ATOM 2544 C C . PRO A 1 334 ? 24.622 -9.013 0.319 1.00 96.38 334 PRO A C 1
ATOM 2546 O O . PRO A 1 334 ? 24.888 -8.067 -0.420 1.00 96.38 334 PRO A O 1
ATOM 2549 N N . ASP A 1 335 ? 25.450 -10.050 0.487 1.00 96.62 335 ASP A N 1
ATOM 2550 C CA . ASP A 1 335 ? 26.791 -10.139 -0.108 1.00 96.62 335 ASP A CA 1
ATOM 2551 C C . ASP A 1 335 ? 26.733 -10.308 -1.636 1.00 96.62 335 ASP A C 1
ATOM 2553 O O . ASP A 1 335 ? 27.489 -9.673 -2.371 1.00 96.62 335 ASP A O 1
ATOM 2557 N N . GLU A 1 336 ? 25.786 -11.100 -2.148 1.00 96.69 336 GLU A N 1
ATOM 2558 C CA . GLU A 1 336 ? 25.537 -11.202 -3.592 1.00 96.69 336 GLU A CA 1
ATOM 2559 C C . GLU A 1 336 ? 25.007 -9.883 -4.167 1.00 96.69 336 GLU A C 1
ATOM 2561 O O . GLU A 1 336 ? 25.440 -9.457 -5.239 1.00 96.69 336 GLU A O 1
ATOM 2566 N N . LYS A 1 337 ? 24.107 -9.202 -3.444 1.00 96.69 337 LYS A N 1
ATOM 2567 C CA . LYS A 1 337 ? 23.556 -7.889 -3.821 1.00 96.69 337 LYS A CA 1
ATOM 2568 C C . LYS A 1 337 ? 24.601 -6.767 -3.759 1.00 96.69 337 LYS A C 1
ATOM 2570 O O . LYS A 1 337 ? 24.479 -5.798 -4.507 1.00 96.69 337 LYS A O 1
ATOM 2575 N N . TYR A 1 338 ? 25.644 -6.901 -2.937 1.00 95.50 338 TYR A N 1
ATOM 2576 C CA . TYR A 1 338 ? 26.771 -5.962 -2.894 1.00 95.50 338 TYR A CA 1
ATOM 2577 C C . TYR A 1 338 ? 27.477 -5.860 -4.258 1.00 95.50 338 TYR A C 1
ATOM 2579 O O . TYR A 1 338 ? 27.919 -4.782 -4.662 1.00 95.50 338 TYR A O 1
ATOM 2587 N N . ASN A 1 339 ? 27.538 -6.958 -5.024 1.00 96.12 339 ASN A N 1
ATOM 2588 C CA . ASN A 1 339 ? 27.995 -6.912 -6.408 1.00 96.12 339 ASN A CA 1
ATOM 2589 C C . ASN A 1 339 ? 26.907 -6.317 -7.317 1.00 96.12 339 ASN A C 1
ATOM 2591 O O . ASN A 1 339 ? 25.874 -6.936 -7.575 1.00 96.12 339 ASN A O 1
ATOM 2595 N N . ASN A 1 340 ? 27.173 -5.133 -7.874 1.00 95.00 340 ASN A N 1
ATOM 2596 C CA . ASN A 1 340 ? 26.210 -4.408 -8.704 1.00 95.00 340 ASN A CA 1
ATOM 2597 C C . ASN A 1 340 ? 25.715 -5.206 -9.931 1.00 95.00 340 ASN A C 1
ATOM 2599 O O . ASN A 1 340 ? 24.542 -5.095 -10.279 1.00 95.00 340 ASN A O 1
ATOM 2603 N N . ASN A 1 341 ? 26.557 -6.034 -10.561 1.00 96.31 341 ASN A N 1
ATOM 2604 C CA . ASN A 1 341 ? 26.157 -6.832 -11.727 1.00 96.31 341 ASN A CA 1
ATOM 2605 C C . ASN A 1 341 ? 25.233 -7.987 -11.316 1.00 96.31 341 ASN A C 1
ATOM 2607 O O . ASN A 1 341 ? 24.202 -8.211 -11.954 1.00 96.31 341 ASN A O 1
ATOM 2611 N N . THR A 1 342 ? 25.563 -8.677 -10.220 1.00 96.38 342 THR A N 1
ATOM 2612 C CA . THR A 1 342 ? 24.710 -9.720 -9.631 1.00 96.38 342 THR A CA 1
ATOM 2613 C C . THR A 1 342 ? 23.365 -9.138 -9.199 1.00 96.38 342 THR A C 1
ATOM 2615 O O . THR A 1 342 ? 22.324 -9.670 -9.584 1.00 96.38 342 THR A O 1
ATOM 2618 N N . ARG A 1 343 ? 23.365 -7.993 -8.497 1.00 96.56 343 ARG A N 1
ATOM 2619 C CA . ARG A 1 343 ? 22.142 -7.278 -8.101 1.00 96.56 343 ARG A CA 1
ATOM 2620 C C . ARG A 1 343 ? 21.292 -6.875 -9.301 1.00 96.56 343 ARG A C 1
ATOM 2622 O O . ARG A 1 343 ? 20.096 -7.120 -9.285 1.00 96.56 343 ARG A O 1
ATOM 2629 N N . MET A 1 344 ? 21.882 -6.299 -10.351 1.00 96.12 344 MET A N 1
ATOM 2630 C CA . MET A 1 344 ? 21.136 -5.895 -11.551 1.00 96.12 344 MET A CA 1
ATOM 2631 C C . MET A 1 344 ? 20.527 -7.091 -12.295 1.00 96.12 344 MET A C 1
ATOM 2633 O O . MET A 1 344 ? 19.387 -7.006 -12.742 1.00 96.12 344 MET A O 1
ATOM 2637 N N . SER A 1 345 ? 21.247 -8.213 -12.388 1.00 97.25 345 SER A N 1
ATOM 2638 C CA . SER A 1 345 ? 20.722 -9.464 -12.959 1.00 97.25 345 SER A CA 1
ATOM 2639 C C . SER A 1 345 ? 19.556 -10.022 -12.129 1.00 97.25 345 SER A C 1
ATOM 2641 O O . SER A 1 345 ? 18.532 -10.437 -12.675 1.00 97.25 345 SER A O 1
ATOM 2643 N N . TYR A 1 346 ? 19.671 -9.962 -10.800 1.00 97.75 346 TYR A N 1
ATOM 2644 C CA . TYR A 1 346 ? 18.611 -10.337 -9.868 1.00 97.75 346 TYR A CA 1
ATOM 2645 C C . TYR A 1 346 ? 17.379 -9.418 -9.982 1.00 97.75 346 TYR A C 1
ATOM 2647 O O . TYR A 1 346 ? 16.279 -9.908 -10.231 1.00 97.75 346 TYR A O 1
ATOM 2655 N N . ASP A 1 347 ? 17.560 -8.095 -9.903 1.00 97.38 347 ASP A N 1
ATOM 2656 C CA . ASP A 1 347 ? 16.496 -7.093 -10.066 1.00 97.38 347 ASP A CA 1
ATOM 2657 C C . ASP A 1 347 ? 15.778 -7.248 -11.421 1.00 97.38 347 ASP A C 1
ATOM 2659 O O . ASP A 1 347 ? 14.553 -7.142 -11.482 1.00 97.38 347 ASP A O 1
ATOM 2663 N N . ALA A 1 348 ? 16.502 -7.561 -12.504 1.00 97.50 348 ALA A N 1
ATOM 2664 C CA . ALA A 1 348 ? 15.912 -7.820 -13.818 1.00 97.50 348 ALA A CA 1
ATOM 2665 C C . ALA A 1 348 ? 15.014 -9.072 -13.835 1.00 97.50 348 ALA A C 1
ATOM 2667 O O . ALA A 1 348 ? 13.937 -9.041 -14.434 1.00 97.50 348 ALA A O 1
ATOM 2668 N N . ARG A 1 349 ? 15.399 -10.150 -13.135 1.00 98.06 349 ARG A N 1
ATOM 2669 C CA . ARG A 1 349 ? 14.557 -11.352 -12.976 1.00 98.06 349 ARG A CA 1
ATOM 2670 C C . ARG A 1 349 ? 13.312 -11.075 -12.140 1.00 98.06 349 ARG A C 1
ATOM 2672 O O . ARG A 1 349 ? 12.225 -11.490 -12.536 1.00 98.06 349 ARG A O 1
ATOM 2679 N N . VAL A 1 350 ? 13.441 -10.331 -11.037 1.00 98.12 350 VAL A N 1
ATOM 2680 C CA . VAL A 1 350 ? 12.280 -9.908 -10.234 1.00 98.12 350 VAL A CA 1
ATOM 2681 C C . VAL A 1 350 ? 11.342 -9.037 -11.077 1.00 98.12 350 VAL A C 1
ATOM 2683 O O . VAL A 1 350 ? 10.141 -9.299 -11.118 1.00 98.12 350 VAL A O 1
ATOM 2686 N N . ARG A 1 351 ? 11.875 -8.064 -11.831 1.00 98.12 351 ARG A N 1
ATOM 2687 C CA . ARG A 1 351 ? 11.092 -7.204 -12.737 1.00 98.12 351 ARG A CA 1
ATOM 2688 C C . ARG A 1 351 ? 10.345 -8.027 -13.788 1.00 98.12 351 ARG A C 1
ATOM 2690 O O . ARG A 1 351 ? 9.153 -7.813 -13.982 1.00 98.12 351 ARG A O 1
ATOM 2697 N N . SER A 1 352 ? 11.019 -8.985 -14.428 1.00 98.38 352 SER A N 1
ATOM 2698 C CA . SER A 1 352 ? 10.414 -9.886 -15.417 1.00 98.38 352 SER A CA 1
ATOM 2699 C C . SER A 1 352 ? 9.280 -10.730 -14.818 1.00 98.38 352 SER A C 1
ATOM 2701 O O . SER A 1 352 ? 8.198 -10.818 -15.403 1.00 98.38 352 SER A O 1
ATOM 2703 N N . HIS A 1 353 ? 9.466 -11.263 -13.607 1.00 98.56 353 HIS A N 1
ATOM 2704 C CA . HIS A 1 353 ? 8.427 -11.997 -12.882 1.00 98.56 353 HIS A CA 1
ATOM 2705 C C . HIS A 1 353 ? 7.210 -11.121 -12.542 1.00 98.56 353 HIS A C 1
ATOM 2707 O O . HIS A 1 353 ? 6.072 -11.530 -12.781 1.00 98.56 353 HIS A O 1
ATOM 2713 N N . LEU A 1 354 ? 7.419 -9.891 -12.061 1.00 98.50 354 LEU A N 1
ATOM 2714 C CA . LEU A 1 354 ? 6.321 -8.952 -11.808 1.00 98.50 354 LEU A CA 1
ATOM 2715 C C . LEU A 1 354 ? 5.584 -8.579 -13.111 1.00 98.50 354 LEU A C 1
ATOM 2717 O O . LEU A 1 354 ? 4.356 -8.635 -13.154 1.00 98.50 354 LEU A O 1
ATOM 2721 N N . ILE A 1 355 ? 6.307 -8.299 -14.204 1.00 98.62 355 ILE A N 1
ATOM 2722 C CA . ILE A 1 355 ? 5.716 -8.052 -15.534 1.00 98.62 355 ILE A CA 1
ATOM 2723 C C . ILE A 1 355 ? 4.881 -9.255 -15.996 1.00 98.62 355 ILE A C 1
ATOM 2725 O O . ILE A 1 355 ? 3.765 -9.061 -16.485 1.00 98.62 355 ILE A O 1
ATOM 2729 N N . PHE A 1 356 ? 5.367 -10.490 -15.809 1.00 98.50 356 PHE A N 1
ATOM 2730 C CA . PHE A 1 356 ? 4.630 -11.697 -16.190 1.00 98.50 356 PHE A CA 1
ATOM 2731 C C . PHE A 1 356 ? 3.264 -11.768 -15.513 1.00 98.50 356 PHE A C 1
ATOM 2733 O O . PHE A 1 356 ? 2.268 -12.081 -16.166 1.00 98.50 356 PHE A O 1
ATOM 2740 N N . HIS A 1 357 ? 3.199 -11.511 -14.208 1.00 97.75 357 HIS A N 1
ATOM 2741 C CA . HIS A 1 357 ? 1.955 -11.656 -13.452 1.00 97.75 357 HIS A CA 1
ATOM 2742 C C . HIS A 1 357 ? 1.004 -10.466 -13.614 1.00 97.75 357 HIS A C 1
ATOM 2744 O O . HIS A 1 357 ? -0.204 -10.687 -13.624 1.00 97.75 357 HIS A O 1
ATOM 2750 N N . LEU A 1 358 ? 1.517 -9.252 -13.845 1.00 97.62 358 LEU A N 1
ATOM 2751 C CA . LEU A 1 358 ? 0.700 -8.043 -14.023 1.00 97.62 358 LEU A CA 1
ATOM 2752 C C . LEU A 1 358 ? 0.150 -7.866 -15.452 1.00 97.62 358 LEU A C 1
ATOM 2754 O O . LEU A 1 358 ? -1.033 -7.575 -15.610 1.00 97.62 358 LEU A O 1
ATOM 2758 N N . ILE A 1 359 ? 0.986 -8.025 -16.490 1.00 97.50 359 ILE A N 1
ATOM 2759 C CA . ILE A 1 359 ? 0.623 -7.726 -17.899 1.00 97.50 359 ILE A CA 1
ATOM 2760 C C . ILE A 1 359 ? 1.157 -8.727 -18.940 1.00 97.50 359 ILE A C 1
ATOM 2762 O O . ILE A 1 359 ? 0.938 -8.543 -20.135 1.00 97.50 359 ILE A O 1
ATOM 2766 N N . LYS A 1 360 ? 1.860 -9.790 -18.525 1.00 97.56 360 LYS A N 1
ATOM 2767 C CA . LYS A 1 360 ? 2.573 -10.777 -19.373 1.00 97.56 360 LYS A CA 1
ATOM 2768 C C . LYS A 1 360 ? 3.769 -10.223 -20.161 1.00 97.56 360 LYS A C 1
ATOM 2770 O O . LYS A 1 360 ? 4.804 -10.884 -20.195 1.00 97.56 360 LYS A O 1
ATOM 2775 N N . ARG A 1 361 ? 3.656 -9.043 -20.774 1.00 97.94 361 ARG A N 1
ATOM 2776 C CA . ARG A 1 361 ? 4.711 -8.374 -21.552 1.00 97.94 361 ARG A CA 1
ATOM 2777 C C . ARG A 1 361 ? 4.587 -6.861 -21.402 1.00 97.94 361 ARG A C 1
ATOM 2779 O O . ARG A 1 361 ? 3.502 -6.323 -21.596 1.00 97.94 361 ARG A O 1
ATOM 2786 N N . LEU A 1 362 ? 5.690 -6.174 -21.118 1.00 98.25 362 LEU A N 1
ATOM 2787 C CA . LEU A 1 362 ? 5.752 -4.715 -21.185 1.00 98.25 362 LEU A CA 1
ATOM 2788 C C . LEU A 1 362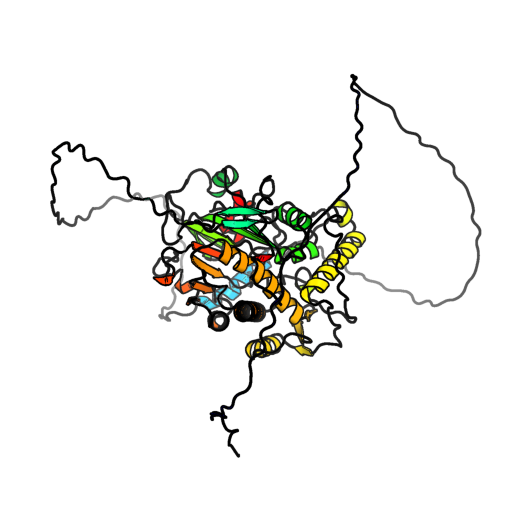 ? 6.041 -4.309 -22.645 1.00 98.25 362 LEU A C 1
ATOM 2790 O O . LEU A 1 362 ? 7.002 -4.826 -23.222 1.00 98.25 362 LEU A O 1
ATOM 2794 N N . PRO A 1 363 ? 5.218 -3.456 -23.281 1.00 98.31 363 PRO A N 1
ATOM 2795 C CA . PRO A 1 363 ? 5.417 -3.058 -24.675 1.00 98.31 363 PRO A CA 1
ATOM 2796 C C . PRO A 1 363 ? 6.651 -2.160 -24.847 1.00 98.31 363 PRO A C 1
ATOM 2798 O O . PRO A 1 363 ? 7.161 -1.599 -23.876 1.00 98.31 363 PRO A O 1
ATOM 2801 N N . SER A 1 364 ? 7.127 -1.998 -26.081 1.00 98.25 364 SER A N 1
ATOM 2802 C CA . SER A 1 364 ? 8.141 -0.980 -26.384 1.00 98.25 364 SER A CA 1
ATOM 2803 C C . SER A 1 364 ? 7.533 0.425 -26.482 1.00 98.25 364 SER A C 1
ATOM 2805 O O . SER A 1 364 ? 6.322 0.602 -26.625 1.00 98.25 364 SER A O 1
ATOM 2807 N N . LEU A 1 365 ? 8.394 1.445 -26.493 1.00 98.25 365 LEU A N 1
ATOM 2808 C CA . LEU A 1 365 ? 8.018 2.837 -26.776 1.00 98.25 365 LEU A CA 1
ATOM 2809 C C . LEU A 1 365 ? 7.314 3.035 -28.133 1.00 98.25 365 LEU A C 1
ATOM 2811 O O . LEU A 1 365 ? 6.546 3.981 -28.270 1.00 98.25 365 LEU A O 1
ATOM 2815 N N . SER A 1 366 ? 7.567 2.177 -29.129 1.00 98.06 366 SER A N 1
ATOM 2816 C CA . SER A 1 366 ? 6.949 2.264 -30.463 1.00 98.06 366 SER A CA 1
ATOM 2817 C C . SER A 1 366 ? 5.621 1.507 -30.582 1.00 98.06 366 SER A C 1
ATOM 2819 O O . SER A 1 366 ? 4.963 1.599 -31.613 1.00 98.06 366 SER A O 1
ATOM 2821 N N . GLU A 1 367 ? 5.231 0.750 -29.555 1.00 98.12 367 GLU A N 1
ATOM 2822 C CA . GLU A 1 367 ? 3.995 -0.045 -29.514 1.00 98.12 367 GLU A CA 1
ATOM 2823 C C . GLU A 1 367 ? 2.852 0.645 -28.746 1.00 98.12 367 GLU A C 1
ATOM 2825 O O . GLU A 1 367 ? 1.782 0.058 -28.585 1.00 98.12 367 GLU A O 1
ATOM 2830 N N . VAL A 1 368 ? 3.067 1.865 -28.238 1.00 98.12 368 VAL A N 1
ATOM 2831 C CA . VAL A 1 368 ? 2.126 2.559 -27.345 1.00 98.12 368 VAL A CA 1
ATOM 2832 C C . VAL A 1 368 ? 1.755 3.960 -27.815 1.00 98.12 368 VAL A C 1
ATOM 2834 O O . VAL A 1 368 ? 2.560 4.683 -28.401 1.00 98.12 368 VAL A O 1
ATOM 2837 N N . GLN A 1 369 ? 0.550 4.394 -27.449 1.00 98.06 369 GLN A N 1
ATOM 2838 C CA . GLN A 1 369 ? 0.197 5.809 -27.461 1.00 98.06 369 GLN A CA 1
ATOM 2839 C C . GLN A 1 369 ? 0.766 6.483 -26.205 1.00 98.06 369 GLN A C 1
ATOM 2841 O O . GLN A 1 369 ? 0.374 6.152 -25.084 1.00 98.06 369 GLN A O 1
ATOM 2846 N N . ILE A 1 370 ? 1.684 7.434 -26.389 1.00 98.38 370 ILE A N 1
ATOM 2847 C CA . ILE A 1 370 ? 2.262 8.227 -25.297 1.00 98.38 370 ILE A CA 1
ATOM 2848 C C . ILE A 1 370 ? 1.397 9.472 -25.072 1.00 98.38 370 ILE A C 1
ATOM 2850 O O . ILE A 1 370 ? 1.217 10.287 -25.975 1.00 98.38 370 ILE A O 1
ATOM 2854 N N . LEU A 1 371 ? 0.874 9.612 -23.858 1.00 98.25 371 LEU A N 1
ATOM 2855 C CA . LEU A 1 371 ? 0.040 10.723 -23.409 1.00 98.25 371 LEU A CA 1
ATOM 2856 C C . LEU A 1 371 ? 0.820 11.645 -22.463 1.00 98.25 371 LEU A C 1
ATOM 2858 O O . LEU A 1 371 ? 1.696 11.199 -21.718 1.00 98.25 371 LEU A O 1
ATOM 2862 N N . SER A 1 372 ? 0.458 12.927 -22.414 1.00 97.75 372 SER A N 1
ATOM 2863 C CA . SER A 1 372 ? 0.793 13.771 -21.261 1.00 97.75 372 SER A CA 1
ATOM 2864 C C . SER A 1 372 ? 0.028 13.304 -20.014 1.00 97.75 372 SER A C 1
ATOM 2866 O O . SER A 1 372 ? -1.002 12.637 -20.117 1.00 97.75 372 SER A O 1
ATOM 2868 N N . VAL A 1 373 ? 0.474 13.710 -18.822 1.00 96.38 373 VAL A N 1
ATOM 2869 C CA . VAL A 1 373 ? -0.248 13.449 -17.560 1.00 96.38 373 VAL A CA 1
ATOM 2870 C C . VAL A 1 373 ? -1.707 13.923 -17.628 1.00 96.38 373 VAL A C 1
ATOM 2872 O O . VAL A 1 373 ? -2.613 13.177 -17.267 1.00 96.38 373 VAL A O 1
ATOM 2875 N N . SER A 1 374 ? -1.962 15.125 -18.156 1.00 97.06 374 SER A N 1
ATOM 2876 C CA . SER A 1 374 ? -3.319 15.677 -18.261 1.00 97.06 374 SER A CA 1
ATOM 2877 C C . SER A 1 374 ? -4.187 14.978 -19.314 1.00 97.06 374 SER A C 1
ATOM 2879 O O . SER A 1 374 ? -5.402 14.902 -19.148 1.00 97.06 374 SER A O 1
ATOM 2881 N N . GLN A 1 375 ? -3.589 14.434 -20.378 1.00 97.88 375 GLN A N 1
ATOM 2882 C CA . GLN A 1 375 ? -4.288 13.577 -21.340 1.00 97.88 375 GLN A CA 1
ATOM 2883 C C . GLN A 1 375 ? -4.607 12.202 -20.737 1.00 97.88 375 GLN A C 1
ATOM 2885 O O . GLN A 1 375 ? -5.719 11.713 -20.911 1.00 97.88 375 GLN A O 1
ATOM 2890 N N . ALA A 1 376 ? -3.669 11.606 -19.992 1.00 97.88 376 ALA A N 1
ATOM 2891 C CA . ALA A 1 376 ? -3.866 10.334 -19.300 1.00 97.88 376 ALA A CA 1
ATOM 2892 C C . ALA A 1 376 ? -4.981 10.422 -18.245 1.00 97.88 376 ALA A C 1
ATOM 2894 O O . ALA A 1 376 ? -5.848 9.552 -18.216 1.00 97.88 376 ALA A O 1
ATOM 2895 N N . ILE A 1 377 ? -5.010 11.496 -17.445 1.00 97.00 377 ILE A N 1
ATOM 2896 C CA . ILE A 1 377 ? -6.098 11.782 -16.494 1.00 97.00 377 ILE A CA 1
ATOM 2897 C C . ILE A 1 377 ? -7.444 11.826 -17.229 1.00 97.00 377 ILE A C 1
ATOM 2899 O O . ILE A 1 377 ? -8.307 11.005 -16.937 1.00 97.00 377 ILE A O 1
ATOM 2903 N N . LYS A 1 378 ? -7.592 12.684 -18.250 1.00 96.81 378 LYS A N 1
ATOM 2904 C CA . LYS A 1 378 ? -8.845 12.809 -19.019 1.00 96.81 378 LYS A CA 1
ATOM 2905 C C . LYS A 1 378 ? -9.302 11.493 -19.654 1.00 96.81 378 LYS A C 1
ATOM 2907 O O . LYS A 1 378 ? -10.497 11.223 -19.711 1.00 96.81 378 LYS A O 1
ATOM 2912 N N . HIS A 1 379 ? -8.364 10.677 -20.136 1.00 96.62 379 HIS A N 1
ATOM 2913 C CA . HIS A 1 379 ? -8.662 9.364 -20.710 1.00 96.62 379 HIS A CA 1
ATOM 2914 C C . HIS A 1 379 ? -9.202 8.384 -19.662 1.00 96.62 379 HIS A C 1
ATOM 2916 O O . HIS A 1 379 ? -10.197 7.708 -19.910 1.00 96.62 379 HIS A O 1
ATOM 2922 N N . ILE A 1 380 ? -8.593 8.343 -18.473 1.00 96.81 380 ILE A N 1
ATOM 2923 C CA . ILE A 1 380 ? -9.053 7.511 -17.351 1.00 96.81 380 ILE A CA 1
ATOM 2924 C C . ILE A 1 380 ? -10.424 7.989 -16.846 1.00 96.81 380 ILE A C 1
ATOM 2926 O O . ILE A 1 380 ? -11.321 7.175 -16.639 1.00 96.81 380 ILE A O 1
ATOM 2930 N N . GLU A 1 381 ? -10.620 9.303 -16.709 1.00 95.31 381 GLU A N 1
ATOM 2931 C CA . GLU A 1 381 ? -11.892 9.915 -16.292 1.00 95.31 381 GLU A CA 1
ATOM 2932 C C . GLU A 1 381 ? -13.038 9.616 -17.276 1.00 95.31 381 GLU A C 1
ATOM 2934 O O . GLU A 1 381 ? -14.173 9.401 -16.855 1.00 95.31 381 GLU A O 1
ATOM 2939 N N . ALA A 1 382 ? -12.734 9.507 -18.574 1.00 94.56 382 ALA A N 1
ATOM 2940 C CA . ALA A 1 382 ? -13.670 9.072 -19.613 1.00 94.56 382 ALA A CA 1
ATOM 2941 C C . ALA A 1 382 ? -13.946 7.549 -19.625 1.00 94.56 382 ALA A C 1
ATOM 2943 O O . ALA A 1 382 ? -14.672 7.067 -20.495 1.00 94.56 382 ALA A O 1
ATOM 2944 N N . GLY A 1 383 ? -13.375 6.773 -18.694 1.00 90.50 383 GLY A N 1
ATOM 2945 C CA . GLY A 1 383 ? -13.501 5.310 -18.649 1.00 90.50 383 GLY A CA 1
ATOM 2946 C C . GLY A 1 383 ? -12.656 4.577 -19.697 1.00 90.50 383 GLY A C 1
ATOM 2947 O O . GLY A 1 383 ? -12.956 3.436 -20.049 1.00 90.50 383 GLY A O 1
ATOM 2948 N N . GLY A 1 384 ? -11.621 5.230 -20.226 1.00 85.88 384 GLY A N 1
ATOM 2949 C CA . GLY A 1 384 ? -10.776 4.708 -21.289 1.00 85.88 384 GLY A CA 1
ATOM 2950 C C . GLY A 1 384 ? -9.891 3.529 -20.868 1.00 85.88 384 GLY A C 1
ATOM 2951 O O . GLY A 1 384 ? -9.369 3.457 -19.756 1.00 85.88 384 GLY A O 1
ATOM 2952 N N . ILE A 1 385 ? -9.678 2.598 -21.802 1.00 84.50 385 ILE A N 1
ATOM 2953 C CA . ILE A 1 385 ? -8.831 1.412 -21.606 1.00 84.50 385 ILE A CA 1
ATOM 2954 C C . ILE A 1 385 ? -7.356 1.832 -21.477 1.00 84.50 385 ILE A C 1
ATOM 2956 O O . ILE A 1 385 ? -6.858 2.600 -22.297 1.00 84.50 385 ILE A O 1
ATOM 2960 N N . THR A 1 386 ? -6.640 1.300 -20.482 1.00 89.25 386 THR A N 1
ATOM 2961 C CA . THR A 1 386 ? -5.217 1.613 -20.212 1.00 89.25 386 THR A CA 1
ATOM 2962 C C . THR A 1 386 ? -4.219 0.783 -21.032 1.00 89.25 386 THR A C 1
ATOM 2964 O O . THR A 1 386 ? -3.047 1.149 -21.146 1.00 89.25 386 THR A O 1
ATOM 2967 N N . LYS A 1 387 ? -4.670 -0.331 -21.624 1.00 93.31 387 LYS A N 1
ATOM 2968 C CA . LYS A 1 387 ? -3.878 -1.206 -22.503 1.00 93.31 387 LYS A CA 1
ATOM 2969 C C . LYS A 1 387 ? -3.390 -0.466 -23.749 1.00 93.31 387 LYS A C 1
ATOM 2971 O O . LYS A 1 387 ? -4.164 0.210 -24.415 1.00 93.31 387 LYS A O 1
ATOM 2976 N N . GLY A 1 388 ? -2.109 -0.639 -24.080 1.00 94.12 388 GLY A N 1
ATOM 2977 C CA . GLY A 1 388 ? -1.471 0.038 -25.218 1.00 94.12 388 GLY A CA 1
ATOM 2978 C C . GLY A 1 388 ? -1.206 1.533 -24.997 1.00 94.12 388 GLY A C 1
ATOM 2979 O O . GLY A 1 388 ? -0.791 2.220 -25.927 1.00 94.12 388 GLY A O 1
ATOM 2980 N N . MET A 1 389 ? -1.420 2.044 -23.780 1.00 97.38 389 MET A N 1
ATOM 2981 C CA . MET A 1 389 ? -1.184 3.444 -23.443 1.00 97.38 389 MET A CA 1
ATOM 2982 C C . MET A 1 389 ? -0.062 3.615 -22.429 1.00 97.38 389 MET A C 1
ATOM 2984 O O . MET A 1 389 ? 0.174 2.780 -21.548 1.00 97.38 389 MET A O 1
ATOM 2988 N N . ALA A 1 390 ? 0.620 4.744 -22.552 1.00 98.00 390 ALA A N 1
ATOM 2989 C CA . ALA A 1 390 ? 1.701 5.144 -21.680 1.00 98.00 390 ALA A CA 1
ATOM 2990 C C . ALA A 1 390 ? 1.590 6.628 -21.338 1.00 98.00 390 ALA A C 1
ATOM 2992 O O . ALA A 1 390 ? 0.988 7.404 -22.078 1.00 98.00 390 ALA A O 1
ATOM 2993 N N . VAL A 1 391 ? 2.198 7.031 -20.228 1.00 97.75 391 VAL A N 1
ATOM 2994 C CA . VAL A 1 391 ? 2.260 8.433 -19.810 1.00 97.75 391 VAL A CA 1
ATOM 2995 C C . VAL A 1 391 ? 3.706 8.914 -19.780 1.00 97.75 391 VAL A C 1
ATOM 2997 O O . VAL A 1 391 ? 4.595 8.235 -19.261 1.00 97.75 391 VAL A O 1
ATOM 3000 N N . GLN A 1 392 ? 3.942 10.090 -20.359 1.00 97.62 392 GLN A N 1
ATOM 3001 C CA . GLN A 1 392 ? 5.208 10.803 -20.271 1.00 97.62 392 GLN A CA 1
ATOM 3002 C C . GLN A 1 392 ? 5.319 11.464 -18.895 1.00 97.62 392 GLN A C 1
ATOM 3004 O O . GLN A 1 392 ? 4.623 12.434 -18.593 1.00 97.62 392 GLN A O 1
ATOM 3009 N N . LEU A 1 393 ? 6.234 10.947 -18.081 1.00 95.38 393 LEU A N 1
ATOM 3010 C CA . LEU A 1 393 ? 6.651 11.517 -16.804 1.00 95.38 393 LEU A CA 1
ATOM 3011 C C . LEU A 1 393 ? 7.995 12.239 -16.962 1.00 95.38 393 LEU A C 1
ATOM 3013 O O . LEU A 1 393 ? 8.676 12.115 -17.984 1.00 95.38 393 LEU A O 1
ATOM 3017 N N . LYS A 1 394 ? 8.413 12.991 -15.940 1.00 92.00 394 LYS A N 1
ATOM 3018 C CA . LYS A 1 394 ? 9.616 13.841 -15.993 1.00 92.00 394 LYS A CA 1
ATOM 3019 C C . LYS A 1 394 ? 10.912 13.073 -16.298 1.00 92.00 394 LYS A C 1
ATOM 3021 O O . LYS A 1 394 ? 11.797 13.617 -16.954 1.00 92.00 394 LYS A O 1
ATOM 3026 N N . LYS A 1 395 ? 11.030 11.823 -15.835 1.00 93.12 395 LYS A N 1
ATOM 3027 C CA . LYS A 1 395 ? 12.239 10.983 -15.977 1.00 93.12 395 LYS A CA 1
ATOM 3028 C C . LYS A 1 395 ? 12.047 9.714 -16.821 1.00 93.12 395 LYS A C 1
ATOM 3030 O O . LYS A 1 395 ? 12.942 8.868 -16.868 1.00 93.12 395 LYS A O 1
ATOM 3035 N N . GLY A 1 396 ? 10.911 9.565 -17.503 1.00 95.19 396 GLY A N 1
ATOM 3036 C CA . GLY A 1 396 ? 10.650 8.410 -18.361 1.00 95.19 396 GLY A CA 1
ATOM 3037 C C . GLY A 1 396 ? 9.206 8.318 -18.843 1.00 95.19 396 GLY A C 1
ATOM 3038 O O . GLY A 1 396 ? 8.344 9.076 -18.414 1.00 95.19 396 GLY A O 1
ATOM 3039 N N . VAL A 1 397 ? 8.953 7.365 -19.734 1.00 97.62 397 VAL A N 1
ATOM 3040 C CA . VAL A 1 397 ? 7.608 6.979 -20.177 1.00 97.62 397 VAL A CA 1
ATOM 3041 C C . VAL A 1 397 ? 7.243 5.679 -19.468 1.00 97.62 397 VAL A C 1
ATOM 3043 O O . VAL A 1 397 ? 8.056 4.754 -19.467 1.00 97.62 397 VAL A O 1
ATOM 3046 N N . VAL A 1 398 ? 6.055 5.593 -18.867 1.00 97.62 398 VAL A N 1
ATOM 3047 C CA . VAL A 1 398 ? 5.606 4.406 -18.109 1.00 97.62 398 VAL A CA 1
ATOM 3048 C C . VAL A 1 398 ? 4.281 3.851 -18.633 1.00 97.62 398 VAL A C 1
ATOM 3050 O O . VAL A 1 398 ? 3.420 4.609 -19.077 1.00 97.62 398 VAL A O 1
ATOM 3053 N N . SER A 1 399 ? 4.109 2.527 -18.577 1.00 98.19 399 SER A N 1
ATOM 3054 C CA . SER A 1 399 ? 2.873 1.839 -18.986 1.00 98.19 399 SER A CA 1
ATOM 3055 C C . SER A 1 399 ? 1.705 2.166 -18.053 1.00 98.19 399 SER A C 1
ATOM 3057 O O . SER A 1 399 ? 1.754 1.822 -16.872 1.00 98.19 399 SER A O 1
ATOM 3059 N N . LEU A 1 400 ? 0.621 2.745 -18.582 1.00 97.69 400 LEU A N 1
ATOM 3060 C CA . LEU A 1 400 ? -0.603 2.964 -17.800 1.00 97.69 400 LEU A CA 1
ATOM 3061 C C . LEU A 1 400 ? -1.284 1.642 -17.430 1.00 97.69 400 LEU A C 1
ATOM 3063 O O . LEU A 1 400 ? -1.845 1.533 -16.340 1.00 97.69 400 LEU A O 1
ATOM 3067 N N . GLU A 1 401 ? -1.200 0.623 -18.294 1.00 97.50 401 GLU A N 1
ATOM 3068 C CA . GLU A 1 401 ? -1.714 -0.709 -17.968 1.00 97.50 401 GLU A CA 1
ATOM 3069 C C . GLU A 1 401 ? -0.982 -1.302 -16.763 1.00 97.50 401 GLU A C 1
ATOM 3071 O O . GLU A 1 401 ? -1.648 -1.721 -15.822 1.00 97.50 401 GLU A O 1
ATOM 3076 N N . LEU A 1 402 ? 0.359 -1.285 -16.727 1.00 97.94 402 LEU A N 1
ATOM 3077 C CA . LEU A 1 402 ? 1.092 -1.845 -15.584 1.00 97.94 402 LEU A CA 1
ATOM 3078 C C . LEU A 1 402 ? 0.694 -1.155 -14.275 1.00 97.94 402 LEU A C 1
ATOM 3080 O O . LEU A 1 402 ? 0.429 -1.840 -13.290 1.00 97.94 402 LEU A O 1
ATOM 3084 N N . LEU A 1 403 ? 0.600 0.178 -14.266 1.00 96.88 403 LEU A N 1
ATOM 3085 C CA . LEU A 1 403 ? 0.232 0.927 -13.061 1.00 96.88 403 LEU A CA 1
ATOM 3086 C C . LEU A 1 403 ? -1.191 0.616 -12.586 1.00 96.88 403 LEU A C 1
ATOM 3088 O O . LEU A 1 403 ? -1.404 0.392 -11.395 1.00 96.88 403 LEU A O 1
ATOM 3092 N N . PHE A 1 404 ? -2.150 0.533 -13.510 1.00 97.56 404 PHE A N 1
ATOM 3093 C CA . PHE A 1 404 ? -3.513 0.104 -13.203 1.00 97.56 404 PHE A CA 1
ATOM 3094 C C . PHE A 1 404 ? -3.543 -1.313 -12.603 1.00 97.56 404 PHE A C 1
ATOM 3096 O O . PHE A 1 404 ? -4.154 -1.526 -11.556 1.00 97.56 404 PHE A O 1
ATOM 3103 N N . ARG A 1 405 ? -2.833 -2.275 -13.212 1.00 97.50 405 ARG A N 1
ATOM 3104 C CA . ARG A 1 405 ? -2.750 -3.664 -12.720 1.00 97.50 405 ARG A CA 1
ATOM 3105 C C . ARG A 1 405 ? -2.115 -3.736 -11.328 1.00 97.50 405 ARG A C 1
ATOM 3107 O O . ARG A 1 405 ? -2.601 -4.491 -10.489 1.00 97.50 405 ARG A O 1
ATOM 3114 N N . SER A 1 406 ? -1.087 -2.923 -11.066 1.00 97.12 406 SER A N 1
ATOM 3115 C CA . SER A 1 406 ? -0.458 -2.821 -9.745 1.00 97.12 406 SER A CA 1
ATOM 3116 C C . SER A 1 406 ? -1.451 -2.367 -8.670 1.00 97.12 406 SER A C 1
ATOM 3118 O O . SER A 1 406 ? -1.515 -2.986 -7.608 1.00 97.12 406 SER A O 1
ATOM 3120 N N . TYR A 1 407 ? -2.272 -1.346 -8.951 1.00 96.81 407 TYR A N 1
ATOM 3121 C CA . TYR A 1 407 ? -3.318 -0.902 -8.021 1.00 96.81 407 TYR A CA 1
ATOM 3122 C C . TYR A 1 407 ? -4.416 -1.952 -7.808 1.00 96.81 407 TYR A C 1
ATOM 3124 O O . TYR A 1 407 ? -4.842 -2.139 -6.672 1.00 96.81 407 TYR A O 1
ATOM 3132 N N . VAL A 1 408 ? -4.849 -2.674 -8.849 1.00 97.44 408 VAL A N 1
ATOM 3133 C CA . VAL A 1 408 ? -5.849 -3.754 -8.708 1.00 97.44 408 VAL A CA 1
ATOM 3134 C C . VAL A 1 408 ? -5.338 -4.873 -7.790 1.00 97.44 408 VAL A C 1
ATOM 3136 O O . VAL A 1 408 ? -6.069 -5.333 -6.914 1.00 97.44 408 VAL A O 1
ATOM 3139 N N . GLU A 1 409 ? -4.079 -5.292 -7.934 1.00 96.81 409 GLU A N 1
ATOM 3140 C CA . GLU A 1 409 ? -3.481 -6.314 -7.064 1.00 96.81 409 GLU A CA 1
ATOM 3141 C C . GLU A 1 409 ? -3.291 -5.827 -5.617 1.00 96.81 409 GLU A C 1
ATOM 3143 O O . GLU A 1 409 ? -3.620 -6.561 -4.681 1.00 96.81 409 GLU A O 1
ATOM 3148 N N . ALA A 1 410 ? -2.823 -4.588 -5.418 1.00 95.31 410 ALA A N 1
ATOM 3149 C CA . ALA A 1 410 ? -2.658 -3.991 -4.090 1.00 95.31 410 ALA A CA 1
ATOM 3150 C C . ALA A 1 410 ? -4.005 -3.833 -3.354 1.00 95.31 410 ALA A C 1
ATOM 3152 O O . ALA A 1 410 ? -4.148 -4.286 -2.218 1.00 95.31 410 ALA A O 1
ATOM 3153 N N . LEU A 1 411 ? -5.025 -3.284 -4.023 1.00 96.19 411 LEU A N 1
ATOM 3154 C CA . LEU A 1 411 ? -6.369 -3.126 -3.458 1.00 96.19 411 LEU A CA 1
ATOM 3155 C C . LEU A 1 411 ? -7.059 -4.477 -3.205 1.00 96.19 411 LEU A C 1
ATOM 3157 O O . LEU A 1 411 ? -7.752 -4.618 -2.201 1.00 96.19 411 LEU A O 1
ATOM 3161 N N . SER A 1 412 ? -6.846 -5.494 -4.053 1.00 96.62 412 SER A N 1
ATOM 3162 C CA . SER A 1 412 ? -7.353 -6.857 -3.809 1.00 96.62 412 SER A CA 1
ATOM 3163 C C . SER A 1 412 ? -6.735 -7.486 -2.552 1.00 96.62 412 SER A C 1
ATOM 3165 O O . SER A 1 412 ? -7.444 -8.140 -1.783 1.00 96.62 412 SER A O 1
ATOM 3167 N N . ASN A 1 413 ? -5.440 -7.247 -2.290 1.00 95.62 413 ASN A N 1
ATOM 3168 C CA . ASN A 1 413 ? -4.794 -7.673 -1.044 1.00 95.62 413 ASN A CA 1
ATOM 3169 C C . ASN A 1 413 ? -5.408 -6.992 0.178 1.00 95.62 413 ASN A C 1
ATOM 3171 O O . ASN A 1 413 ? -5.778 -7.674 1.135 1.00 95.62 413 ASN A O 1
ATOM 3175 N N . GLU A 1 414 ? -5.498 -5.666 0.143 1.00 96.31 414 GLU A N 1
ATOM 3176 C CA . GLU A 1 414 ? -5.951 -4.851 1.264 1.00 96.31 414 GLU A CA 1
ATOM 3177 C C . GLU A 1 414 ? -7.442 -5.053 1.555 1.00 96.31 414 GLU A C 1
ATOM 3179 O O . GLU A 1 414 ? -7.809 -5.531 2.628 1.00 96.31 414 GLU A O 1
ATOM 3184 N N . ILE A 1 415 ? -8.309 -4.755 0.585 1.00 97.12 415 ILE A N 1
ATOM 3185 C CA . ILE A 1 415 ? -9.764 -4.800 0.765 1.00 97.12 415 ILE A CA 1
ATOM 3186 C C . ILE A 1 415 ? -10.239 -6.241 0.962 1.00 97.12 415 ILE A C 1
ATOM 3188 O O . ILE A 1 415 ? -11.093 -6.474 1.811 1.00 97.12 415 ILE A O 1
ATOM 3192 N N . GLY A 1 416 ? -9.653 -7.223 0.267 1.00 96.19 416 GLY A N 1
ATOM 3193 C CA . GLY A 1 416 ? -9.985 -8.637 0.474 1.00 96.19 416 GLY A CA 1
ATOM 3194 C C . GLY A 1 416 ? -9.696 -9.113 1.901 1.00 96.19 416 GLY A C 1
ATOM 3195 O O . GLY A 1 416 ? -10.515 -9.808 2.503 1.00 96.19 416 GLY A O 1
ATOM 3196 N N . ALA A 1 417 ? -8.570 -8.693 2.485 1.00 96.31 417 ALA A N 1
ATOM 3197 C CA . ALA A 1 417 ? -8.251 -9.018 3.872 1.00 96.31 417 ALA A CA 1
ATOM 3198 C C . ALA A 1 417 ? -9.141 -8.256 4.869 1.00 96.31 417 ALA A C 1
ATOM 3200 O O . ALA A 1 417 ? -9.555 -8.834 5.875 1.00 96.31 417 ALA A O 1
ATOM 3201 N N . LEU A 1 418 ? -9.481 -6.992 4.593 1.00 97.31 418 LEU A N 1
ATOM 3202 C CA . LEU A 1 418 ? -10.375 -6.193 5.440 1.00 97.31 418 LEU A CA 1
ATOM 3203 C C . LEU A 1 418 ? -11.818 -6.716 5.423 1.00 97.31 418 LEU A C 1
ATOM 3205 O O . LEU A 1 418 ? -12.406 -6.883 6.485 1.00 97.31 418 LEU A O 1
ATOM 3209 N N . GLU A 1 419 ? -12.375 -7.052 4.259 1.00 96.44 419 GLU A N 1
ATOM 3210 C CA . GLU A 1 419 ? -13.711 -7.657 4.143 1.00 96.44 419 GLU A CA 1
ATOM 3211 C C . GLU A 1 419 ? -13.783 -9.033 4.826 1.00 96.44 419 GLU A C 1
ATOM 3213 O O . GLU A 1 419 ? -14.811 -9.367 5.417 1.00 96.44 419 GLU A O 1
ATOM 3218 N N . ALA A 1 420 ? -12.696 -9.814 4.821 1.00 94.56 420 ALA A N 1
ATOM 3219 C CA . ALA A 1 420 ? -12.634 -11.080 5.548 1.00 94.56 420 ALA A CA 1
ATOM 3220 C C . ALA A 1 420 ? -12.487 -10.899 7.075 1.00 94.56 420 ALA A C 1
ATOM 3222 O O . ALA A 1 420 ? -13.111 -11.628 7.849 1.00 94.56 420 ALA A O 1
ATOM 3223 N N . THR A 1 421 ? -11.670 -9.942 7.531 1.00 95.19 421 THR A N 1
ATOM 3224 C CA . THR A 1 421 ? -11.349 -9.766 8.961 1.00 95.19 421 THR A CA 1
ATOM 3225 C C . THR A 1 421 ? -12.303 -8.857 9.725 1.00 95.19 421 THR A C 1
ATOM 3227 O O . THR A 1 421 ? -12.527 -9.110 10.906 1.00 95.19 421 THR A O 1
ATOM 3230 N N . CYS A 1 422 ? -12.885 -7.834 9.104 1.00 96.25 422 CYS A N 1
ATOM 3231 C CA . CYS A 1 422 ? -13.715 -6.837 9.775 1.00 96.25 422 CYS A CA 1
ATOM 3232 C C . CYS A 1 422 ? -15.203 -7.071 9.492 1.00 96.25 422 CYS A C 1
ATOM 3234 O O . CYS A 1 422 ? -15.638 -7.001 8.347 1.00 96.25 422 CYS A O 1
ATOM 3236 N N . LEU A 1 423 ? -16.019 -7.251 10.538 1.00 94.69 423 LEU A N 1
ATOM 3237 C CA . LEU A 1 423 ? -17.478 -7.410 10.391 1.00 94.69 423 LEU A CA 1
ATOM 3238 C C . LEU A 1 423 ? -18.173 -6.134 9.879 1.00 94.69 423 LEU A C 1
ATOM 3240 O O . LEU A 1 423 ? -19.147 -6.205 9.130 1.00 94.69 423 LEU A O 1
ATOM 3244 N N . LYS A 1 424 ? -17.687 -4.961 10.303 1.00 97.00 424 LYS A N 1
ATOM 3245 C CA . LYS A 1 424 ? -18.045 -3.638 9.770 1.00 97.00 424 LYS A CA 1
ATOM 3246 C C . LYS A 1 424 ? -16.868 -2.686 9.955 1.00 97.00 424 LYS A C 1
ATOM 3248 O O . LYS A 1 424 ? -16.275 -2.680 11.036 1.00 97.00 424 LYS A O 1
ATOM 3253 N N . TYR A 1 425 ? -16.554 -1.869 8.952 1.00 98.62 425 TYR A N 1
ATOM 3254 C CA . TYR A 1 425 ? -15.432 -0.935 9.057 1.00 98.62 425 TYR A CA 1
ATOM 3255 C C . TYR A 1 425 ? -15.623 0.405 8.334 1.00 98.62 425 TYR A C 1
ATOM 3257 O O . TYR A 1 425 ? -16.382 0.524 7.374 1.00 98.62 425 TYR A O 1
ATOM 3265 N N . VAL A 1 426 ? -14.907 1.412 8.828 1.00 98.69 426 VAL A N 1
ATOM 3266 C CA . VAL A 1 426 ? -14.731 2.746 8.248 1.00 98.69 426 VAL A CA 1
ATOM 3267 C C . VAL A 1 426 ? -13.310 2.800 7.708 1.00 98.69 426 VAL A C 1
ATOM 3269 O O . VAL A 1 426 ? -12.361 2.718 8.479 1.00 98.69 426 VAL A O 1
ATOM 3272 N N . TYR A 1 427 ? -13.150 2.886 6.395 1.00 98.50 427 TYR A N 1
ATOM 3273 C CA . TYR A 1 427 ? -11.846 2.941 5.747 1.00 98.50 427 TYR A CA 1
ATOM 3274 C C . TYR A 1 427 ? -11.401 4.389 5.560 1.00 98.50 427 TYR A C 1
ATOM 3276 O O . TYR A 1 427 ? -12.170 5.205 5.055 1.00 98.50 427 TYR A O 1
ATOM 3284 N N . THR A 1 428 ? -10.166 4.706 5.945 1.00 97.31 428 THR A N 1
ATOM 3285 C CA . THR A 1 428 ? -9.523 5.984 5.609 1.00 97.31 428 THR A CA 1
ATOM 3286 C C . THR A 1 428 ? -8.409 5.753 4.602 1.00 97.31 428 THR A C 1
ATOM 3288 O O . THR A 1 428 ? -7.748 4.724 4.673 1.00 97.31 428 THR A O 1
ATOM 3291 N N . SER A 1 429 ? -8.192 6.701 3.690 1.00 94.44 429 SER A N 1
ATOM 3292 C CA . SER A 1 429 ? -7.068 6.690 2.747 1.00 94.44 429 SER A CA 1
ATOM 3293 C C . SER A 1 429 ? -6.529 8.100 2.553 1.00 94.44 429 SER A C 1
ATOM 3295 O O . SER A 1 429 ? -7.291 9.069 2.528 1.00 94.44 429 SER A O 1
ATOM 3297 N N . ASP A 1 430 ? -5.219 8.210 2.365 1.00 91.25 430 ASP A N 1
ATOM 3298 C CA . ASP A 1 430 ? -4.522 9.461 2.080 1.00 91.25 430 ASP A CA 1
ATOM 3299 C C . ASP A 1 430 ? -3.812 9.346 0.718 1.00 91.25 430 ASP A C 1
ATOM 3301 O O . ASP A 1 430 ? -3.308 8.270 0.390 1.00 91.25 430 ASP A O 1
ATOM 3305 N N . PRO A 1 431 ? -3.749 10.413 -0.096 1.00 88.50 431 PRO A N 1
ATOM 3306 C CA . PRO A 1 431 ? -3.136 10.372 -1.418 1.00 88.50 431 PRO A CA 1
ATOM 3307 C C . PRO A 1 431 ? -1.638 10.044 -1.319 1.00 88.50 431 PRO A C 1
ATOM 3309 O O . PRO A 1 431 ? -0.976 10.471 -0.367 1.00 88.50 431 PRO A O 1
ATOM 3312 N N . PRO A 1 432 ? -1.048 9.374 -2.325 1.00 84.06 432 PRO A N 1
ATOM 3313 C CA . PRO A 1 432 ? 0.360 8.968 -2.327 1.00 84.06 432 PRO A CA 1
ATOM 3314 C C . PRO A 1 432 ? 1.334 10.143 -2.568 1.00 84.06 432 PRO A C 1
ATOM 3316 O O . PRO A 1 432 ? 2.413 9.956 -3.119 1.00 84.06 432 PRO A O 1
ATOM 3319 N N . ALA A 1 433 ? 0.980 11.371 -2.171 1.00 76.00 433 ALA A N 1
ATOM 3320 C CA . ALA A 1 433 ? 1.643 12.613 -2.572 1.00 76.00 433 ALA A CA 1
ATOM 3321 C C . ALA A 1 433 ? 3.150 12.663 -2.245 1.00 76.00 433 ALA A C 1
ATOM 3323 O O . ALA A 1 433 ? 3.937 13.180 -3.036 1.00 76.00 433 ALA A O 1
ATOM 3324 N N . ILE A 1 434 ? 3.579 12.088 -1.115 1.00 73.69 434 ILE A N 1
ATOM 3325 C CA . ILE A 1 434 ? 5.006 12.024 -0.741 1.00 73.69 434 ILE A CA 1
ATOM 3326 C C . ILE A 1 434 ? 5.822 11.113 -1.676 1.00 73.69 434 ILE A C 1
ATOM 3328 O O . ILE A 1 434 ? 7.002 11.371 -1.917 1.00 73.69 434 ILE A O 1
ATOM 3332 N N . PHE A 1 435 ? 5.164 10.107 -2.258 1.00 78.38 435 PHE A N 1
ATOM 3333 C CA . PHE A 1 435 ? 5.702 9.151 -3.225 1.00 78.38 435 PHE A CA 1
ATOM 3334 C C . PHE A 1 435 ? 5.477 9.589 -4.683 1.00 78.38 435 PHE A C 1
ATOM 3336 O O . PHE A 1 435 ? 5.873 8.887 -5.605 1.00 78.38 435 PHE A O 1
ATOM 3343 N N . ALA A 1 436 ? 4.854 10.750 -4.903 1.00 80.19 436 ALA A N 1
ATOM 3344 C CA . ALA A 1 436 ? 4.363 11.239 -6.191 1.00 80.19 436 ALA A CA 1
ATOM 3345 C C . ALA A 1 436 ? 5.273 12.326 -6.811 1.00 80.19 436 ALA A C 1
ATOM 3347 O O . ALA A 1 436 ? 4.810 13.227 -7.507 1.00 80.19 436 ALA A O 1
ATOM 3348 N N . ARG A 1 437 ? 6.590 12.303 -6.546 1.00 84.00 437 ARG A N 1
ATOM 3349 C CA . ARG A 1 437 ? 7.495 13.376 -7.019 1.00 84.00 437 ARG A CA 1
ATOM 3350 C C . ARG A 1 437 ? 7.727 13.362 -8.527 1.00 84.00 437 ARG A C 1
ATOM 3352 O O . ARG A 1 437 ? 7.924 14.419 -9.123 1.00 84.00 437 ARG A O 1
ATOM 3359 N N . GLU A 1 438 ? 7.726 12.181 -9.139 1.00 87.00 438 GLU A N 1
ATOM 3360 C CA . GLU A 1 438 ? 7.906 12.016 -10.586 1.00 87.00 438 GLU A CA 1
ATOM 3361 C C . GLU A 1 438 ? 6.593 11.707 -11.329 1.00 87.00 438 GLU A C 1
ATOM 3363 O O . GLU A 1 438 ? 6.582 11.712 -12.560 1.00 87.00 438 GLU A O 1
ATOM 3368 N N . CYS A 1 439 ? 5.492 11.458 -10.610 1.00 85.50 439 CYS A N 1
ATOM 3369 C CA . CYS A 1 439 ? 4.171 11.144 -11.158 1.00 85.50 439 CYS A CA 1
ATOM 3370 C C . CYS A 1 439 ? 3.091 11.921 -10.403 1.00 85.50 439 CYS A C 1
ATOM 3372 O O . CYS A 1 439 ? 3.015 11.794 -9.192 1.00 85.50 439 CYS A O 1
ATOM 3374 N N . ASP A 1 440 ? 2.241 12.677 -11.099 1.00 89.12 440 ASP A N 1
ATOM 3375 C CA . ASP A 1 440 ? 1.221 13.526 -10.470 1.00 89.12 440 ASP A CA 1
ATOM 3376 C C . ASP A 1 440 ? 0.258 12.735 -9.560 1.00 89.12 440 ASP A C 1
ATOM 3378 O O . ASP A 1 440 ? -0.259 11.681 -9.949 1.00 89.12 440 ASP A O 1
ATOM 3382 N N . ALA A 1 441 ? -0.001 13.252 -8.354 1.00 90.50 441 ALA A N 1
ATOM 3383 C CA . ALA A 1 441 ? -0.851 12.590 -7.364 1.00 90.50 441 ALA A CA 1
ATOM 3384 C C . ALA A 1 441 ? -2.299 12.404 -7.856 1.00 90.50 441 ALA A C 1
ATOM 3386 O O . ALA A 1 441 ? -2.907 11.377 -7.565 1.00 90.50 441 ALA A O 1
ATOM 3387 N N . THR A 1 442 ? -2.823 13.329 -8.667 1.00 94.56 442 THR A N 1
ATOM 3388 C CA . THR A 1 442 ? -4.145 13.221 -9.304 1.00 94.56 442 THR A CA 1
ATOM 3389 C C . THR A 1 442 ? -4.204 11.988 -10.198 1.00 94.56 442 THR A C 1
ATOM 3391 O O . THR A 1 442 ? -5.144 11.203 -10.111 1.00 94.56 442 THR A O 1
ATOM 3394 N N . LEU A 1 443 ? -3.177 11.762 -11.029 1.00 95.06 443 LEU A N 1
ATOM 3395 C CA . LEU A 1 443 ? -3.113 10.593 -11.912 1.00 95.06 443 LEU A CA 1
ATOM 3396 C C . LEU A 1 443 ? -3.096 9.285 -11.108 1.00 95.06 443 LEU A C 1
ATOM 3398 O O . LEU A 1 443 ? -3.815 8.346 -11.455 1.00 95.06 443 LEU A O 1
ATOM 3402 N N . LEU A 1 444 ? -2.328 9.237 -10.017 1.00 94.38 444 LEU A N 1
ATOM 3403 C CA . LEU A 1 444 ? -2.291 8.080 -9.120 1.00 94.38 444 LEU A CA 1
ATOM 3404 C C . LEU A 1 444 ? -3.650 7.835 -8.444 1.00 94.38 444 LEU A C 1
ATOM 3406 O O . LEU A 1 444 ? -4.133 6.703 -8.453 1.00 94.38 444 LEU A O 1
ATOM 3410 N N . ASN A 1 445 ? -4.323 8.884 -7.965 1.00 95.31 445 ASN A N 1
ATOM 3411 C CA . ASN A 1 445 ? -5.660 8.765 -7.382 1.00 95.31 445 ASN A CA 1
ATOM 3412 C C . ASN A 1 445 ? -6.702 8.278 -8.408 1.00 95.31 445 ASN A C 1
ATOM 3414 O O . ASN A 1 445 ? -7.514 7.406 -8.096 1.00 95.31 445 ASN A O 1
ATOM 3418 N N . ARG A 1 446 ? -6.682 8.790 -9.652 1.00 96.50 446 ARG A N 1
ATOM 3419 C CA . ARG A 1 446 ? -7.583 8.324 -10.730 1.00 96.50 446 ARG A CA 1
ATOM 3420 C C . ARG A 1 446 ? -7.331 6.855 -11.072 1.00 96.50 446 ARG A C 1
ATOM 3422 O O . ARG A 1 446 ? -8.293 6.112 -11.267 1.00 96.50 446 ARG A O 1
ATOM 3429 N N . LEU A 1 447 ? -6.070 6.414 -11.102 1.00 96.44 447 LEU A N 1
ATOM 3430 C CA . LEU A 1 447 ? -5.716 5.001 -11.279 1.00 96.44 447 LEU A CA 1
ATOM 3431 C C . LEU A 1 447 ? -6.235 4.137 -10.117 1.00 96.44 447 LEU A C 1
ATOM 3433 O O . LEU A 1 447 ? -6.851 3.104 -10.374 1.00 96.44 447 LEU A O 1
ATOM 3437 N N . GLN A 1 448 ? -6.063 4.575 -8.865 1.00 96.06 448 GLN A N 1
ATOM 3438 C CA . GLN A 1 448 ? -6.554 3.870 -7.675 1.00 96.06 448 GLN A CA 1
ATOM 3439 C C . GLN A 1 448 ? -8.091 3.771 -7.657 1.00 96.06 448 GLN A C 1
ATOM 3441 O O . GLN A 1 448 ? -8.632 2.686 -7.450 1.00 96.06 448 GLN A O 1
ATOM 3446 N N . ALA A 1 449 ? -8.810 4.863 -7.939 1.00 97.50 449 ALA A N 1
ATOM 3447 C CA . ALA A 1 449 ? -10.273 4.869 -8.024 1.00 97.50 449 ALA A CA 1
ATOM 3448 C C . ALA A 1 449 ? -10.791 3.976 -9.169 1.00 97.50 449 ALA A C 1
ATOM 3450 O O . ALA A 1 449 ? -11.759 3.235 -8.997 1.00 97.50 449 ALA A O 1
ATOM 3451 N N . THR A 1 450 ? -10.112 3.975 -10.320 1.00 98.00 450 THR A N 1
ATOM 3452 C CA . THR A 1 450 ? -10.464 3.109 -11.460 1.00 98.00 450 THR A CA 1
ATOM 3453 C C . THR A 1 450 ? -10.198 1.633 -11.151 1.00 98.00 450 THR A C 1
ATOM 3455 O O . THR A 1 450 ? -11.017 0.777 -11.485 1.00 98.00 450 THR A O 1
ATOM 3458 N N . ALA A 1 451 ? -9.099 1.322 -10.459 1.00 97.62 451 ALA A N 1
ATOM 3459 C CA . ALA A 1 451 ? -8.795 -0.025 -9.979 1.00 97.62 451 ALA A CA 1
ATOM 3460 C C . ALA A 1 451 ? -9.812 -0.515 -8.933 1.00 97.62 451 ALA A C 1
ATOM 3462 O O . ALA A 1 451 ? -10.248 -1.666 -8.997 1.00 97.62 451 ALA A O 1
ATOM 3463 N N . LEU A 1 452 ? -10.257 0.360 -8.024 1.00 98.00 452 LEU A N 1
ATOM 3464 C CA . LEU A 1 452 ? -11.335 0.054 -7.083 1.00 98.00 452 LEU A CA 1
ATOM 3465 C C . LEU A 1 452 ? -12.653 -0.230 -7.815 1.00 98.00 452 LEU A C 1
ATOM 3467 O O . LEU A 1 452 ? -13.295 -1.240 -7.536 1.00 98.00 452 LEU A O 1
ATOM 3471 N N . LYS A 1 453 ? -13.022 0.605 -8.794 1.00 98.00 453 LYS A N 1
ATOM 3472 C CA . LYS A 1 453 ? -14.228 0.411 -9.615 1.00 98.00 453 LYS A CA 1
ATOM 3473 C C . LYS A 1 453 ? -14.200 -0.921 -10.367 1.00 98.00 453 LYS A C 1
ATOM 3475 O O . LYS A 1 453 ? -15.201 -1.629 -10.409 1.00 98.00 453 LYS A O 1
ATOM 3480 N N . HIS A 1 454 ? -13.044 -1.285 -10.926 1.00 97.19 454 HIS A N 1
ATOM 3481 C CA . HIS A 1 454 ? -12.825 -2.585 -11.564 1.00 97.19 454 HIS A CA 1
ATOM 3482 C C . HIS A 1 454 ? -13.054 -3.746 -10.584 1.00 97.19 454 HIS A C 1
ATOM 3484 O O . HIS A 1 454 ? -13.812 -4.663 -10.895 1.00 97.19 454 HIS A O 1
ATOM 3490 N N . LEU A 1 455 ? -12.479 -3.680 -9.377 1.00 97.12 455 LEU A N 1
ATOM 3491 C CA . LEU A 1 455 ? -12.675 -4.702 -8.341 1.00 97.12 455 LEU A CA 1
ATOM 3492 C C . LEU A 1 455 ? -14.134 -4.815 -7.876 1.00 97.12 455 LEU A C 1
ATOM 3494 O O . LEU A 1 455 ? -14.620 -5.934 -7.720 1.00 97.12 455 LEU A O 1
ATOM 3498 N N . VAL A 1 456 ? -14.834 -3.692 -7.683 1.00 97.44 456 VAL A N 1
ATOM 3499 C CA . VAL A 1 456 ? -16.265 -3.658 -7.321 1.00 97.44 456 VAL A CA 1
ATOM 3500 C C . VAL A 1 456 ? -17.112 -4.326 -8.407 1.00 97.44 456 VAL A C 1
ATOM 3502 O O . VAL A 1 456 ? -17.912 -5.210 -8.102 1.00 97.44 456 VAL A O 1
ATOM 3505 N N . ASN A 1 457 ? -16.895 -3.959 -9.673 1.00 96.69 457 ASN A N 1
ATOM 3506 C CA . ASN A 1 457 ? -17.637 -4.503 -10.813 1.00 96.69 457 ASN A CA 1
ATOM 3507 C C . ASN A 1 457 ? -17.397 -6.007 -11.018 1.00 96.69 457 ASN A C 1
ATOM 3509 O O . ASN A 1 457 ? -18.323 -6.730 -11.378 1.00 96.69 457 ASN A O 1
ATOM 3513 N N . LEU A 1 458 ? -16.166 -6.478 -10.797 1.00 96.69 458 LEU A N 1
ATOM 3514 C CA . LEU A 1 458 ? -15.794 -7.886 -10.952 1.00 96.69 458 LEU A CA 1
ATOM 3515 C C . LEU A 1 458 ? -16.241 -8.760 -9.764 1.00 96.69 458 LEU A C 1
ATOM 3517 O O . LEU A 1 458 ? -16.378 -9.973 -9.909 1.00 96.69 458 LEU A O 1
ATOM 3521 N N . ASN A 1 459 ? -16.496 -8.160 -8.596 1.00 96.00 459 ASN A N 1
ATOM 3522 C CA . ASN A 1 459 ? -16.864 -8.863 -7.363 1.00 96.00 459 ASN A CA 1
ATOM 3523 C C . ASN A 1 459 ? -18.167 -8.303 -6.750 1.00 96.00 459 ASN A C 1
ATOM 3525 O O . ASN A 1 459 ? -18.167 -7.859 -5.593 1.00 96.00 459 ASN A O 1
ATOM 3529 N N . PRO A 1 460 ? -19.293 -8.314 -7.494 1.00 95.31 460 PRO A N 1
ATOM 3530 C CA . PRO A 1 460 ? -20.544 -7.710 -7.048 1.00 95.31 460 PRO A CA 1
ATOM 3531 C C . PRO A 1 460 ? -21.014 -8.321 -5.722 1.00 95.31 460 PRO A C 1
ATOM 3533 O O . PRO A 1 460 ? -21.098 -9.539 -5.566 1.00 95.31 460 PRO A O 1
ATOM 3536 N N . GLY A 1 461 ? -21.302 -7.461 -4.743 1.00 93.38 461 GLY A N 1
ATOM 3537 C CA . GLY A 1 461 ? -21.748 -7.863 -3.405 1.00 93.38 461 GLY A CA 1
ATOM 3538 C C . GLY A 1 461 ? -20.672 -8.459 -2.483 1.00 93.38 461 GLY A C 1
ATOM 3539 O O . GLY A 1 461 ? -21.006 -8.836 -1.358 1.00 93.38 461 GLY A O 1
ATOM 3540 N N . GLN A 1 462 ? -19.399 -8.541 -2.901 1.00 94.88 462 GLN A N 1
ATOM 3541 C CA . GLN A 1 462 ? -18.321 -9.013 -2.018 1.00 94.88 462 GLN A CA 1
ATOM 3542 C C . GLN A 1 462 ? -17.802 -7.924 -1.071 1.00 94.88 462 GLN A C 1
ATOM 3544 O O . GLN A 1 462 ? -17.503 -8.238 0.077 1.00 94.88 462 GLN A O 1
ATOM 3549 N N . ILE A 1 463 ? -17.751 -6.661 -1.514 1.00 96.00 463 ILE A N 1
ATOM 3550 C CA . ILE A 1 463 ? -17.443 -5.507 -0.653 1.00 96.00 463 ILE A CA 1
ATOM 3551 C C . ILE A 1 463 ? -18.740 -5.088 0.048 1.00 96.00 463 ILE A C 1
ATOM 3553 O O . ILE A 1 463 ? -19.579 -4.388 -0.524 1.00 96.00 463 ILE A O 1
ATOM 3557 N N . LYS A 1 464 ? -18.943 -5.595 1.267 1.00 96.06 464 LYS A N 1
ATOM 3558 C CA . LYS A 1 464 ? -20.215 -5.510 2.002 1.00 96.06 464 LYS A CA 1
ATOM 3559 C C . LYS A 1 464 ? -20.058 -5.107 3.464 1.00 96.06 464 LYS A C 1
ATOM 3561 O O . LYS A 1 464 ? -21.067 -4.769 4.088 1.00 96.06 464 LYS A O 1
ATOM 3566 N N . ASN A 1 465 ? -18.849 -5.159 4.020 1.00 97.38 465 ASN A N 1
ATOM 3567 C CA . ASN A 1 465 ? -18.535 -4.827 5.407 1.00 97.38 465 ASN A CA 1
ATOM 3568 C C . ASN A 1 465 ? -18.020 -3.386 5.547 1.00 97.38 465 ASN A C 1
ATOM 3570 O O . ASN A 1 465 ? -18.270 -2.760 6.582 1.00 97.38 465 ASN A O 1
ATOM 3574 N N . MET A 1 466 ? -17.397 -2.826 4.506 1.00 98.56 466 MET A N 1
ATOM 3575 C CA . MET A 1 466 ? -17.100 -1.395 4.411 1.00 98.56 466 MET A CA 1
ATOM 3576 C C . MET A 1 466 ? -18.399 -0.572 4.523 1.00 98.56 466 MET A C 1
ATOM 3578 O O . MET A 1 466 ? -19.364 -0.805 3.795 1.00 98.56 466 MET A O 1
ATOM 3582 N N . ARG A 1 467 ? -18.447 0.370 5.472 1.00 98.56 467 ARG A N 1
ATOM 3583 C CA . ARG A 1 467 ? -19.580 1.293 5.693 1.00 98.56 467 ARG A CA 1
ATOM 3584 C C . ARG A 1 467 ? -19.278 2.698 5.211 1.00 98.56 467 ARG A C 1
ATOM 3586 O O . ARG A 1 467 ? -20.153 3.343 4.648 1.00 98.56 467 ARG A O 1
ATOM 3593 N N . ILE A 1 468 ? -18.046 3.149 5.427 1.00 98.75 468 ILE A N 1
ATOM 3594 C CA . ILE A 1 468 ? -17.570 4.470 5.020 1.00 98.75 468 ILE A CA 1
ATOM 3595 C C . ILE A 1 468 ? -16.214 4.312 4.332 1.00 98.75 468 ILE A C 1
ATOM 3597 O O . ILE A 1 468 ? -15.379 3.539 4.804 1.00 98.75 468 ILE A O 1
ATOM 3601 N N . PHE A 1 469 ? -15.998 5.062 3.255 1.00 98.69 469 PHE A N 1
ATOM 3602 C CA . PHE A 1 469 ? -14.700 5.320 2.639 1.00 98.69 469 PHE A CA 1
ATOM 3603 C C . PHE A 1 469 ? -14.424 6.826 2.736 1.00 98.69 469 PHE A C 1
ATOM 3605 O O . PHE A 1 469 ? -15.120 7.632 2.119 1.00 98.69 469 PHE A O 1
ATOM 3612 N N . ALA A 1 470 ? -13.432 7.214 3.531 1.00 98.25 470 ALA A N 1
ATOM 3613 C CA . ALA A 1 470 ? -13.084 8.606 3.787 1.00 98.25 470 ALA A CA 1
ATOM 3614 C C . ALA A 1 470 ? -11.704 8.929 3.197 1.00 98.25 470 ALA A C 1
ATOM 3616 O O . ALA A 1 470 ? -10.684 8.397 3.645 1.00 98.25 470 ALA A O 1
ATOM 3617 N N . PHE A 1 471 ? -11.670 9.795 2.185 1.00 97.50 471 PHE A N 1
ATOM 3618 C CA . PHE A 1 471 ? -10.446 10.133 1.453 1.00 97.50 471 PHE A CA 1
ATOM 3619 C C . PHE A 1 471 ? -9.899 11.500 1.871 1.00 97.50 471 PHE A C 1
ATOM 3621 O O . PHE A 1 471 ? -10.658 12.459 1.986 1.00 97.50 471 PHE A O 1
ATOM 3628 N N . ASN A 1 472 ? -8.589 11.610 2.097 1.00 95.00 472 ASN A N 1
ATOM 3629 C CA . ASN A 1 472 ? -7.948 12.885 2.418 1.00 95.00 472 ASN A CA 1
ATOM 3630 C C . ASN A 1 472 ? -7.682 13.702 1.148 1.00 95.00 472 ASN A C 1
ATOM 3632 O O . ASN A 1 472 ? -6.663 13.553 0.481 1.00 95.00 472 ASN A O 1
ATOM 3636 N N . ASP A 1 473 ? -8.605 14.581 0.805 1.00 93.88 473 ASP A N 1
ATOM 3637 C CA . ASP A 1 473 ? -8.690 15.225 -0.500 1.00 93.88 473 ASP A CA 1
ATOM 3638 C C . ASP A 1 473 ? -7.833 16.500 -0.650 1.00 93.88 473 ASP A C 1
ATOM 3640 O O . ASP A 1 473 ? -7.895 17.174 -1.675 1.00 93.88 473 ASP A O 1
ATOM 3644 N N . TYR A 1 474 ? -6.944 16.786 0.313 1.00 90.69 474 TYR A N 1
ATOM 3645 C CA . TYR A 1 474 ? -6.093 17.991 0.346 1.00 90.69 474 TYR A CA 1
ATOM 3646 C C . TYR A 1 474 ? -5.248 18.238 -0.917 1.00 90.69 474 TYR A C 1
ATOM 3648 O O . TYR A 1 474 ? -4.931 19.386 -1.226 1.00 90.69 474 TYR A O 1
ATOM 3656 N N . ALA A 1 475 ? -4.851 17.173 -1.623 1.00 88.12 475 ALA A N 1
ATOM 3657 C CA . ALA A 1 475 ? -4.042 17.246 -2.841 1.00 88.12 475 ALA A CA 1
ATOM 3658 C C . ALA A 1 475 ? -4.877 17.190 -4.135 1.00 88.12 475 ALA A C 1
ATOM 3660 O O . ALA A 1 475 ? -4.357 17.496 -5.204 1.00 88.12 475 ALA A O 1
ATOM 3661 N N . ASP A 1 476 ? -6.141 16.768 -4.052 1.00 93.44 476 ASP A N 1
ATOM 3662 C CA . ASP A 1 476 ? -7.041 16.544 -5.190 1.00 93.44 476 ASP A CA 1
ATOM 3663 C C . ASP A 1 476 ? -8.498 16.462 -4.687 1.00 93.44 476 ASP A C 1
ATOM 3665 O O . ASP A 1 476 ? -9.022 15.361 -4.478 1.00 93.44 476 ASP A O 1
ATOM 3669 N N . PRO A 1 477 ? -9.173 17.615 -4.500 1.00 92.69 477 PRO A N 1
ATOM 3670 C CA . PRO A 1 477 ? -10.542 17.682 -3.976 1.00 92.69 477 PRO A CA 1
ATOM 3671 C C . PRO A 1 477 ? -11.559 16.855 -4.775 1.00 92.69 477 PRO A C 1
ATOM 3673 O O . PRO A 1 477 ? -12.556 16.366 -4.248 1.00 92.69 477 PRO A O 1
ATOM 3676 N N . GLN A 1 478 ? -11.309 16.658 -6.073 1.00 95.06 478 GLN A N 1
ATOM 3677 C CA . GLN A 1 478 ? -12.220 15.921 -6.946 1.00 95.06 478 GLN A CA 1
ATOM 3678 C C . GLN A 1 478 ? -12.185 14.406 -6.701 1.00 95.06 478 GLN A C 1
ATOM 3680 O O . GLN A 1 478 ? -13.163 13.729 -7.032 1.00 95.06 478 GLN A O 1
ATOM 3685 N N . SER A 1 479 ? -11.119 13.861 -6.098 1.00 95.75 479 SER A N 1
ATOM 3686 C CA . SER A 1 479 ? -10.970 12.415 -5.862 1.00 95.75 479 SER A CA 1
ATOM 3687 C C . SER A 1 479 ? -12.143 11.782 -5.119 1.00 95.75 479 SER A C 1
ATOM 3689 O O . SER A 1 479 ? -12.537 10.668 -5.466 1.00 95.75 479 SER A O 1
ATOM 3691 N N . VAL A 1 480 ? -12.754 12.487 -4.159 1.00 97.62 480 VAL A N 1
ATOM 3692 C CA . VAL A 1 480 ? -13.914 11.984 -3.398 1.00 97.62 480 VAL A CA 1
ATOM 3693 C C . VAL A 1 480 ? -15.043 11.548 -4.342 1.00 97.62 480 VAL A C 1
ATOM 3695 O O . VAL A 1 480 ? -15.616 10.474 -4.167 1.00 97.62 480 VAL A O 1
ATOM 3698 N N . SER A 1 481 ? -15.302 12.315 -5.409 1.00 97.94 481 SER A N 1
ATOM 3699 C CA . SER A 1 481 ? -16.328 11.987 -6.411 1.00 97.94 481 SER A CA 1
ATOM 3700 C C . SER A 1 481 ? -15.978 10.756 -7.261 1.00 97.94 481 SER A C 1
ATOM 3702 O O . SER A 1 481 ? -16.860 9.967 -7.606 1.00 97.94 481 SER A O 1
ATOM 3704 N N . TYR A 1 482 ? -14.691 10.531 -7.546 1.00 98.06 482 TYR A N 1
ATOM 3705 C CA . TYR A 1 482 ? -14.227 9.355 -8.284 1.00 98.06 482 TYR A CA 1
ATOM 3706 C C . TYR A 1 482 ? -14.290 8.083 -7.434 1.00 98.06 482 TYR A C 1
ATOM 3708 O O . TYR A 1 482 ? -14.719 7.045 -7.938 1.00 98.06 482 TYR A O 1
ATOM 3716 N N . PHE A 1 483 ? -13.959 8.160 -6.142 1.00 98.19 483 PHE A N 1
ATOM 3717 C CA . PHE A 1 483 ? -14.164 7.047 -5.211 1.00 98.19 483 PHE A CA 1
ATOM 3718 C C . PHE A 1 483 ? -15.656 6.772 -4.951 1.00 98.19 483 PHE A C 1
ATOM 3720 O O . PHE A 1 483 ? -16.048 5.609 -4.886 1.00 98.19 483 PHE A O 1
ATOM 3727 N N . ALA A 1 484 ? -16.510 7.803 -4.910 1.00 98.31 484 ALA A N 1
ATOM 3728 C CA . ALA A 1 484 ? -17.966 7.638 -4.837 1.00 98.31 484 ALA A CA 1
ATOM 3729 C C . ALA A 1 484 ? -18.527 6.907 -6.071 1.00 98.31 484 ALA A C 1
ATOM 3731 O O . ALA A 1 484 ? -19.309 5.971 -5.939 1.00 98.31 484 ALA A O 1
ATOM 3732 N N . ASN A 1 485 ? -18.065 7.265 -7.273 1.00 98.12 485 ASN A N 1
ATOM 3733 C CA . ASN A 1 485 ? -18.402 6.570 -8.519 1.00 98.12 485 ASN A CA 1
ATOM 3734 C C . ASN A 1 485 ? -17.871 5.119 -8.538 1.00 98.12 485 ASN A C 1
ATOM 3736 O O . ASN A 1 485 ? -18.549 4.212 -9.020 1.00 98.12 485 ASN A O 1
ATOM 3740 N N . ALA A 1 486 ? -16.678 4.876 -7.984 1.00 98.12 486 ALA A N 1
ATOM 3741 C CA . ALA A 1 486 ? -16.097 3.538 -7.878 1.00 98.12 486 ALA A CA 1
ATOM 3742 C C . ALA A 1 486 ? -16.885 2.603 -6.946 1.00 98.12 486 ALA A C 1
ATOM 3744 O O . ALA A 1 486 ? -16.997 1.414 -7.234 1.00 98.12 486 ALA A O 1
ATOM 3745 N N . LEU A 1 487 ? -17.446 3.142 -5.860 1.00 98.19 487 LEU A N 1
ATOM 3746 C CA . LEU A 1 487 ? -18.204 2.407 -4.841 1.00 98.19 487 LEU A CA 1
ATOM 3747 C C . LEU A 1 487 ? -19.731 2.486 -5.026 1.00 98.19 487 LEU A C 1
ATOM 3749 O O . LEU A 1 487 ? -20.470 1.979 -4.192 1.00 98.19 487 LEU A O 1
ATOM 3753 N N . LEU A 1 488 ? -20.229 3.055 -6.130 1.00 96.81 488 LEU A N 1
ATOM 3754 C CA . LEU A 1 488 ? -21.665 3.282 -6.367 1.00 96.81 488 LEU A CA 1
ATOM 3755 C C . LEU A 1 488 ? -22.532 2.004 -6.303 1.00 96.81 488 LEU A C 1
ATOM 3757 O O . LEU A 1 488 ? -23.728 2.079 -6.040 1.00 96.81 488 LEU A O 1
ATOM 3761 N N . MET A 1 489 ? -21.938 0.832 -6.551 1.00 95.62 489 MET A N 1
ATOM 3762 C CA . MET A 1 489 ? -22.608 -0.475 -6.480 1.00 95.62 489 MET A CA 1
ATOM 3763 C C . MET A 1 489 ? -22.478 -1.171 -5.109 1.00 95.62 489 MET A C 1
ATOM 3765 O O . MET A 1 489 ? -22.858 -2.335 -4.978 1.00 95.62 489 MET A O 1
ATOM 3769 N N . THR A 1 490 ? -21.938 -0.497 -4.089 1.00 96.62 490 THR A N 1
ATOM 3770 C CA . THR A 1 490 ? -21.838 -1.002 -2.711 1.00 96.62 490 THR A CA 1
ATOM 3771 C C . THR A 1 490 ? -22.705 -0.172 -1.759 1.00 96.62 490 THR A C 1
ATOM 3773 O O . THR A 1 490 ? -23.170 0.915 -2.086 1.00 96.62 490 THR A O 1
ATOM 3776 N N . ASN A 1 491 ? -22.900 -0.665 -0.533 1.00 95.56 491 ASN A N 1
ATOM 3777 C CA . ASN A 1 491 ? -23.563 0.087 0.542 1.00 95.56 491 ASN A CA 1
ATOM 3778 C C . ASN A 1 491 ? -22.553 0.944 1.338 1.00 95.56 491 ASN A C 1
ATOM 3780 O O . ASN A 1 491 ? -22.600 0.965 2.572 1.00 95.56 491 ASN A O 1
ATOM 3784 N N . THR A 1 492 ? -21.601 1.582 0.647 1.00 98.31 492 THR A N 1
ATOM 3785 C CA . THR A 1 492 ? -20.519 2.369 1.258 1.00 98.31 492 THR A CA 1
ATOM 3786 C C . THR A 1 492 ? -20.763 3.864 1.064 1.00 98.31 492 THR A C 1
ATOM 3788 O O . THR A 1 492 ? -20.808 4.351 -0.061 1.00 98.31 492 THR A O 1
ATOM 3791 N N . MET A 1 493 ? -20.853 4.613 2.161 1.00 98.38 493 MET A N 1
ATOM 3792 C CA . MET A 1 493 ? -20.853 6.077 2.142 1.00 98.38 493 MET A CA 1
ATOM 3793 C C . MET A 1 493 ? -19.446 6.596 1.813 1.00 98.38 493 MET A C 1
ATOM 3795 O O . MET A 1 493 ? -18.473 6.153 2.419 1.00 98.38 493 MET A O 1
ATOM 3799 N N . VAL A 1 494 ? -19.318 7.547 0.887 1.00 98.44 494 VAL A N 1
ATOM 3800 C CA . VAL A 1 494 ? -18.025 8.157 0.529 1.00 98.44 494 VAL A CA 1
ATOM 3801 C C . VAL A 1 494 ? -18.016 9.635 0.917 1.00 98.44 494 VAL A C 1
ATOM 3803 O O . VAL A 1 494 ? -18.989 10.336 0.654 1.00 98.44 494 VAL A O 1
ATOM 3806 N N . MET A 1 495 ? -16.942 10.095 1.564 1.00 98.00 495 MET A N 1
ATOM 3807 C CA . MET A 1 495 ? -16.812 11.461 2.107 1.00 98.00 495 MET A CA 1
ATOM 3808 C C . MET A 1 495 ? -15.352 11.938 2.167 1.00 98.00 495 MET A C 1
ATOM 3810 O O . MET A 1 495 ? -14.426 11.148 1.947 1.00 98.00 495 MET A O 1
ATOM 3814 N N . SER A 1 496 ? -15.133 13.220 2.486 1.00 97.75 496 SER A N 1
ATOM 3815 C CA . SER A 1 496 ? -13.794 13.703 2.836 1.00 97.75 496 SER A CA 1
ATOM 3816 C C . SER A 1 496 ? -13.377 13.132 4.194 1.00 97.75 496 SER A C 1
ATOM 3818 O O . SER A 1 496 ? -14.184 12.943 5.105 1.00 97.75 496 SER A O 1
ATOM 3820 N N . LYS A 1 497 ? -12.077 12.894 4.375 1.00 96.69 497 LYS A N 1
ATOM 3821 C CA . LYS A 1 497 ? -11.500 12.573 5.686 1.00 96.69 497 LYS A CA 1
ATOM 3822 C C . LYS A 1 497 ? -11.677 13.733 6.674 1.00 96.69 497 LYS A C 1
ATOM 3824 O O . LYS A 1 497 ? -11.746 13.484 7.872 1.00 96.69 497 LYS A O 1
ATOM 3829 N N . SER A 1 498 ? -11.809 14.974 6.200 1.00 96.06 498 SER A N 1
ATOM 3830 C CA . SER A 1 498 ? -12.075 16.133 7.062 1.00 96.06 498 SER A CA 1
ATOM 3831 C C . SER A 1 498 ? -13.461 16.089 7.727 1.00 96.06 498 SER A C 1
ATOM 3833 O O . SER A 1 498 ? -13.574 16.474 8.889 1.00 96.06 498 SER A O 1
ATOM 3835 N N . ASP A 1 499 ? -14.474 15.517 7.064 1.00 97.00 499 ASP A N 1
ATOM 3836 C CA . ASP A 1 499 ? -15.815 15.306 7.637 1.00 97.00 499 ASP A CA 1
ATOM 3837 C C . ASP A 1 499 ? -15.796 14.272 8.776 1.00 97.00 499 ASP A C 1
ATOM 3839 O O . ASP A 1 499 ? -16.568 14.355 9.730 1.00 97.00 499 ASP A O 1
ATOM 3843 N N . LEU A 1 500 ? -14.886 13.295 8.679 1.00 97.31 500 LEU A N 1
ATOM 3844 C CA . LEU A 1 500 ? -14.715 12.201 9.637 1.00 97.31 500 LEU A CA 1
ATOM 3845 C C . LEU A 1 500 ? -13.844 12.584 10.853 1.00 97.31 500 LEU A C 1
ATOM 3847 O O . LEU A 1 500 ? -13.933 11.949 11.908 1.00 97.31 500 LEU A O 1
ATOM 3851 N N . PHE A 1 501 ? -13.016 13.623 10.706 1.00 97.25 501 PHE A N 1
ATOM 3852 C CA . PHE A 1 501 ? -12.145 14.194 11.741 1.00 97.25 501 PHE A CA 1
ATOM 3853 C C . PHE A 1 501 ? -12.352 15.723 11.839 1.00 97.25 501 PHE A C 1
ATOM 3855 O O . PHE A 1 501 ? -11.417 16.497 11.599 1.00 97.25 501 PHE A O 1
ATOM 3862 N N . PRO A 1 502 ? -13.575 16.197 12.148 1.00 96.38 502 PRO A N 1
ATOM 3863 C CA . PRO A 1 502 ? -13.933 17.600 11.991 1.00 96.38 502 PRO A CA 1
ATOM 3864 C C . PRO A 1 502 ? -13.254 18.499 13.031 1.00 96.38 502 PRO A C 1
ATOM 3866 O O . PRO A 1 502 ? -13.116 18.160 14.211 1.00 96.38 502 PRO A O 1
ATOM 3869 N N . THR A 1 503 ? -12.877 19.709 12.615 1.00 94.38 503 THR A N 1
ATOM 3870 C CA . THR A 1 503 ? -12.219 20.711 13.476 1.00 94.38 503 THR A CA 1
ATOM 3871 C C . THR A 1 503 ? -13.099 21.178 14.637 1.00 94.38 503 THR A C 1
ATOM 3873 O O . THR A 1 503 ? -12.578 21.495 15.704 1.00 94.38 503 THR A O 1
ATOM 3876 N N . SER A 1 504 ? -14.425 21.142 14.471 1.00 95.50 504 SER A N 1
ATOM 3877 C CA . SER A 1 504 ? -15.419 21.383 15.528 1.00 95.50 504 SER A CA 1
ATOM 3878 C C . SER A 1 504 ? -15.390 20.335 16.647 1.00 95.50 504 SER A C 1
ATOM 3880 O O . SER A 1 504 ? -15.828 20.620 17.756 1.00 95.50 504 SER A O 1
ATOM 3882 N N . GLN A 1 505 ? -14.825 19.154 16.382 1.00 95.25 505 GLN A N 1
ATOM 3883 C CA . GLN A 1 505 ? -14.508 18.116 17.368 1.00 95.25 505 GLN A CA 1
ATOM 3884 C C . GLN A 1 505 ? -12.994 18.054 17.639 1.00 95.25 505 GLN A C 1
ATOM 3886 O O . GLN A 1 505 ? -12.443 16.996 17.930 1.00 95.25 505 GLN A O 1
ATOM 3891 N N . GLY A 1 506 ? -12.277 19.173 17.480 1.00 94.38 506 GLY A N 1
ATOM 3892 C CA . GLY A 1 506 ? -10.831 19.270 17.715 1.00 94.38 506 GLY A CA 1
ATOM 3893 C C . GLY A 1 506 ? -9.946 18.487 16.734 1.00 94.38 506 GLY A C 1
ATOM 3894 O O . GLY A 1 506 ? -8.733 18.433 16.941 1.00 94.38 506 GLY A O 1
ATOM 3895 N N . GLY A 1 507 ? -10.523 17.897 15.681 1.00 94.94 507 GLY A N 1
ATOM 3896 C CA . GLY A 1 507 ? -9.848 16.961 14.775 1.00 94.94 507 GLY A CA 1
ATOM 3897 C C . GLY A 1 507 ? -9.860 15.499 15.242 1.00 94.94 507 GLY A C 1
ATOM 3898 O O . GLY A 1 507 ? -9.158 14.677 14.659 1.00 94.94 507 GLY A O 1
ATOM 3899 N N . TYR A 1 508 ? -10.618 15.155 16.289 1.00 97.00 508 TYR A N 1
ATOM 3900 C CA . TYR A 1 508 ? -10.792 13.766 16.726 1.00 97.00 508 TYR A CA 1
ATOM 3901 C C . TYR A 1 508 ? -11.774 12.999 15.828 1.00 97.00 508 TYR A C 1
ATOM 3903 O O . TYR A 1 508 ? -12.673 13.586 15.225 1.00 97.00 508 TYR A O 1
ATOM 3911 N N . TYR A 1 509 ? -11.629 11.671 15.776 1.00 97.69 509 TYR A N 1
ATOM 3912 C CA . TYR A 1 509 ? -12.515 10.784 15.016 1.00 97.69 509 TYR A CA 1
ATOM 3913 C C . TYR A 1 509 ? -13.963 10.879 15.513 1.00 97.69 509 TYR A C 1
ATOM 3915 O O . TYR A 1 509 ? -14.259 10.528 16.662 1.00 97.69 509 TYR A O 1
ATOM 3923 N N . TRP A 1 510 ? -14.861 11.310 14.625 1.00 97.44 510 TRP A N 1
ATOM 3924 C CA . TRP A 1 510 ? -16.271 11.551 14.920 1.00 97.44 510 TRP A CA 1
ATOM 3925 C C . TRP A 1 510 ? -17.177 10.974 13.817 1.00 97.44 510 TRP A C 1
ATOM 3927 O O . TRP A 1 510 ? -17.619 11.694 12.923 1.00 97.44 510 TRP A O 1
ATOM 3937 N N . PRO A 1 511 ? -17.451 9.656 13.834 1.00 97.31 511 PRO A N 1
ATOM 3938 C CA . PRO A 1 511 ? -18.183 9.009 12.754 1.00 97.31 511 PRO A CA 1
ATOM 3939 C C . PRO A 1 511 ? -19.679 9.374 12.738 1.00 97.31 511 PRO A C 1
ATOM 3941 O O . PRO A 1 511 ? -20.315 9.435 13.802 1.00 97.31 511 PRO A O 1
ATOM 3944 N N . PRO A 1 512 ? -20.284 9.510 11.539 1.00 97.69 512 PRO A N 1
ATOM 3945 C CA . PRO A 1 512 ? -21.735 9.585 11.389 1.00 97.69 512 PRO A CA 1
ATOM 3946 C C . PRO A 1 512 ? -22.393 8.252 11.815 1.00 97.69 512 PRO A C 1
ATOM 3948 O O . PRO A 1 512 ? -21.687 7.263 12.059 1.00 97.69 512 PRO A O 1
ATOM 3951 N N . PRO A 1 513 ? -23.734 8.188 11.949 1.00 97.56 513 PRO A N 1
ATOM 3952 C CA . PRO A 1 513 ? -24.450 7.001 12.428 1.00 97.56 513 PRO A CA 1
ATOM 3953 C C . PRO A 1 513 ? -24.040 5.677 11.760 1.00 97.56 513 PRO A C 1
ATOM 3955 O O . PRO A 1 513 ? -23.919 4.662 12.444 1.00 97.56 513 PRO A O 1
ATOM 3958 N N . GLU A 1 514 ? -23.748 5.702 10.461 1.00 96.88 514 GLU A N 1
ATOM 3959 C CA . GLU A 1 514 ? -23.332 4.571 9.625 1.00 96.88 514 GLU A CA 1
ATOM 3960 C C . GLU A 1 514 ? -21.975 3.979 10.040 1.00 96.88 514 GLU A C 1
ATOM 3962 O O . GLU A 1 514 ? -21.744 2.779 9.876 1.00 96.88 514 GLU A O 1
ATOM 3967 N N . GLY A 1 515 ? -21.086 4.808 10.599 1.00 97.38 515 GLY A N 1
ATOM 3968 C CA . GLY A 1 515 ? -19.763 4.419 11.096 1.00 97.38 515 GLY A CA 1
ATOM 3969 C C . GLY A 1 515 ? -19.738 4.039 12.581 1.00 97.38 515 GLY A C 1
ATOM 3970 O O . GLY A 1 515 ? -18.715 3.560 13.079 1.00 97.38 515 GLY A O 1
ATOM 3971 N N . ARG A 1 516 ? -20.845 4.218 13.316 1.00 97.31 516 ARG A N 1
ATOM 3972 C CA . ARG A 1 516 ? -20.924 3.841 14.736 1.00 97.31 516 ARG A CA 1
ATOM 3973 C C . ARG A 1 516 ? -20.834 2.325 14.903 1.00 97.31 516 ARG A C 1
ATOM 3975 O O . ARG A 1 516 ? -21.381 1.550 14.121 1.00 97.31 516 ARG A O 1
ATOM 3982 N N . GLY A 1 517 ? -20.119 1.886 15.935 1.00 97.25 517 GLY A N 1
ATOM 3983 C CA . GLY A 1 517 ? -19.830 0.472 16.183 1.00 97.25 517 GLY A CA 1
ATOM 3984 C C . GLY A 1 517 ? -18.917 -0.211 15.154 1.00 97.25 517 GLY A C 1
ATOM 3985 O O . GLY A 1 517 ? -18.757 -1.425 15.236 1.00 97.25 517 GLY A O 1
ATOM 3986 N N . CYS A 1 518 ? -18.338 0.520 14.197 1.00 98.31 518 CYS A N 1
ATOM 3987 C CA . CYS A 1 518 ? -17.411 -0.024 13.202 1.00 98.31 518 CYS A CA 1
ATOM 3988 C C . CYS A 1 518 ? -15.952 0.098 13.662 1.00 98.31 518 CYS A C 1
ATOM 3990 O O . CYS A 1 518 ? -15.622 0.971 14.469 1.00 98.31 518 CYS A O 1
ATOM 3992 N N . LEU A 1 519 ? -15.067 -0.739 13.113 1.00 98.44 519 LEU A N 1
ATOM 3993 C CA . LEU A 1 519 ? -13.619 -0.544 13.228 1.00 98.44 519 LEU A CA 1
ATOM 3994 C C . LEU A 1 519 ? -13.142 0.516 12.224 1.00 98.44 519 LEU A C 1
ATOM 3996 O O . LEU A 1 519 ? -13.466 0.453 11.043 1.00 98.44 519 LEU A O 1
ATOM 4000 N N . LEU A 1 520 ? -12.363 1.483 12.687 1.00 98.56 520 LEU A N 1
ATOM 4001 C CA . LEU A 1 520 ? -11.643 2.463 11.886 1.00 98.56 520 LEU A CA 1
ATOM 4002 C C . LEU A 1 520 ? -10.383 1.799 11.333 1.00 98.56 520 LEU A C 1
ATOM 4004 O O . LEU A 1 520 ? -9.549 1.320 12.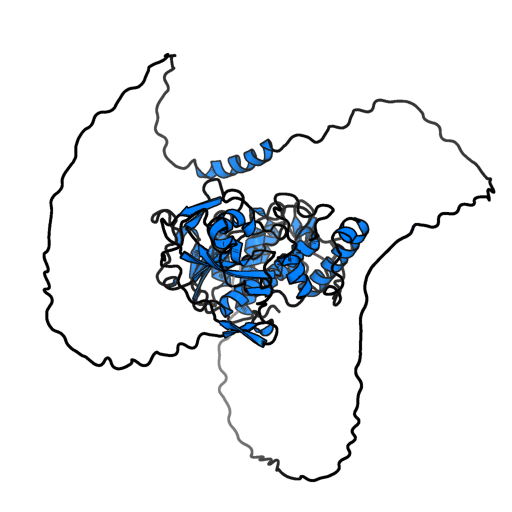103 1.00 98.56 520 LEU A O 1
ATOM 4008 N N . VAL A 1 521 ? -10.248 1.788 10.011 1.00 98.25 521 VAL A N 1
ATOM 4009 C CA . VAL A 1 521 ? -9.039 1.364 9.310 1.00 98.25 521 VAL A CA 1
ATOM 4010 C C . VAL A 1 521 ? -8.202 2.595 8.993 1.00 98.25 521 VAL A C 1
ATOM 4012 O O . VAL A 1 521 ? -8.628 3.464 8.229 1.00 98.25 521 VAL A O 1
ATOM 4015 N N . LEU A 1 522 ? -7.006 2.648 9.567 1.00 96.19 522 LEU A N 1
ATOM 4016 C CA . LEU A 1 522 ? -5.958 3.591 9.205 1.00 96.19 522 LEU A CA 1
ATOM 4017 C C . LEU A 1 522 ? -5.146 2.968 8.063 1.00 96.19 522 LEU A C 1
ATOM 4019 O O . LEU A 1 522 ? -4.391 2.019 8.293 1.00 96.19 522 LEU A O 1
ATOM 4023 N N . HIS A 1 523 ? -5.318 3.466 6.838 1.00 92.31 523 HIS A N 1
ATOM 4024 C CA . HIS A 1 523 ? -4.393 3.166 5.747 1.00 92.31 523 HIS A CA 1
ATOM 4025 C C . HIS A 1 523 ? -3.105 3.948 5.987 1.00 92.31 523 HIS A C 1
ATOM 4027 O O . HIS A 1 523 ? -3.104 5.178 6.008 1.00 92.31 523 HIS A O 1
ATOM 4033 N N . ASN A 1 524 ? -2.020 3.228 6.231 1.00 84.62 524 ASN A N 1
ATOM 4034 C CA . ASN A 1 524 ? -0.735 3.822 6.529 1.00 84.62 524 ASN A CA 1
ATOM 4035 C C . ASN A 1 524 ? 0.065 3.990 5.232 1.00 84.62 524 ASN A C 1
ATOM 4037 O O . ASN A 1 524 ? 0.462 2.992 4.635 1.00 84.62 524 ASN A O 1
ATOM 4041 N N . ASN A 1 525 ? 0.319 5.237 4.820 1.00 78.69 525 ASN A N 1
ATOM 4042 C CA . ASN A 1 525 ? 1.089 5.578 3.616 1.00 78.69 525 ASN A CA 1
ATOM 4043 C C . ASN A 1 525 ? 2.594 5.295 3.810 1.00 78.69 525 ASN A C 1
ATOM 4045 O O . ASN A 1 525 ? 3.403 6.217 3.912 1.00 78.69 525 ASN A O 1
ATOM 4049 N N . SER A 1 526 ? 2.942 4.010 3.864 1.00 75.38 526 SER A N 1
ATOM 4050 C CA . SER A 1 526 ? 4.272 3.491 4.195 1.00 75.38 526 SER A CA 1
ATOM 4051 C C . SER A 1 526 ? 5.130 3.217 2.960 1.00 75.38 526 SER A C 1
ATOM 4053 O O . SER A 1 526 ? 4.613 2.984 1.862 1.00 75.38 526 SER A O 1
ATOM 4055 N N . ASP A 1 527 ? 6.452 3.196 3.154 1.00 73.25 527 ASP A N 1
ATOM 4056 C CA . ASP A 1 527 ? 7.428 2.810 2.134 1.00 73.25 527 ASP A CA 1
ATOM 4057 C C . ASP A 1 527 ? 7.854 1.325 2.228 1.00 73.25 527 ASP A C 1
ATOM 4059 O O . ASP A 1 527 ? 7.729 0.633 3.248 1.00 73.25 527 ASP A O 1
ATOM 4063 N N . ALA A 1 528 ? 8.362 0.794 1.116 1.00 72.00 528 ALA A N 1
ATOM 4064 C CA . ALA A 1 528 ? 8.737 -0.614 1.010 1.00 72.00 528 ALA A CA 1
ATOM 4065 C C . ALA A 1 528 ? 9.980 -1.012 1.826 1.00 72.00 528 ALA A C 1
ATOM 4067 O O . ALA A 1 528 ? 10.173 -2.195 2.112 1.00 72.00 528 ALA A O 1
ATOM 4068 N N . PHE A 1 529 ? 10.845 -0.055 2.149 1.00 68.69 529 PHE A N 1
ATOM 4069 C CA . PHE A 1 529 ? 12.262 -0.268 2.437 1.00 68.69 529 PHE A CA 1
ATOM 4070 C C . PHE A 1 529 ? 12.586 -0.155 3.932 1.00 68.69 529 PHE A C 1
ATOM 4072 O O . PHE A 1 529 ? 13.467 -0.867 4.426 1.00 68.69 529 PHE A O 1
ATOM 4079 N N . GLY A 1 530 ? 11.877 0.715 4.653 1.00 65.88 530 GLY A N 1
ATOM 4080 C CA . GLY A 1 530 ? 12.070 0.978 6.074 1.00 65.88 530 GLY A CA 1
ATOM 4081 C C . GLY A 1 530 ? 11.037 0.284 6.960 1.00 65.88 530 GLY A C 1
ATOM 4082 O O . GLY A 1 530 ? 9.871 0.126 6.591 1.00 65.88 530 GLY A O 1
ATOM 4083 N N . GLN A 1 531 ? 11.445 -0.126 8.162 1.00 81.06 531 GLN A N 1
ATOM 4084 C CA . GLN A 1 531 ? 10.524 -0.565 9.216 1.00 81.06 531 GLN A CA 1
ATOM 4085 C C . GLN A 1 531 ? 10.076 0.620 10.085 1.00 81.06 531 GLN A C 1
ATOM 4087 O O . GLN A 1 531 ? 10.058 0.544 11.311 1.00 81.06 531 GLN A O 1
ATOM 4092 N N . ASN A 1 532 ? 9.706 1.727 9.447 1.00 87.69 532 ASN A N 1
ATOM 4093 C CA . ASN A 1 532 ? 9.560 3.035 10.086 1.00 87.69 532 ASN A CA 1
ATOM 4094 C C . ASN A 1 532 ? 8.564 3.031 11.273 1.00 87.69 532 ASN A C 1
ATOM 4096 O O . ASN A 1 532 ? 8.766 3.729 12.265 1.00 87.69 532 ASN A O 1
ATOM 4100 N N . ILE A 1 533 ? 7.535 2.172 11.237 1.00 89.19 533 ILE A N 1
ATOM 4101 C CA . ILE A 1 533 ? 6.589 1.949 12.351 1.00 89.19 533 ILE A CA 1
ATOM 4102 C C . ILE A 1 533 ? 7.312 1.472 13.629 1.00 89.19 533 ILE A C 1
ATOM 4104 O O . ILE A 1 533 ? 6.991 1.904 14.738 1.00 89.19 533 ILE A O 1
ATOM 4108 N N . GLU A 1 534 ? 8.299 0.589 13.506 1.00 88.88 534 GLU A N 1
ATOM 4109 C CA . GLU A 1 534 ? 9.065 0.046 14.635 1.00 88.88 534 GLU A CA 1
ATOM 4110 C C . GLU A 1 534 ? 10.069 1.078 15.187 1.00 88.88 534 GLU A C 1
ATOM 4112 O O . GLU A 1 534 ? 10.283 1.147 16.399 1.00 88.88 534 GLU A O 1
ATOM 4117 N N . THR A 1 535 ? 10.642 1.912 14.313 1.00 87.44 535 THR A N 1
ATOM 4118 C CA . THR A 1 535 ? 11.903 2.633 14.556 1.00 87.44 535 THR A CA 1
ATOM 4119 C C . THR A 1 535 ? 11.811 4.163 14.524 1.00 87.44 535 THR A C 1
ATOM 4121 O O . THR A 1 535 ? 12.400 4.814 15.386 1.00 87.44 535 THR A O 1
ATOM 4124 N N . GLU A 1 536 ? 11.081 4.772 13.585 1.00 87.44 536 GLU A N 1
ATOM 4125 C CA . GLU A 1 536 ? 11.108 6.228 13.367 1.00 87.44 536 GLU A CA 1
ATOM 4126 C C . GLU A 1 536 ? 10.382 7.011 14.466 1.00 87.44 536 GLU A C 1
ATOM 4128 O O . GLU A 1 536 ? 9.411 6.536 15.053 1.00 87.44 536 GLU A O 1
ATOM 4133 N N . GLY A 1 537 ? 10.845 8.230 14.755 1.00 87.31 537 GLY A N 1
ATOM 4134 C CA . GLY A 1 537 ? 10.189 9.134 15.705 1.00 87.31 537 GLY A CA 1
ATOM 4135 C C . GLY A 1 537 ? 8.848 9.684 15.189 1.00 87.31 537 GLY A C 1
ATOM 4136 O O . GLY A 1 537 ? 8.597 9.679 13.983 1.00 87.31 537 GLY A O 1
ATOM 4137 N N . PRO A 1 538 ? 7.995 10.239 16.071 1.00 83.75 538 PRO A N 1
ATOM 4138 C CA . PRO A 1 538 ? 6.602 10.536 15.736 1.00 83.75 538 PRO A CA 1
ATOM 4139 C C . PRO A 1 538 ? 6.428 11.676 14.724 1.00 83.75 538 PRO A C 1
ATOM 4141 O O . PRO A 1 538 ? 5.377 11.770 14.106 1.00 83.75 538 PRO A O 1
ATOM 4144 N N . GLY A 1 539 ? 7.438 12.540 14.564 1.00 83.38 539 GLY A N 1
ATOM 4145 C CA . GLY A 1 539 ? 7.387 13.705 13.675 1.00 83.38 539 GLY A CA 1
ATOM 4146 C C . GLY A 1 539 ? 7.872 13.472 12.242 1.00 83.38 539 GLY A C 1
ATOM 4147 O O . GLY A 1 539 ? 7.675 14.353 11.408 1.00 83.38 539 GLY A O 1
ATOM 4148 N N . GLY A 1 540 ? 8.527 12.338 11.959 1.00 81.31 540 GLY A N 1
ATOM 4149 C CA . GLY A 1 540 ? 9.198 12.096 10.673 1.00 81.31 540 GLY A CA 1
ATOM 4150 C C . GLY A 1 540 ? 8.258 11.639 9.557 1.00 81.31 540 GLY A C 1
ATOM 4151 O O . GLY A 1 540 ? 8.351 12.130 8.436 1.00 81.31 540 GLY A O 1
ATOM 4152 N N . SER A 1 541 ? 7.334 10.736 9.878 1.00 88.00 541 SER A N 1
ATOM 4153 C CA . SER A 1 541 ? 6.443 10.066 8.926 1.00 88.00 541 SER A CA 1
ATOM 4154 C C . SER A 1 541 ? 5.118 9.671 9.592 1.00 88.00 541 SER A C 1
ATOM 4156 O O . SER A 1 541 ? 5.001 9.664 10.823 1.00 88.00 541 SER A O 1
ATOM 4158 N N . MET A 1 542 ? 4.113 9.309 8.787 1.00 90.19 542 MET A N 1
ATOM 4159 C CA . MET A 1 542 ? 2.873 8.702 9.293 1.00 90.19 542 MET A CA 1
ATOM 4160 C C . MET A 1 542 ? 3.167 7.376 10.016 1.00 90.19 542 MET A C 1
ATOM 4162 O O . MET A 1 542 ? 2.662 7.161 11.119 1.00 90.19 542 MET A O 1
ATOM 4166 N N . ASP A 1 543 ? 4.064 6.560 9.453 1.00 90.31 543 ASP A N 1
ATOM 4167 C CA . ASP A 1 543 ? 4.587 5.330 10.051 1.00 90.31 543 ASP A CA 1
ATOM 4168 C C . ASP A 1 543 ? 5.128 5.570 11.466 1.00 90.31 543 ASP A C 1
ATOM 4170 O O . ASP A 1 543 ? 4.731 4.884 12.410 1.00 90.31 543 ASP A O 1
ATOM 4174 N N . GLY A 1 544 ? 6.004 6.567 11.629 1.00 91.69 544 GLY A N 1
ATOM 4175 C CA . GLY A 1 544 ? 6.579 6.951 12.916 1.00 91.69 544 GLY A CA 1
ATOM 4176 C C . GLY A 1 544 ? 5.520 7.456 13.897 1.00 91.69 544 GLY A C 1
ATOM 4177 O O . GLY A 1 544 ? 5.515 7.052 15.061 1.00 91.69 544 GLY A O 1
ATOM 4178 N N . ALA A 1 545 ? 4.569 8.280 13.441 1.00 93.19 545 ALA A N 1
ATOM 4179 C CA . ALA A 1 545 ? 3.471 8.784 14.270 1.00 93.19 545 ALA A CA 1
ATOM 4180 C C . ALA A 1 545 ? 2.575 7.654 14.808 1.00 93.19 545 ALA A C 1
ATOM 4182 O O . ALA A 1 545 ? 2.309 7.602 16.013 1.00 93.19 545 ALA A O 1
ATOM 4183 N N . ILE A 1 546 ? 2.157 6.721 13.945 1.00 94.31 546 ILE A N 1
ATOM 4184 C CA . ILE A 1 546 ? 1.382 5.531 14.331 1.00 94.31 546 ILE A CA 1
ATOM 4185 C C . ILE A 1 546 ? 2.225 4.628 15.231 1.00 94.31 546 ILE A C 1
ATOM 4187 O O . ILE A 1 546 ? 1.777 4.201 16.295 1.00 94.31 546 ILE A O 1
ATOM 4191 N N . GLY A 1 547 ? 3.465 4.359 14.841 1.00 93.69 547 GLY A N 1
ATOM 4192 C CA . GLY A 1 547 ? 4.369 3.453 15.531 1.00 93.69 547 GLY A CA 1
ATOM 4193 C C . GLY A 1 547 ? 4.791 3.905 16.928 1.00 93.69 547 GLY A C 1
ATOM 4194 O O . GLY A 1 547 ? 4.989 3.068 17.807 1.00 93.69 547 GLY A O 1
ATOM 4195 N N . CYS A 1 548 ? 4.912 5.213 17.164 1.00 93.62 548 CYS A N 1
ATOM 4196 C CA . CYS A 1 548 ? 5.199 5.768 18.487 1.00 93.62 548 CYS A CA 1
ATOM 4197 C C . CYS A 1 548 ? 4.015 5.656 19.455 1.00 93.62 548 CYS A C 1
ATOM 4199 O O . CYS A 1 548 ? 4.229 5.553 20.665 1.00 93.62 548 CYS A O 1
ATOM 4201 N N . ASN A 1 549 ? 2.788 5.679 18.926 1.00 94.88 549 ASN A N 1
ATOM 4202 C CA . ASN A 1 549 ? 1.554 5.896 19.684 1.00 94.88 549 ASN A CA 1
ATOM 4203 C C . ASN A 1 549 ? 0.560 4.727 19.575 1.00 94.88 549 ASN A C 1
ATOM 4205 O O . ASN A 1 549 ? -0.622 4.891 19.873 1.00 94.88 549 ASN A O 1
ATOM 4209 N N . SER A 1 550 ? 1.014 3.539 19.167 1.00 95.38 550 SER A N 1
ATOM 4210 C CA . SER A 1 550 ? 0.152 2.362 19.055 1.00 95.38 550 SER A CA 1
ATOM 4211 C C . SER A 1 550 ? 0.859 1.037 19.316 1.00 95.38 550 SER A C 1
ATOM 4213 O O . SER A 1 550 ? 2.088 0.948 19.353 1.00 95.38 550 SER A O 1
ATOM 4215 N N . SER A 1 551 ? 0.066 -0.029 19.423 1.00 95.88 551 SER A N 1
ATOM 4216 C CA . SER A 1 551 ? 0.568 -1.405 19.485 1.00 95.88 551 SER A CA 1
ATOM 4217 C C . SER A 1 551 ? 1.074 -1.962 18.146 1.00 95.88 551 SER A C 1
ATOM 4219 O O . SER A 1 551 ? 1.562 -3.094 18.102 1.00 95.88 551 SER A O 1
ATOM 4221 N N . VAL A 1 552 ? 0.990 -1.205 17.044 1.00 95.62 552 VAL A N 1
ATOM 4222 C CA . VAL A 1 552 ? 1.400 -1.684 15.711 1.00 95.62 552 VAL A CA 1
ATOM 4223 C C . VAL A 1 552 ? 2.901 -1.975 15.662 1.00 95.62 552 VAL A C 1
ATOM 4225 O O . VAL A 1 552 ? 3.291 -3.010 15.130 1.00 95.62 552 VAL A O 1
ATOM 4228 N N . ALA A 1 553 ? 3.734 -1.142 16.298 1.00 93.31 553 ALA A N 1
ATOM 4229 C CA . ALA A 1 553 ? 5.186 -1.339 16.361 1.00 93.31 553 ALA A CA 1
ATOM 4230 C C . ALA A 1 553 ? 5.581 -2.689 16.991 1.00 93.31 553 ALA A C 1
ATOM 4232 O O . ALA A 1 553 ? 6.459 -3.379 16.482 1.00 93.31 553 ALA A O 1
ATOM 4233 N N . GLY A 1 554 ? 4.895 -3.107 18.061 1.00 94.81 554 GLY A N 1
ATOM 4234 C CA . GLY A 1 554 ? 5.101 -4.424 18.676 1.00 94.81 554 GLY A CA 1
ATOM 4235 C C . GLY A 1 554 ? 4.482 -5.580 17.881 1.00 94.81 554 GLY A C 1
ATOM 4236 O O . GLY A 1 554 ? 4.956 -6.713 17.960 1.00 94.81 554 GLY A O 1
ATOM 4237 N N . SER A 1 555 ? 3.445 -5.317 17.084 1.00 95.38 555 SER A N 1
ATOM 4238 C CA . SER A 1 555 ? 2.801 -6.328 16.229 1.00 95.38 555 SER A CA 1
ATOM 4239 C C . SER A 1 555 ? 3.628 -6.636 14.977 1.00 95.38 555 SER A C 1
ATOM 4241 O O . SER A 1 555 ? 3.778 -7.798 14.616 1.00 95.38 555 SER A O 1
ATOM 4243 N N . LEU A 1 556 ? 4.224 -5.612 14.359 1.00 94.56 556 LEU A N 1
ATOM 4244 C CA . LEU A 1 556 ? 5.048 -5.717 13.149 1.00 94.56 556 LEU A CA 1
ATOM 4245 C C . LEU A 1 556 ? 6.554 -5.876 13.428 1.00 94.56 556 LEU A C 1
ATOM 4247 O O . LEU A 1 556 ? 7.354 -5.775 12.503 1.00 94.56 556 LEU A O 1
ATOM 4251 N N . ARG A 1 557 ? 6.955 -6.110 14.682 1.00 94.12 557 ARG A N 1
ATOM 4252 C CA . ARG A 1 557 ? 8.365 -6.175 15.096 1.00 94.12 557 ARG A CA 1
ATOM 4253 C C . ARG A 1 557 ? 9.115 -7.298 14.350 1.00 94.12 557 ARG A C 1
ATOM 4255 O O . ARG A 1 557 ? 8.728 -8.465 14.443 1.00 94.12 557 ARG A O 1
ATOM 4262 N N . ARG A 1 558 ? 10.177 -6.959 13.606 1.00 92.69 558 ARG A N 1
ATOM 4263 C CA . ARG A 1 558 ? 10.848 -7.840 12.610 1.00 92.69 558 ARG A CA 1
ATOM 4264 C C . ARG A 1 558 ? 11.389 -9.165 13.159 1.00 92.69 558 ARG A C 1
ATOM 4266 O O . ARG A 1 558 ? 11.412 -10.178 12.452 1.00 92.69 558 ARG A O 1
ATOM 4273 N N . ASP A 1 559 ? 11.825 -9.167 14.414 1.00 93.38 559 ASP A N 1
ATOM 4274 C CA . ASP A 1 559 ? 12.422 -10.318 15.106 1.00 93.38 559 ASP A CA 1
ATOM 4275 C C . ASP A 1 559 ? 11.391 -11.362 15.588 1.00 93.38 559 ASP A C 1
ATOM 4277 O O . ASP A 1 559 ? 11.765 -12.451 16.027 1.00 93.38 559 ASP A O 1
ATOM 4281 N N . ARG A 1 560 ? 10.086 -11.065 15.510 1.00 94.44 560 ARG A N 1
ATOM 4282 C CA . ARG A 1 560 ? 9.039 -11.935 16.053 1.00 94.44 560 ARG A CA 1
ATOM 4283 C C . ARG A 1 560 ? 8.959 -13.267 15.321 1.00 94.44 560 ARG A C 1
ATOM 4285 O O . ARG A 1 560 ? 8.736 -13.321 14.110 1.00 94.44 560 ARG A O 1
ATOM 4292 N N . HIS A 1 561 ? 9.047 -14.363 16.069 1.00 95.50 561 HIS A N 1
ATOM 4293 C CA . HIS A 1 561 ? 8.908 -15.716 15.525 1.00 95.50 561 HIS A CA 1
ATOM 4294 C C . HIS A 1 561 ? 7.570 -15.920 14.786 1.00 95.50 561 HIS A C 1
ATOM 4296 O O . HIS A 1 561 ? 7.537 -16.576 13.750 1.00 95.50 561 HIS A O 1
ATOM 4302 N N . ASP A 1 562 ? 6.489 -15.292 15.257 1.00 95.88 562 ASP A N 1
ATOM 4303 C CA . ASP A 1 562 ? 5.131 -15.419 14.726 1.00 95.88 562 ASP A CA 1
ATOM 4304 C C . ASP A 1 562 ? 4.742 -14.371 13.663 1.00 95.88 562 ASP A C 1
ATOM 4306 O O . ASP A 1 562 ? 3.629 -14.441 13.141 1.00 95.88 562 ASP A O 1
ATOM 4310 N N . LEU A 1 563 ? 5.645 -13.458 13.273 1.00 95.44 563 LEU A N 1
ATOM 4311 C CA . LEU A 1 563 ? 5.385 -12.368 12.312 1.00 95.44 563 LEU A CA 1
ATOM 4312 C C . LEU A 1 563 ? 4.743 -12.836 10.991 1.00 95.44 563 LEU A C 1
ATOM 4314 O O . LEU A 1 563 ? 3.907 -12.139 10.428 1.00 95.44 563 LEU A O 1
ATOM 4318 N N . VAL A 1 564 ? 5.127 -14.023 10.508 1.00 95.62 564 VAL A N 1
ATOM 4319 C CA . VAL A 1 564 ? 4.639 -14.638 9.256 1.00 95.62 564 VAL A CA 1
ATOM 4320 C C . VAL A 1 564 ? 3.805 -15.907 9.494 1.00 95.62 564 VAL A C 1
ATOM 4322 O O . VAL A 1 564 ? 3.729 -16.797 8.636 1.00 95.62 564 VAL A O 1
ATOM 4325 N N . SER A 1 565 ? 3.207 -16.025 10.685 1.00 95.06 565 SER A N 1
ATOM 4326 C CA . SER A 1 565 ? 2.363 -17.167 11.068 1.00 95.06 565 SER A CA 1
ATOM 4327 C C . SER A 1 565 ? 0.962 -17.115 10.449 1.00 95.06 565 SER A C 1
ATOM 4329 O O . SER A 1 565 ? 0.417 -18.164 10.107 1.00 95.06 565 SER A O 1
ATOM 4331 N N . GLN A 1 566 ? 0.405 -15.916 10.246 1.00 95.19 566 GLN A N 1
ATOM 4332 C CA . GLN A 1 566 ? -0.920 -15.700 9.662 1.00 95.19 566 GLN A CA 1
ATOM 4333 C C . GLN A 1 566 ? -0.782 -15.090 8.263 1.00 95.19 566 GLN A C 1
ATOM 4335 O O . GLN A 1 566 ? -0.635 -13.883 8.101 1.00 95.19 566 GLN A O 1
ATOM 4340 N N . ILE A 1 567 ? -0.818 -15.936 7.233 1.00 94.69 567 ILE A N 1
ATOM 4341 C CA . ILE A 1 567 ? -0.860 -15.505 5.829 1.00 94.69 567 ILE A CA 1
ATOM 4342 C C . ILE A 1 567 ? -2.264 -15.786 5.300 1.00 94.69 567 ILE A C 1
ATOM 4344 O O . ILE A 1 567 ? -2.741 -16.915 5.413 1.00 94.69 567 ILE A O 1
ATOM 4348 N N . PHE A 1 568 ? -2.915 -14.775 4.729 1.00 91.50 568 PHE A N 1
ATOM 4349 C CA . PHE A 1 568 ? -4.290 -14.865 4.237 1.00 91.50 568 PHE A CA 1
ATOM 4350 C C . PHE A 1 568 ? -4.421 -15.875 3.085 1.00 91.50 568 PHE A C 1
ATOM 4352 O O . PHE A 1 568 ? -3.513 -16.022 2.258 1.00 91.50 568 PHE A O 1
ATOM 4359 N N . GLU A 1 569 ? -5.540 -16.600 3.025 1.00 83.44 569 GLU A N 1
ATOM 4360 C CA . GLU A 1 569 ? -5.757 -17.582 1.965 1.00 83.44 569 GLU A CA 1
ATOM 4361 C C . GLU A 1 569 ? -6.106 -16.932 0.615 1.00 83.44 569 GLU A C 1
ATOM 4363 O O . GLU A 1 569 ? -7.006 -16.102 0.498 1.00 83.44 569 GLU A O 1
ATOM 4368 N N . ARG A 1 570 ? -5.428 -17.388 -0.449 1.00 74.12 570 ARG A N 1
ATOM 4369 C CA . ARG A 1 570 ? -5.603 -16.902 -1.828 1.00 74.12 570 ARG A CA 1
ATOM 4370 C C . ARG A 1 570 ? -7.062 -16.900 -2.297 1.00 74.12 570 ARG A C 1
ATOM 4372 O O . ARG A 1 570 ? -7.447 -15.970 -2.997 1.00 74.12 570 ARG A O 1
ATOM 4379 N N . GLY A 1 571 ? -7.825 -17.944 -1.968 1.00 70.56 571 GLY A N 1
ATOM 4380 C CA . GLY A 1 571 ? -9.196 -18.147 -2.453 1.00 70.56 571 GLY A CA 1
ATOM 4381 C C . GLY A 1 571 ? -10.228 -17.169 -1.885 1.00 70.56 571 GLY A C 1
ATOM 4382 O O . GLY A 1 571 ? -11.332 -17.106 -2.408 1.00 70.56 571 GLY A O 1
ATOM 4383 N N . MET A 1 572 ? -9.863 -16.401 -0.853 1.00 71.62 572 MET A N 1
ATOM 4384 C CA . MET A 1 572 ? -10.724 -15.403 -0.209 1.00 71.62 572 MET A CA 1
ATOM 4385 C C . MET A 1 572 ? -10.405 -13.958 -0.629 1.00 71.62 572 MET A C 1
ATOM 4387 O O . MET A 1 572 ? -11.032 -13.023 -0.136 1.00 71.62 572 MET A O 1
ATOM 4391 N N . ARG A 1 573 ? -9.418 -13.751 -1.513 1.00 83.94 573 ARG A N 1
ATOM 4392 C CA . ARG A 1 573 ? -9.142 -12.434 -2.110 1.00 83.94 573 ARG A CA 1
ATOM 4393 C C . ARG A 1 573 ? -10.210 -12.099 -3.148 1.00 83.94 573 ARG A C 1
ATOM 4395 O O . ARG A 1 573 ? -10.722 -12.995 -3.816 1.00 83.94 573 ARG A O 1
ATOM 4402 N N . LEU A 1 574 ? -10.459 -10.805 -3.345 1.00 89.19 574 LEU A N 1
ATOM 4403 C CA . LEU A 1 574 ? -11.268 -10.324 -4.465 1.00 89.19 574 LEU A CA 1
ATOM 4404 C C . LEU A 1 574 ? -10.652 -10.806 -5.788 1.00 89.19 574 LEU A C 1
ATOM 4406 O O . LEU A 1 574 ? -9.436 -10.686 -5.991 1.00 89.19 574 LEU A O 1
ATOM 4410 N N . SER A 1 575 ? -11.489 -11.319 -6.687 1.00 89.56 575 SER A N 1
ATOM 4411 C CA . SER A 1 575 ? -11.097 -11.674 -8.053 1.00 89.56 575 SER A CA 1
ATOM 4412 C C . SER A 1 575 ? -10.523 -10.443 -8.740 1.00 89.56 575 SER A C 1
ATOM 4414 O O . SER A 1 575 ? -11.065 -9.345 -8.608 1.00 89.56 575 SER A O 1
ATOM 4416 N N . VAL A 1 576 ? -9.411 -10.617 -9.445 1.00 87.44 576 VAL A N 1
ATOM 4417 C CA . VAL A 1 576 ? -8.682 -9.506 -10.069 1.00 87.44 576 VAL A CA 1
ATOM 4418 C C . VAL A 1 576 ? -8.934 -9.411 -11.570 1.00 87.44 576 VAL A C 1
ATOM 4420 O O . VAL A 1 576 ? -9.018 -8.292 -12.063 1.00 87.44 576 VAL A O 1
ATOM 4423 N N . TRP A 1 577 ? -9.106 -10.537 -12.275 1.00 86.75 577 TRP A N 1
ATOM 4424 C CA . TRP A 1 577 ? -9.218 -10.635 -13.740 1.00 86.75 577 TRP A CA 1
ATOM 4425 C C . TRP A 1 577 ? -10.319 -11.602 -14.167 1.00 86.75 577 TRP A C 1
ATOM 4427 O O . TRP A 1 577 ? -10.528 -12.580 -13.414 1.00 86.75 577 TRP A O 1
#

Radius of gyration: 33.64 Å; chains: 1; bounding box: 106×114×91 Å

pLDDT: mean 75.14, std 28.19, range [27.06, 98.75]

Secondary structure (DSSP, 8-state):
-----PPP-------------------------------------------------------------------------------PPPPPP----HHHHHHHHHHHHGGGS--S----------------PPPPPP------------------------------------PEEEBTTS-EEEPBP--TTS-EE---SS-HHHHHHTS-PPPPEEEE-TTS-HHHHHHHHHH-BS--TT-S--TT-SS-HHHHHHHTTEEEEEEEEESEEEEESSSEEEEE-TTEEEEEEEE-PBPP--SSSSHHHHHHB-BSS-EE----GGGGT----HHHHHSHHHHHHHHHHHHHHHHHHHTSEEPBTTSSEEE-HHHHHHHHHTT---TTEEEEETTEEEEHHHHHHHHHHHHHHHHHHHHHHBSSEEEEE---GGG-SSS-HHHHHHHHHHHHHHHHHHSTTT--SEEEEEE-GGG-TTHHHHHHHHTTTTT-EEEEHHHHS-GGGTT-----GGGTTPEEEEE--B-SSB-HHHHS-TTT-HHHHHHHSBTHHHHS-TT-TTTTSEEB-GGGSPP--

Organism: NCBI:txid279322